Protein AF-0000000075846190 (afdb_homodimer)

Foldseek 3Di:
DEEQEDQDLQSLLLQLLLQQVAHEYEYEYPPQVRQVVSQPDPHHGHYHYAPAPLRSLVVQPQEYEYEYAYAALVVVLVNCPPPPNLVSQANYEYEYAYAAALVSQVVVVVSNVVRNVRHNFYKYKHWAWGSVCQNQQAIEIQIEGQDPVSCVVCVVSVSSRHHYDYDYDRRPRNVVSLVVLLVLLVVLVVLLLCVVVCVVVPHPSQVVCVCVVVVPDPDSSVVSNVVVVVCVPPVDQVSQQVQRTHFLLVSLCNLVRCVVVCVVVVHDNVSSVVSNVLSDVLCDPVSVRRNTHPSSSSVVSPVPPD/DEEQEDQDLQSLLLQLLLQQVAHEYEYEYPPQVRQVVSQPDPHHGHYHYAPAPLRSLVVCPLPAEYEYEYAALVVVLVNCPPPPNLVSQANHEYEYAYAAALVSQVVVVVSNVVRNVRHNFYKYWHWAWGSVCQNQQAIEIQIEGQDPVSCVVCVVSVSSRHHYDYDYDRRPRNVVSLVVLLVLLVVLVVLLLCVVVCVVVPHPSQVVCVCVVVVPDPDSSVVSNVLVVVCVPPVDLVSQQVQRTHFLLVSLCNLVRCVVVCVVVVHDNVSSVVSNVLSDVLCDPVSVRRNTHPSSSSVVSCVPPD

Organism: Prymnesium parvum (NCBI:txid97485)

Radius of gyration: 28.39 Å; Cα contacts (8 Å, |Δi|>4): 1200; chains: 2; bounding box: 53×89×58 Å

Solvent-accessible surface area (backbone atoms only — not comparable to full-atom values): 30210 Å² total; per-residue (Å²): 86,35,31,35,39,27,57,48,70,50,28,43,19,45,52,53,27,41,12,62,72,65,35,42,35,29,28,25,34,96,56,56,66,53,21,49,51,60,38,67,46,93,52,68,56,47,51,41,51,28,96,37,72,64,52,24,42,62,71,59,57,70,84,23,42,34,36,35,32,51,91,34,58,70,57,49,52,53,57,60,62,37,90,66,34,40,73,60,39,47,50,20,32,39,34,40,39,34,59,61,38,33,64,50,42,42,51,53,51,49,52,44,58,74,62,24,84,55,45,53,36,59,36,30,26,26,66,47,67,26,38,71,33,22,39,70,31,62,16,36,33,25,31,9,19,84,50,71,76,59,46,60,89,44,43,69,67,57,42,53,34,14,52,74,44,80,33,66,34,65,20,16,11,28,38,50,46,49,44,51,51,47,43,50,47,43,49,46,50,40,52,46,46,36,43,61,54,22,52,74,37,64,33,70,74,51,40,62,58,50,29,63,68,33,59,9,43,43,58,66,44,45,51,51,37,51,51,47,57,48,41,77,43,82,76,38,79,66,60,32,58,64,33,77,68,36,24,29,42,55,55,34,47,57,45,60,67,34,45,64,60,32,56,74,66,41,37,50,54,64,65,54,52,48,52,38,52,54,38,46,62,41,17,36,95,82,47,80,34,24,68,24,15,52,74,49,43,35,64,59,24,40,50,62,80,121,82,35,33,37,38,28,58,49,70,50,28,43,20,45,52,53,28,40,12,61,73,64,36,44,35,28,27,24,35,94,55,57,67,53,22,47,50,60,36,67,44,93,52,67,56,47,50,41,52,27,92,38,70,63,52,24,42,59,69,46,54,80,51,41,40,35,37,36,33,50,90,34,57,70,58,50,53,52,55,60,63,37,89,66,36,39,74,61,40,48,52,25,26,40,33,38,39,33,60,60,38,33,65,50,44,41,51,53,50,52,51,43,57,75,61,24,83,54,45,51,36,59,34,30,25,26,65,47,67,26,38,73,33,24,39,71,30,62,15,36,32,24,30,9,16,85,50,73,76,59,45,61,89,43,42,69,68,57,42,54,35,11,52,72,43,79,35,66,34,66,21,17,10,26,38,50,46,48,45,53,51,47,42,50,47,44,50,46,50,41,50,45,47,37,42,62,55,23,53,74,37,63,33,72,72,51,38,62,56,50,27,62,70,32,61,12,39,44,54,66,44,46,51,51,36,50,49,48,57,49,41,76,40,81,76,38,78,67,60,30,59,64,34,77,71,34,23,29,43,55,55,35,47,58,43,60,66,33,45,64,60,32,57,75,67,41,37,50,54,65,65,53,50,49,51,39,51,54,37,46,63,42,17,37,96,82,47,79,33,26,68,25,15,52,73,50,42,37,65,59,23,40,49,62,80,122

Structure (mmCIF, N/CA/C/O backbone):
data_AF-0000000075846190-model_v1
#
loop_
_entity.id
_entity.type
_entity.pdbx_description
1 polymer '6-phosphogluconate dehydrogenase NADP-binding domain-containing protein'
#
loop_
_atom_site.group_PDB
_atom_site.id
_atom_site.type_symbol
_atom_site.label_atom_id
_atom_site.label_alt_id
_atom_site.label_comp_id
_atom_site.label_asym_id
_atom_site.label_entity_id
_atom_site.label_seq_id
_atom_site.pdbx_PDB_ins_code
_atom_site.Cartn_x
_atom_site.Cartn_y
_atom_site.Cartn_z
_atom_site.occupancy
_atom_site.B_iso_or_equiv
_atom_site.auth_seq_id
_atom_site.auth_comp_id
_atom_site.auth_asym_id
_atom_site.auth_atom_id
_atom_site.pdbx_PDB_model_num
ATOM 1 N N . MET A 1 1 ? -0.896 25.938 28.844 1 84.19 1 MET A N 1
ATOM 2 C CA . MET A 1 1 ? -2.002 26.547 28.125 1 84.19 1 MET A CA 1
ATOM 3 C C . MET A 1 1 ? -1.709 26.609 26.625 1 84.19 1 MET A C 1
ATOM 5 O O . MET A 1 1 ? -0.548 26.672 26.219 1 84.19 1 MET A O 1
ATOM 9 N N . ALA A 1 2 ? -2.787 26.438 25.891 1 89.5 2 ALA A N 1
ATOM 10 C CA . ALA A 1 2 ? -2.619 26.469 24.453 1 89.5 2 ALA A CA 1
ATOM 11 C C . ALA A 1 2 ? -3.594 27.453 23.812 1 89.5 2 ALA A C 1
ATOM 13 O O . ALA A 1 2 ? -4.75 27.547 24.219 1 89.5 2 ALA A O 1
ATOM 14 N N . VAL A 1 3 ? -3.01 28.188 22.891 1 86.81 3 VAL A N 1
ATOM 15 C CA . VAL A 1 3 ? -3.842 28.969 22 1 86.81 3 VAL A CA 1
ATOM 16 C C . VAL A 1 3 ? -4.086 28.203 20.703 1 86.81 3 VAL A C 1
ATOM 18 O O . VAL A 1 3 ? -3.146 27.688 20.094 1 86.81 3 VAL A O 1
ATOM 21 N N . CYS A 1 4 ? -5.328 28.141 20.312 1 90.25 4 CYS A N 1
ATOM 22 C CA . CYS A 1 4 ? -5.668 27.422 19.094 1 90.25 4 CYS A CA 1
ATOM 23 C C . CYS A 1 4 ? -6.289 28.344 18.062 1 90.25 4 CYS A C 1
ATOM 25 O O . CYS A 1 4 ? -7.371 28.891 18.297 1 90.25 4 CYS A O 1
ATOM 27 N N . PHE A 1 5 ? -5.543 28.531 16.984 1 90.56 5 PHE A N 1
ATOM 28 C CA . PHE A 1 5 ? -6.066 29.281 15.852 1 90.56 5 PHE A CA 1
ATOM 29 C C . PHE A 1 5 ? -6.648 28.328 14.805 1 90.56 5 PHE A C 1
ATOM 31 O O . PHE A 1 5 ? -5.926 27.516 14.227 1 90.56 5 PHE A O 1
ATOM 38 N N . GLY A 1 6 ? -7.91 28.5 14.555 1 92.38 6 GLY A N 1
ATOM 39 C CA . GLY A 1 6 ? -8.602 27.641 13.609 1 92.38 6 GLY A CA 1
ATOM 40 C C . GLY A 1 6 ? -9.484 26.609 14.273 1 92.38 6 GLY A C 1
ATOM 41 O O . GLY A 1 6 ? -8.992 25.734 15.008 1 92.38 6 GLY A O 1
ATOM 42 N N . LEU A 1 7 ? -10.766 26.734 13.922 1 91.31 7 LEU A N 1
ATOM 43 C CA . LEU A 1 7 ? -11.727 25.828 14.531 1 91.31 7 LEU A CA 1
ATOM 44 C C . LEU A 1 7 ? -12.586 25.141 13.469 1 91.31 7 LEU A C 1
ATOM 46 O O . LEU A 1 7 ? -13.812 25.125 13.57 1 91.31 7 LEU A O 1
ATOM 50 N N . GLY A 1 8 ? -11.828 24.734 12.453 1 88.31 8 GLY A N 1
ATOM 51 C CA . GLY A 1 8 ? -12.461 23.734 11.602 1 88.31 8 GLY A CA 1
ATOM 52 C C . GLY A 1 8 ? -12.664 22.406 12.289 1 88.31 8 GLY A C 1
ATOM 53 O O . GLY A 1 8 ? -12.586 22.312 13.516 1 88.31 8 GLY A O 1
ATOM 54 N N . SER A 1 9 ? -12.938 21.422 11.531 1 85.94 9 SER A N 1
ATOM 55 C CA . SER A 1 9 ? -13.172 20.109 12.117 1 85.94 9 SER A CA 1
ATOM 56 C C . SER A 1 9 ? -11.984 19.656 12.953 1 85.94 9 SER A C 1
ATOM 58 O O . SER A 1 9 ? -12.156 19.188 14.078 1 85.94 9 SER A O 1
ATOM 60 N N . MET A 1 10 ? -10.844 19.859 12.391 1 89.19 10 MET A N 1
ATOM 61 C CA . MET A 1 10 ? -9.633 19.438 13.086 1 89.19 10 MET A CA 1
ATOM 62 C C . MET A 1 10 ? -9.352 20.328 14.297 1 89.19 10 MET A C 1
ATOM 64 O O . MET A 1 10 ? -9.07 19.812 15.383 1 89.19 10 MET A O 1
ATOM 68 N N . GLY A 1 11 ? -9.422 21.656 14.117 1 92.56 11 GLY A N 1
ATOM 69 C CA . GLY A 1 11 ? -9.203 22.562 15.219 1 92.56 11 GLY A CA 1
ATOM 70 C C . GLY A 1 11 ? -10.148 22.344 16.391 1 92.56 11 GLY A C 1
ATOM 71 O O . GLY A 1 11 ? -9.742 22.406 17.547 1 92.56 11 GLY A O 1
ATOM 72 N N . MET A 1 12 ? -11.375 22.016 16.062 1 90.88 12 MET A N 1
ATOM 73 C CA . MET A 1 12 ? -12.367 21.719 17.094 1 90.88 12 MET A CA 1
ATOM 74 C C . MET A 1 12 ? -11.984 20.438 17.844 1 90.88 12 MET A C 1
ATOM 76 O O . MET A 1 12 ? -12.055 20.406 19.078 1 90.88 12 MET A O 1
ATOM 80 N N . ALA A 1 13 ? -11.602 19.469 17.109 1 90.69 13 ALA A N 1
ATOM 81 C CA . ALA A 1 13 ? -11.203 18.203 17.719 1 90.69 13 ALA A CA 1
ATOM 82 C C . ALA A 1 13 ? -10 18.375 18.641 1 90.69 13 ALA A C 1
ATOM 84 O O . ALA A 1 13 ? -10 17.875 19.766 1 90.69 13 ALA A O 1
ATOM 85 N N . ILE A 1 14 ? -9.07 19.125 18.203 1 93.5 14 ILE A N 1
ATOM 86 C CA . ILE A 1 14 ? -7.852 19.375 18.969 1 93.5 14 ILE A CA 1
ATOM 87 C C . ILE A 1 14 ? -8.188 20.125 20.25 1 93.5 14 ILE A C 1
ATOM 89 O O . ILE A 1 14 ? -7.77 19.734 21.344 1 93.5 14 ILE A O 1
ATOM 93 N N . SER A 1 15 ? -8.938 21.156 20.109 1 92.81 15 SER A N 1
ATOM 94 C CA . SER A 1 15 ? -9.289 21.984 21.25 1 92.81 15 SER A CA 1
ATOM 95 C C . SER A 1 15 ? -10.062 21.188 22.297 1 92.81 15 SER A C 1
ATOM 97 O O . SER A 1 15 ? -9.766 21.281 23.5 1 92.81 15 SER A O 1
ATOM 99 N N . ARG A 1 16 ? -10.977 20.422 21.891 1 92.31 16 ARG A N 1
ATOM 100 C CA . ARG A 1 16 ? -11.773 19.609 22.797 1 92.31 16 ARG A CA 1
ATOM 101 C C . ARG A 1 16 ? -10.906 18.578 23.516 1 92.31 16 ARG A C 1
ATOM 103 O O . ARG A 1 16 ? -11.062 18.344 24.719 1 92.31 16 ARG A O 1
ATOM 110 N N . ARG A 1 17 ? -10.031 17.984 22.734 1 93.38 17 ARG A N 1
ATOM 111 C CA . ARG A 1 17 ? -9.148 16.984 23.312 1 93.38 17 ARG A CA 1
ATOM 112 C C . ARG A 1 17 ? -8.242 17.594 24.375 1 93.38 17 ARG A C 1
ATOM 114 O O . ARG A 1 17 ? -8.07 17.016 25.453 1 93.38 17 ARG A O 1
ATOM 121 N N . LEU A 1 18 ? -7.699 18.703 24.094 1 92.81 18 LEU A N 1
ATOM 122 C CA . LEU A 1 18 ? -6.812 19.375 25.047 1 92.81 18 LEU A CA 1
ATOM 123 C C . LEU A 1 18 ? -7.559 19.75 26.312 1 92.81 18 LEU A C 1
ATOM 125 O O . LEU A 1 18 ? -7.059 19.516 27.422 1 92.81 18 LEU A O 1
ATOM 129 N N . ARG A 1 19 ? -8.719 20.203 26.141 1 90.88 19 ARG A N 1
ATOM 130 C CA . ARG A 1 19 ? -9.555 20.547 27.281 1 90.88 19 ARG A CA 1
ATOM 131 C C . ARG A 1 19 ? -9.844 19.328 28.141 1 90.88 19 ARG A C 1
ATOM 133 O O . ARG A 1 19 ? -9.742 19.375 29.375 1 90.88 19 ARG A O 1
ATOM 140 N N . GLU A 1 20 ? -10.164 18.359 27.516 1 91.81 20 GLU A N 1
ATOM 141 C CA . GLU A 1 20 ? -10.492 17.109 28.203 1 91.81 20 GLU A CA 1
ATOM 142 C C . GLU A 1 20 ? -9.297 16.578 28.984 1 91.81 20 GLU A C 1
ATOM 144 O O . GLU A 1 20 ? -9.461 15.953 30.031 1 91.81 20 GLU A O 1
ATOM 149 N N . CYS A 1 21 ? -8.164 16.781 28.5 1 93.31 21 CYS A N 1
ATOM 150 C CA . CYS A 1 21 ? -6.945 16.312 29.125 1 93.31 21 CYS A CA 1
ATOM 151 C C . CYS A 1 21 ? -6.484 17.266 30.219 1 93.31 21 CYS A C 1
ATOM 153 O O . CYS A 1 21 ? -5.41 17.094 30.797 1 93.31 21 CYS A O 1
ATOM 155 N N . GLY A 1 22 ? -7.254 18.328 30.422 1 90.5 22 GLY A N 1
ATOM 156 C CA . GLY A 1 22 ? -6.984 19.203 31.547 1 90.5 22 GLY A CA 1
ATOM 157 C C . GLY A 1 22 ? -6.18 20.422 31.172 1 90.5 22 GLY A C 1
ATOM 158 O O . GLY A 1 22 ? -5.77 21.188 32.062 1 90.5 22 GLY A O 1
ATOM 159 N N . HIS A 1 23 ? -5.953 20.656 29.922 1 91.06 23 HIS A N 1
ATOM 160 C CA . HIS A 1 23 ? -5.234 21.844 29.5 1 91.06 23 HIS A CA 1
ATOM 161 C C . HIS A 1 23 ? -6.18 23.031 29.328 1 91.06 23 HIS A C 1
ATOM 163 O O . HIS A 1 23 ? -7.332 22.859 28.922 1 91.06 23 HIS A O 1
ATOM 169 N N . ARG A 1 24 ? -5.688 24.203 29.594 1 90.06 24 ARG A N 1
ATOM 170 C CA . ARG A 1 24 ? -6.441 25.406 29.297 1 90.06 24 ARG A CA 1
ATOM 171 C C . ARG A 1 24 ? -6.273 25.812 27.844 1 90.06 24 ARG A C 1
ATOM 173 O O . ARG A 1 24 ? -5.156 25.859 27.328 1 90.06 24 ARG A O 1
ATOM 180 N N . VAL A 1 25 ? -7.438 26.109 27.203 1 92.25 25 VAL A N 1
ATOM 181 C CA . VAL A 1 25 ? -7.402 26.422 25.766 1 92.25 25 VAL A CA 1
ATOM 182 C C . VAL A 1 25 ? -8.023 27.797 25.547 1 92.25 25 VAL A C 1
ATOM 184 O O . VAL A 1 25 ? -9.055 28.141 26.125 1 92.25 25 VAL A O 1
ATOM 187 N N . VAL A 1 26 ? -7.324 28.625 24.812 1 92.25 26 VAL A N 1
ATOM 188 C CA . VAL A 1 26 ? -7.898 29.844 24.25 1 92.25 26 VAL A CA 1
ATOM 189 C C . VAL A 1 26 ? -8.055 29.672 22.734 1 92.25 26 VAL A C 1
ATOM 191 O O . VAL A 1 26 ? -7.07 29.469 22.016 1 92.25 26 VAL A O 1
ATOM 194 N N . ALA A 1 27 ? -9.297 29.766 22.312 1 92.56 27 ALA A N 1
ATOM 195 C CA . ALA A 1 27 ? -9.555 29.422 20.922 1 92.56 27 ALA A CA 1
ATOM 196 C C . ALA A 1 27 ? -10.062 30.641 20.141 1 92.56 27 ALA A C 1
ATOM 198 O O . ALA A 1 27 ? -10.836 31.438 20.672 1 92.56 27 ALA A O 1
ATOM 199 N N . TRP A 1 28 ? -9.602 30.734 18.906 1 91.31 28 TRP A N 1
ATOM 200 C CA . TRP A 1 28 ? -10.086 31.75 18 1 91.31 28 TRP A CA 1
ATOM 201 C C . TRP A 1 28 ? -10.328 31.172 16.609 1 91.31 28 TRP A C 1
ATOM 203 O O . TRP A 1 28 ? -9.555 30.344 16.141 1 91.31 28 TRP A O 1
ATOM 213 N N . ASN A 1 29 ? -11.383 31.672 15.977 1 90.62 29 ASN A N 1
ATOM 214 C CA . ASN A 1 29 ? -11.703 31.422 14.578 1 90.62 29 ASN A CA 1
ATOM 215 C C . ASN A 1 29 ? -12.273 32.656 13.891 1 90.62 29 ASN A C 1
ATOM 217 O O . ASN A 1 29 ? -12.867 33.531 14.547 1 90.62 29 ASN A O 1
ATOM 221 N N . ARG A 1 30 ? -12.047 32.719 12.625 1 85.38 30 ARG A N 1
ATOM 222 C CA . ARG A 1 30 ? -12.578 33.844 11.875 1 85.38 30 ARG A CA 1
ATOM 223 C C . ARG A 1 30 ? -14.078 34 12.086 1 85.38 30 ARG A C 1
ATOM 225 O O . ARG A 1 30 ? -14.578 35.094 12.258 1 85.38 30 ARG A O 1
ATOM 232 N N . SER A 1 31 ? -14.695 32.781 12.047 1 86.06 31 SER A N 1
ATOM 233 C CA . SER A 1 31 ? -16.109 32.781 12.414 1 86.06 31 SER A CA 1
ATOM 234 C C . SER A 1 31 ? -16.297 32.75 13.93 1 86.06 31 SER A C 1
ATOM 236 O O . SER A 1 31 ? -16.141 31.672 14.539 1 86.06 31 SER A O 1
ATOM 238 N N . GLU A 1 32 ? -16.812 33.75 14.523 1 85.5 32 GLU A N 1
ATOM 239 C CA . GLU A 1 32 ? -16.922 33.875 15.969 1 85.5 32 GLU A CA 1
ATOM 240 C C . GLU A 1 32 ? -17.875 32.844 16.547 1 85.5 32 GLU A C 1
ATOM 242 O O . GLU A 1 32 ? -17.703 32.406 17.688 1 85.5 32 GLU A O 1
ATOM 247 N N . ALA A 1 33 ? -18.734 32.469 15.727 1 85.69 33 ALA A N 1
ATOM 248 C CA . ALA A 1 33 ? -19.734 31.516 16.188 1 85.69 33 ALA A CA 1
ATOM 249 C C . ALA A 1 33 ? -19.094 30.188 16.578 1 85.69 33 ALA A C 1
ATOM 251 O O . ALA A 1 33 ? -19.531 29.547 17.531 1 85.69 33 ALA A O 1
ATOM 252 N N . LYS A 1 34 ? -18.078 29.859 15.93 1 86.31 34 LYS A N 1
ATOM 253 C CA . LYS A 1 34 ? -17.406 28.594 16.203 1 86.31 34 LYS A CA 1
ATOM 254 C C . LYS A 1 34 ? -16.688 28.625 17.547 1 86.31 34 LYS A C 1
ATOM 256 O O . LYS A 1 34 ? -16.781 27.688 18.344 1 86.31 34 LYS A O 1
ATOM 261 N N . SER A 1 35 ? -16.016 29.719 17.797 1 86.69 35 SER A N 1
ATOM 262 C CA . SER A 1 35 ? -15.289 29.859 19.062 1 86.69 35 SER A CA 1
ATOM 263 C C . SER A 1 35 ? -16.25 29.938 20.234 1 86.69 35 SER A C 1
ATOM 265 O O . SER A 1 35 ? -16.016 29.344 21.281 1 86.69 35 SER A O 1
ATOM 267 N N . ALA A 1 36 ? -17.266 30.625 20.016 1 86.06 36 ALA A N 1
ATOM 268 C CA . ALA A 1 36 ? -18.281 30.766 21.062 1 86.06 36 ALA A CA 1
ATOM 269 C C . ALA A 1 36 ? -18.922 29.422 21.391 1 86.06 36 ALA A C 1
ATOM 271 O O . ALA A 1 36 ? -19.141 29.109 22.562 1 86.06 36 ALA A O 1
ATOM 272 N N . ALA A 1 37 ? -19.188 28.703 20.406 1 85.06 37 ALA A N 1
ATOM 273 C CA . ALA A 1 37 ? -19.797 27.391 20.578 1 85.06 37 ALA A CA 1
ATOM 274 C C . ALA A 1 37 ? -18.875 26.453 21.359 1 85.06 37 ALA A C 1
ATOM 276 O O . ALA A 1 37 ? -19.328 25.734 22.25 1 85.06 37 ALA A O 1
ATOM 277 N N . LEU A 1 38 ? -17.688 26.5 21.047 1 87.06 38 LEU A N 1
ATOM 278 C CA . LEU A 1 38 ? -16.703 25.656 21.734 1 87.06 38 LEU A CA 1
ATOM 279 C C . LEU A 1 38 ? -16.609 26.031 23.203 1 87.06 38 LEU A C 1
ATOM 281 O O . LEU A 1 38 ? -16.578 25.156 24.078 1 87.06 38 LEU A O 1
ATOM 285 N N . ALA A 1 39 ? -16.594 27.297 23.516 1 86.25 39 ALA A N 1
ATOM 286 C CA . ALA A 1 39 ? -16.453 27.781 24.875 1 86.25 39 ALA A CA 1
ATOM 287 C C . ALA A 1 39 ? -17.688 27.453 25.703 1 86.25 39 ALA A C 1
ATOM 289 O O . ALA A 1 39 ? -17.594 27.25 26.922 1 86.25 39 ALA A O 1
ATOM 290 N N . ALA A 1 40 ? -18.766 27.359 25.047 1 84.69 40 ALA A N 1
ATOM 291 C CA . ALA A 1 40 ? -20.047 27.172 25.75 1 84.69 40 ALA A CA 1
ATOM 292 C C . ALA A 1 40 ? -20.328 25.688 25.969 1 84.69 40 ALA A C 1
ATOM 294 O O . ALA A 1 40 ? -21.25 25.328 26.719 1 84.69 40 ALA A O 1
ATOM 295 N N . GLU A 1 41 ? -19.531 24.953 25.281 1 85.19 41 GLU A N 1
ATOM 296 C CA . GLU A 1 41 ? -19.75 23.516 25.438 1 85.19 41 GLU A CA 1
ATOM 297 C C . GLU A 1 41 ? -19.547 23.094 26.891 1 85.19 41 GLU A C 1
ATOM 299 O O . GLU A 1 41 ? -18.641 23.578 27.562 1 85.19 41 GLU A O 1
ATOM 304 N N . ASP A 1 42 ? -20.453 22.312 27.312 1 77.12 42 ASP A N 1
ATOM 305 C CA . ASP A 1 42 ? -20.297 21.719 28.625 1 77.12 42 ASP A CA 1
ATOM 306 C C . ASP A 1 42 ? -19.312 20.562 28.609 1 77.12 42 ASP A C 1
ATOM 308 O O . ASP A 1 42 ? -19.703 19.406 28.469 1 77.12 42 ASP A O 1
ATOM 312 N N . PHE A 1 43 ? -18.203 20.891 28.594 1 71.31 43 PHE A N 1
ATOM 313 C CA . PHE A 1 43 ? -17.125 19.906 28.484 1 71.31 43 PHE A CA 1
ATOM 314 C C . PHE A 1 43 ? -16.062 20.156 29.547 1 71.31 43 PHE A C 1
ATOM 316 O O . PHE A 1 43 ? -15.82 21.312 29.938 1 71.31 43 PHE A O 1
ATOM 323 N N . PRO A 1 44 ? -15.586 19.109 30.172 1 74.94 44 PRO A N 1
ATOM 324 C CA . PRO A 1 44 ? -14.555 19.312 31.188 1 74.94 44 PRO A CA 1
ATOM 325 C C . PRO A 1 44 ? -13.391 20.172 30.688 1 74.94 44 PRO A C 1
ATOM 327 O O . PRO A 1 44 ? -13.078 20.141 29.484 1 74.94 44 PRO A O 1
ATOM 330 N N . GLY A 1 45 ? -12.922 20.953 31.547 1 75.44 45 GLY A N 1
ATOM 331 C CA . GLY A 1 45 ? -11.789 21.797 31.219 1 75.44 45 GLY A CA 1
ATOM 332 C C . GLY A 1 45 ? -12.188 23.234 30.922 1 75.44 45 GLY A C 1
ATOM 333 O O . GLY A 1 45 ? -13.367 23.578 30.984 1 75.44 45 GLY A O 1
ATOM 334 N N . SER A 1 46 ? -11.188 24.062 30.703 1 80.5 46 SER A N 1
ATOM 335 C CA . SER A 1 46 ? -11.445 25.484 30.484 1 80.5 46 SER A CA 1
ATOM 336 C C . SER A 1 46 ? -11.141 25.891 29.047 1 80.5 46 SER A C 1
ATOM 338 O O . SER A 1 46 ? -10.125 25.469 28.484 1 80.5 46 SER A O 1
ATOM 340 N N . CYS A 1 47 ? -12.133 26.484 28.406 1 84.62 47 CYS A N 1
ATOM 341 C CA . CYS A 1 47 ? -11.938 27.047 27.078 1 84.62 47 CYS A CA 1
ATOM 342 C C . CYS A 1 47 ? -12.469 28.484 27 1 84.62 47 CYS A C 1
ATOM 344 O O . CYS A 1 47 ? -13.586 28.75 27.438 1 84.62 47 CYS A O 1
ATOM 346 N N . LEU A 1 48 ? -11.602 29.297 26.531 1 85.12 48 LEU A N 1
ATOM 347 C CA . LEU A 1 48 ? -12 30.688 26.312 1 85.12 48 LEU A CA 1
ATOM 348 C C . LEU A 1 48 ? -12.086 30.984 24.812 1 85.12 48 LEU A C 1
ATOM 350 O O . LEU A 1 48 ? -11.219 30.594 24.047 1 85.12 48 LEU A O 1
ATOM 354 N N . ALA A 1 49 ? -13.188 31.531 24.469 1 89.19 49 ALA A N 1
ATOM 355 C CA . ALA A 1 49 ? -13.32 32.031 23.109 1 89.19 49 ALA A CA 1
ATOM 356 C C . ALA A 1 49 ? -12.766 33.469 23 1 89.19 49 ALA A C 1
ATOM 358 O O . ALA A 1 49 ? -13.211 34.375 23.719 1 89.19 49 ALA A O 1
ATOM 359 N N . ALA A 1 50 ? -11.82 33.625 22.125 1 91.12 50 ALA A N 1
ATOM 360 C CA . ALA A 1 50 ? -11.25 34.938 21.938 1 91.12 50 ALA A CA 1
ATOM 361 C C . ALA A 1 50 ? -11.914 35.656 20.766 1 91.12 50 ALA A C 1
ATOM 363 O O . ALA A 1 50 ? -12.203 35.062 19.734 1 91.12 50 ALA A O 1
ATOM 364 N N . PRO A 1 51 ? -12.172 36.938 20.891 1 89.88 51 PRO A N 1
ATOM 365 C CA . PRO A 1 51 ? -12.836 37.688 19.828 1 89.88 51 PRO A CA 1
ATOM 366 C C . PRO A 1 51 ? -11.898 38.031 18.672 1 89.88 51 PRO A C 1
ATOM 368 O O . PRO A 1 51 ? -12.352 38.469 17.609 1 89.88 51 PRO A O 1
ATOM 371 N N . SER A 1 52 ? -10.633 37.969 18.906 1 91.5 52 SER A N 1
ATOM 372 C CA . SER A 1 52 ? -9.617 38.219 17.891 1 91.5 52 SER A CA 1
ATOM 373 C C . SER A 1 52 ? -8.359 37.406 18.172 1 91.5 52 SER A C 1
ATOM 375 O O . SER A 1 52 ? -8.156 36.906 19.281 1 91.5 52 SER A O 1
ATOM 377 N N . PRO A 1 53 ? -7.523 37.281 17.094 1 91.94 53 PRO A N 1
ATOM 378 C CA . PRO A 1 53 ? -6.262 36.562 17.328 1 91.94 53 PRO A CA 1
ATOM 379 C C . PRO A 1 53 ? -5.398 37.219 18.391 1 91.94 53 PRO A C 1
ATOM 381 O O . PRO A 1 53 ? -4.809 36.562 19.234 1 91.94 53 PRO A O 1
ATOM 384 N N . ILE A 1 54 ? -5.348 38.531 18.391 1 92 54 ILE A N 1
ATOM 385 C CA . ILE A 1 54 ? -4.535 39.281 19.344 1 92 54 ILE A CA 1
ATOM 386 C C . ILE A 1 54 ? -5.082 39.094 20.766 1 92 54 ILE A C 1
ATOM 388 O O . ILE A 1 54 ? -4.316 38.875 21.703 1 92 54 ILE A O 1
ATOM 392 N N . ALA A 1 55 ? -6.344 39.094 20.844 1 90.25 55 ALA A N 1
ATOM 393 C CA . ALA A 1 55 ? -6.977 38.875 22.141 1 90.25 55 ALA A CA 1
ATOM 394 C C . ALA A 1 55 ? -6.656 37.469 22.656 1 90.25 55 ALA A C 1
ATOM 396 O O . ALA A 1 55 ? -6.504 37.281 23.875 1 90.25 55 ALA A O 1
ATOM 397 N N . ALA A 1 56 ? -6.688 36.531 21.75 1 90.25 56 ALA A N 1
ATOM 398 C CA . ALA A 1 56 ? -6.352 35.156 22.141 1 90.25 56 ALA A CA 1
ATOM 399 C C . ALA A 1 56 ? -4.938 35.062 22.703 1 90.25 56 ALA A C 1
ATOM 401 O O . ALA A 1 56 ? -4.711 34.438 23.75 1 90.25 56 ALA A O 1
ATOM 402 N N . LEU A 1 57 ? -4.012 35.75 22.094 1 91.5 57 LEU A N 1
ATOM 403 C CA . LEU A 1 57 ? -2.615 35.719 22.516 1 91.5 57 LEU A CA 1
ATOM 404 C C . LEU A 1 57 ? -2.449 36.469 23.844 1 91.5 57 LEU A C 1
ATOM 406 O O . LEU A 1 57 ? -1.661 36.062 24.703 1 91.5 57 LEU A O 1
ATOM 410 N N . ASP A 1 58 ? -3.184 37.5 24.016 1 89.19 58 ASP A N 1
ATOM 411 C CA . ASP A 1 58 ? -3.15 38.25 25.266 1 89.19 58 ASP A CA 1
ATOM 412 C C . ASP A 1 58 ? -3.658 37.406 26.438 1 89.19 58 ASP A C 1
ATOM 414 O O . ASP A 1 58 ? -3.107 37.438 27.531 1 89.19 58 ASP A O 1
ATOM 418 N N . ALA A 1 59 ? -4.648 36.688 26.125 1 85.44 59 ALA A N 1
ATOM 419 C CA . ALA A 1 59 ? -5.273 35.875 27.172 1 85.44 59 ALA A CA 1
ATOM 420 C C . ALA A 1 59 ? -4.344 34.75 27.609 1 85.44 59 ALA A C 1
ATOM 422 O O . ALA A 1 59 ? -4.391 34.312 28.766 1 85.44 59 ALA A O 1
ATOM 423 N N . ALA A 1 60 ? -3.547 34.156 26.719 1 80.56 60 ALA A N 1
ATOM 424 C CA . ALA A 1 60 ? -2.658 33.031 27 1 80.56 60 ALA A CA 1
ATOM 425 C C . ALA A 1 60 ? -1.466 33.469 27.844 1 80.56 60 ALA A C 1
ATOM 427 O O . ALA A 1 60 ? -0.904 32.688 28.609 1 80.56 60 ALA A O 1
ATOM 428 N N . GLY A 1 61 ? -1.114 34.688 28.047 1 69.31 61 GLY A N 1
ATOM 429 C CA . GLY A 1 61 ? 0.062 35.156 28.75 1 69.31 61 GLY A CA 1
ATOM 430 C C . GLY A 1 61 ? 1.363 34.656 28.156 1 69.31 61 GLY A C 1
ATOM 431 O O . GLY A 1 61 ? 1.502 34.594 26.938 1 69.31 61 GLY A O 1
ATOM 432 N N . SER A 1 62 ? 2.629 34.406 28.969 1 55.44 62 SER A N 1
ATOM 433 C CA . SER A 1 62 ? 3.99 34.156 28.516 1 55.44 62 SER A CA 1
ATOM 434 C C . SER A 1 62 ? 4.141 32.719 28 1 55.44 62 SER A C 1
ATOM 436 O O . SER A 1 62 ? 4.984 32.469 27.141 1 55.44 62 SER A O 1
ATOM 438 N N . THR A 1 63 ? 3.812 31.609 28.688 1 55.53 63 THR A N 1
ATOM 439 C CA . THR A 1 63 ? 4.352 30.266 28.531 1 55.53 63 THR A CA 1
ATOM 440 C C . THR A 1 63 ? 3.523 29.453 27.531 1 55.53 63 THR A C 1
ATOM 442 O O . THR A 1 63 ? 3.467 28.234 27.625 1 55.53 63 THR A O 1
ATOM 445 N N . ASP A 1 64 ? 3.195 30.203 26.219 1 81.75 64 ASP A N 1
ATOM 446 C CA . ASP A 1 64 ? 2.07 29.422 25.719 1 81.75 64 ASP A CA 1
ATOM 447 C C . ASP A 1 64 ? 2.316 28.969 24.281 1 81.75 64 ASP A C 1
ATOM 449 O O . ASP A 1 64 ? 3.098 29.578 23.547 1 81.75 64 ASP A O 1
ATOM 453 N N . LEU A 1 65 ? 2.08 27.703 24.125 1 94.56 65 LEU A N 1
ATOM 454 C CA . LEU A 1 65 ? 2.02 27.062 22.812 1 94.56 65 LEU A CA 1
ATOM 455 C C . LEU A 1 65 ? 0.866 27.625 21.984 1 94.56 65 LEU A C 1
ATOM 457 O O . LEU A 1 65 ? -0.271 27.688 22.453 1 94.56 65 LEU A O 1
ATOM 461 N N . VAL A 1 66 ? 1.239 28.234 20.828 1 96.12 66 VAL A N 1
ATOM 462 C CA . VAL A 1 66 ? 0.245 28.672 19.859 1 96.12 66 VAL A CA 1
ATOM 463 C C . VAL A 1 66 ? 0.109 27.625 18.75 1 96.12 66 VAL A C 1
ATOM 465 O O . VAL A 1 66 ? 1.027 27.438 17.953 1 96.12 66 VAL A O 1
ATOM 468 N N . ILE A 1 67 ? -1.045 26.984 18.688 1 96.5 67 ILE A N 1
ATOM 469 C CA . ILE A 1 67 ? -1.312 25.984 17.656 1 96.5 67 ILE A CA 1
ATOM 470 C C . ILE A 1 67 ? -2.092 26.625 16.516 1 96.5 67 ILE A C 1
ATOM 472 O O . ILE A 1 67 ? -3.156 27.203 16.719 1 96.5 67 ILE A O 1
ATOM 476 N N . VAL A 1 68 ? -1.523 26.516 15.375 1 96.25 68 VAL A N 1
ATOM 477 C CA . VAL A 1 68 ? -2.164 27.016 14.164 1 96.25 68 VAL A CA 1
ATOM 478 C C . VAL A 1 68 ? -2.613 25.844 13.289 1 96.25 68 VAL A C 1
ATOM 480 O O . VAL A 1 68 ? -1.8 25.016 12.891 1 96.25 68 VAL A O 1
ATOM 483 N N . CYS A 1 69 ? -3.805 25.688 13.016 1 94.81 69 CYS A N 1
ATOM 484 C CA . CYS A 1 69 ? -4.418 24.656 12.188 1 94.81 69 CYS A CA 1
ATOM 485 C C . CYS A 1 69 ? -5.504 25.25 11.297 1 94.81 69 CYS A C 1
ATOM 487 O O . CYS A 1 69 ? -6.684 25.25 11.656 1 94.81 69 CYS A O 1
ATOM 489 N N . LEU A 1 70 ? -5.09 25.734 10.164 1 93.88 70 LEU A N 1
ATOM 490 C CA . LEU A 1 70 ? -5.965 26.484 9.273 1 93.88 70 LEU A CA 1
ATOM 491 C C . LEU A 1 70 ? -6.121 25.781 7.934 1 93.88 70 LEU A C 1
ATOM 493 O O . LEU A 1 70 ? -5.793 24.594 7.812 1 93.88 70 LEU A O 1
ATOM 497 N N . SER A 1 71 ? -6.766 26.406 6.977 1 89.25 71 SER A N 1
ATOM 498 C CA . SER A 1 71 ? -7.141 25.75 5.727 1 89.25 71 SER A CA 1
ATOM 499 C C . SER A 1 71 ? -5.922 25.516 4.836 1 89.25 71 SER A C 1
ATOM 501 O O . SER A 1 71 ? -5.812 24.484 4.176 1 89.25 71 SER A O 1
ATOM 503 N N . ASP A 1 72 ? -5.086 26.5 4.758 1 92.19 72 ASP A N 1
ATOM 504 C CA . ASP A 1 72 ? -3.865 26.359 3.969 1 92.19 72 ASP A CA 1
ATOM 505 C C . ASP A 1 72 ? -2.799 27.359 4.434 1 92.19 72 ASP A C 1
ATOM 507 O O . ASP A 1 72 ? -3.049 28.172 5.32 1 92.19 72 ASP A O 1
ATOM 511 N N . THR A 1 73 ? -1.681 27.281 3.844 1 95.75 73 THR A N 1
ATOM 512 C CA . THR A 1 73 ? -0.516 28.047 4.277 1 95.75 73 THR A CA 1
ATOM 513 C C . THR A 1 73 ? -0.721 29.531 4.023 1 95.75 73 THR A C 1
ATOM 515 O O . THR A 1 73 ? -0.256 30.375 4.797 1 95.75 73 THR A O 1
ATOM 518 N N . SER A 1 74 ? -1.422 29.891 2.943 1 96 74 SER A N 1
ATOM 519 C CA . SER A 1 74 ? -1.664 31.297 2.66 1 96 74 SER A CA 1
ATOM 520 C C . SER A 1 74 ? -2.475 31.953 3.771 1 96 74 SER A C 1
ATOM 522 O O . SER A 1 74 ? -2.234 33.125 4.125 1 96 74 SER A O 1
ATOM 524 N N . VAL A 1 75 ? -3.385 31.234 4.316 1 95.31 75 VAL A N 1
ATOM 525 C CA . VAL A 1 75 ? -4.211 31.734 5.41 1 95.31 75 VAL A CA 1
ATOM 526 C C . VAL A 1 75 ? -3.363 31.875 6.672 1 95.31 75 VAL A C 1
ATOM 528 O O . VAL A 1 75 ? -3.518 32.844 7.422 1 95.31 75 VAL A O 1
ATOM 531 N N . VAL A 1 76 ? -2.455 30.984 6.906 1 97.19 76 VAL A N 1
ATOM 532 C CA . VAL A 1 76 ? -1.539 31.062 8.039 1 97.19 76 VAL A CA 1
ATOM 533 C C . VAL A 1 76 ? -0.688 32.312 7.938 1 97.19 76 VAL A C 1
ATOM 535 O O . VAL A 1 76 ? -0.582 33.094 8.898 1 97.19 76 VAL A O 1
ATOM 538 N N . GLU A 1 77 ? -0.145 32.5 6.777 1 97.56 77 GLU A N 1
ATOM 539 C CA . GLU A 1 77 ? 0.74 33.656 6.57 1 97.56 77 GLU A CA 1
ATOM 540 C C . GLU A 1 77 ? -0.014 34.969 6.727 1 97.56 77 GLU A C 1
ATOM 542 O O . GLU A 1 77 ? 0.497 35.906 7.328 1 97.56 77 GLU A O 1
ATOM 547 N N . ARG A 1 78 ? -1.197 34.969 6.203 1 96.5 78 ARG A N 1
ATOM 548 C CA . ARG A 1 78 ? -2.014 36.188 6.355 1 96.5 78 ARG A CA 1
ATOM 549 C C . ARG A 1 78 ? -2.301 36.469 7.824 1 96.5 78 ARG A C 1
ATOM 551 O O . ARG A 1 78 ? -2.225 37.625 8.266 1 96.5 78 ARG A O 1
ATOM 558 N N . LEU A 1 79 ? -2.631 35.438 8.539 1 96.06 79 LEU A N 1
ATOM 559 C CA . LEU A 1 79 ? -2.885 35.594 9.969 1 96.06 79 LEU A CA 1
ATOM 560 C C . LEU A 1 79 ? -1.653 36.125 10.688 1 96.06 79 LEU A C 1
ATOM 562 O O . LEU A 1 79 ? -1.756 37.062 11.492 1 96.06 79 LEU A O 1
ATOM 566 N N . LEU A 1 80 ? -0.496 35.594 10.398 1 96.38 80 LEU A N 1
ATOM 567 C CA . LEU A 1 80 ? 0.745 35.969 11.078 1 96.38 80 LEU A CA 1
ATOM 568 C C . LEU A 1 80 ? 1.173 37.375 10.719 1 96.38 80 LEU A C 1
ATOM 570 O O . LEU A 1 80 ? 1.983 38 11.422 1 96.38 80 LEU A O 1
ATOM 574 N N . MET A 1 81 ? 0.577 37.875 9.648 1 95.75 81 MET A N 1
ATOM 575 C CA . MET A 1 81 ? 0.964 39.219 9.195 1 95.75 81 MET A CA 1
ATOM 576 C C . MET A 1 81 ? -0.029 40.25 9.68 1 95.75 81 MET A C 1
ATOM 578 O O . MET A 1 81 ? 0.123 41.438 9.391 1 95.75 81 MET A O 1
ATOM 582 N N . GLU A 1 82 ? -1.001 39.844 10.352 1 94.62 82 GLU A N 1
ATOM 583 C CA . GLU A 1 82 ? -1.947 40.812 10.906 1 94.62 82 GLU A CA 1
ATOM 584 C C . GLU A 1 82 ? -1.246 41.812 11.82 1 94.62 82 GLU A C 1
ATOM 586 O O . GLU A 1 82 ? -0.312 41.469 12.539 1 94.62 82 GLU A O 1
ATOM 591 N N . PRO A 1 83 ? -1.801 43.031 11.852 1 94.44 83 PRO A N 1
ATOM 592 C CA . PRO A 1 83 ? -1.184 44.062 12.695 1 94.44 83 PRO A CA 1
ATOM 593 C C . PRO A 1 83 ? -1.145 43.656 14.172 1 94.44 83 PRO A C 1
ATOM 595 O O . PRO A 1 83 ? -2.15 43.219 14.719 1 94.44 83 PRO A O 1
ATOM 598 N N . GLY A 1 84 ? 0.047 43.75 14.734 1 94.56 84 GLY A N 1
ATOM 599 C CA . GLY A 1 84 ? 0.21 43.5 16.156 1 94.56 84 GLY A CA 1
ATOM 600 C C . GLY A 1 84 ? 0.571 42.062 16.453 1 94.56 84 GLY A C 1
ATOM 601 O O . GLY A 1 84 ? 1.024 41.75 17.562 1 94.56 84 GLY A O 1
ATOM 602 N N . MET A 1 85 ? 0.404 41.219 15.555 1 95.06 85 MET A N 1
ATOM 603 C CA . MET A 1 85 ? 0.605 39.781 15.758 1 95.06 85 MET A CA 1
ATOM 604 C C . MET A 1 85 ? 2.035 39.5 16.203 1 95.06 85 MET A C 1
ATOM 606 O O . MET A 1 85 ? 2.254 38.781 17.188 1 95.06 85 MET A O 1
ATOM 610 N N . HIS A 1 86 ? 2.975 40.094 15.547 1 95.94 86 HIS A N 1
ATOM 611 C CA . HIS A 1 86 ? 4.383 39.812 15.789 1 95.94 86 HIS A CA 1
ATOM 612 C C . HIS A 1 86 ? 4.777 40.125 17.219 1 95.94 86 HIS A C 1
ATOM 614 O O . HIS A 1 86 ? 5.43 39.344 17.891 1 95.94 86 HIS A O 1
ATOM 620 N N . ALA A 1 87 ? 4.344 41.219 17.688 1 93.75 87 ALA A N 1
ATOM 621 C CA . ALA A 1 87 ? 4.664 41.656 19.047 1 93.75 87 ALA A CA 1
ATOM 622 C C . ALA A 1 87 ? 4.059 40.688 20.062 1 93.75 87 ALA A C 1
ATOM 624 O O . ALA A 1 87 ? 4.645 40.438 21.125 1 93.75 87 ALA A O 1
ATOM 625 N N . HIS A 1 88 ? 2.947 40.156 19.75 1 93.69 88 HIS A N 1
ATOM 626 C CA . HIS A 1 88 ? 2.234 39.312 20.703 1 93.69 88 HIS A CA 1
ATOM 627 C C . HIS A 1 88 ? 2.736 37.875 20.641 1 93.69 88 HIS A C 1
ATOM 629 O O . HIS A 1 88 ? 2.438 37.062 21.516 1 93.69 88 HIS A O 1
ATOM 635 N N . LEU A 1 89 ? 3.49 37.562 19.656 1 95 89 LEU A N 1
ATOM 636 C CA . LEU A 1 89 ? 4.043 36.219 19.516 1 95 89 LEU A CA 1
ATOM 637 C C . LEU A 1 89 ? 5.387 36.094 20.219 1 95 89 LEU A C 1
ATOM 639 O O . LEU A 1 89 ? 5.906 35 20.422 1 95 89 LEU A O 1
ATOM 643 N N . GLU A 1 90 ? 5.973 37.281 20.609 1 93.31 90 GLU A N 1
ATOM 644 C CA . GLU A 1 90 ? 7.27 37.25 21.281 1 93.31 90 GLU A CA 1
ATOM 645 C C . GLU A 1 90 ? 7.246 36.312 22.5 1 93.31 90 GLU A C 1
ATOM 647 O O . GLU A 1 90 ? 6.305 36.375 23.297 1 93.31 90 GLU A O 1
ATOM 652 N N . GLY A 1 91 ? 8.266 35.469 22.5 1 91.94 91 GLY A N 1
ATOM 653 C CA . GLY A 1 91 ? 8.422 34.562 23.625 1 91.94 91 GLY A CA 1
ATOM 654 C C . GLY A 1 91 ? 7.59 33.312 23.5 1 91.94 91 GLY A C 1
ATOM 655 O O . GLY A 1 91 ? 7.785 32.344 24.266 1 91.94 91 GLY A O 1
ATOM 656 N N . LYS A 1 92 ? 6.68 33.25 22.594 1 94.12 92 LYS A N 1
ATOM 657 C CA . LYS A 1 92 ? 5.781 32.094 22.453 1 94.12 92 LYS A CA 1
ATOM 658 C C . LYS A 1 92 ? 6.332 31.094 21.453 1 94.12 92 LYS A C 1
ATOM 660 O O . LYS A 1 92 ? 7.188 31.422 20.625 1 94.12 92 LYS A O 1
ATOM 665 N N . VAL A 1 93 ? 5.91 29.859 21.641 1 95.56 93 VAL A N 1
ATOM 666 C CA . VAL A 1 93 ? 6.219 28.812 20.672 1 95.56 93 VAL A CA 1
ATOM 667 C C . VAL A 1 93 ? 5.035 28.625 19.719 1 95.56 93 VAL A C 1
ATOM 669 O O . VAL A 1 93 ? 3.891 28.5 20.156 1 95.56 93 VAL A O 1
ATOM 672 N N . VAL A 1 94 ? 5.293 28.688 18.438 1 96.81 94 VAL A N 1
ATOM 673 C CA . VAL A 1 94 ? 4.258 28.484 17.422 1 96.81 94 VAL A CA 1
ATOM 674 C C . VAL A 1 94 ? 4.375 27.078 16.844 1 96.81 94 VAL A C 1
ATOM 676 O O . VAL A 1 94 ? 5.434 26.688 16.344 1 96.81 94 VAL A O 1
ATOM 679 N N . ALA A 1 95 ? 3.338 26.297 16.984 1 97.44 95 ALA A N 1
ATOM 680 C CA . ALA A 1 95 ? 3.217 25 16.328 1 97.44 95 ALA A CA 1
ATOM 681 C C . ALA A 1 95 ? 2.264 25.078 15.133 1 97.44 95 ALA A C 1
ATOM 683 O O . ALA A 1 95 ? 1.048 25.188 15.305 1 97.44 95 ALA A O 1
ATOM 684 N N . ASN A 1 96 ? 2.791 25 13.969 1 98.06 96 ASN A N 1
ATOM 685 C CA . ASN A 1 96 ? 2.002 25.031 12.742 1 98.06 96 ASN A CA 1
ATOM 686 C C . ASN A 1 96 ? 1.604 23.625 12.305 1 98.06 96 ASN A C 1
ATOM 688 O O . ASN A 1 96 ? 2.424 22.891 11.758 1 98.06 96 ASN A O 1
ATOM 692 N N . LEU A 1 97 ? 0.359 23.281 12.469 1 96.38 97 LEU A N 1
ATOM 693 C CA . LEU A 1 97 ? -0.147 21.953 12.133 1 96.38 97 LEU A CA 1
ATOM 694 C C . LEU A 1 97 ? -1.035 22.016 10.891 1 96.38 97 LEU A C 1
ATOM 696 O O . LEU A 1 97 ? -1.785 21.078 10.617 1 96.38 97 LEU A O 1
ATOM 700 N N . THR A 1 98 ? -0.991 23.156 10.219 1 95 98 THR A N 1
ATOM 701 C CA . THR A 1 98 ? -1.697 23.297 8.953 1 95 98 THR A CA 1
ATOM 702 C C . THR A 1 98 ? -1.069 22.406 7.879 1 95 98 THR A C 1
ATOM 704 O O . THR A 1 98 ? 0.154 22.375 7.738 1 95 98 THR A O 1
ATOM 707 N N . SER A 1 99 ? -1.943 21.719 7.18 1 90.5 99 SER A N 1
ATOM 708 C CA . SER A 1 99 ? -1.474 20.828 6.129 1 90.5 99 SER A CA 1
ATOM 709 C C . SER A 1 99 ? -0.714 21.578 5.047 1 90.5 99 SER A C 1
ATOM 711 O O . SER A 1 99 ? -1.061 22.719 4.723 1 90.5 99 SER A O 1
ATOM 713 N N . GLY A 1 100 ? 0.296 20.891 4.539 1 95.25 100 GLY A N 1
ATOM 714 C CA . GLY A 1 100 ? 1.075 21.5 3.467 1 95.25 100 GLY A CA 1
ATOM 715 C C . GLY A 1 100 ? 2.367 20.75 3.182 1 95.25 100 GLY A C 1
ATOM 716 O O . GLY A 1 100 ? 2.662 19.734 3.822 1 95.25 100 GLY A O 1
ATOM 717 N N . SER A 1 101 ? 3.127 21.297 2.232 1 97.44 101 SER A N 1
ATOM 718 C CA . SER A 1 101 ? 4.406 20.734 1.823 1 97.44 101 SER A CA 1
ATOM 719 C C . SER A 1 101 ? 5.539 21.203 2.73 1 97.44 101 SER A C 1
ATOM 721 O O . SER A 1 101 ? 5.359 22.125 3.527 1 97.44 101 SER A O 1
ATOM 723 N N . PRO A 1 102 ? 6.684 20.562 2.627 1 97.5 102 PRO A N 1
ATOM 724 C CA . PRO A 1 102 ? 7.859 21.031 3.355 1 97.5 102 PRO A CA 1
ATOM 725 C C . PRO A 1 102 ? 8.164 22.5 3.084 1 97.5 102 PRO A C 1
ATOM 727 O O . PRO A 1 102 ? 8.508 23.25 4.004 1 97.5 102 PRO A O 1
ATOM 730 N N . ASP A 1 103 ? 7.945 22.922 1.876 1 97.69 103 ASP A N 1
ATOM 731 C CA . ASP A 1 103 ? 8.188 24.328 1.531 1 97.69 103 ASP A CA 1
ATOM 732 C C . ASP A 1 103 ? 7.211 25.25 2.252 1 97.69 103 ASP A C 1
ATOM 734 O O . ASP A 1 103 ? 7.562 26.375 2.615 1 97.69 103 ASP A O 1
ATOM 738 N N . ASP A 1 104 ? 6.035 24.797 2.391 1 97.56 104 ASP A N 1
ATOM 739 C CA . ASP A 1 104 ? 5.051 25.562 3.139 1 97.56 104 ASP A CA 1
ATOM 740 C C . ASP A 1 104 ? 5.504 25.781 4.578 1 97.56 104 ASP A C 1
ATOM 742 O O . ASP A 1 104 ? 5.398 26.891 5.105 1 97.56 104 ASP A O 1
ATOM 746 N N . GLY A 1 105 ? 5.953 24.719 5.18 1 97.75 105 GLY A N 1
ATOM 747 C CA . GLY A 1 105 ? 6.484 24.828 6.527 1 97.75 105 GLY A CA 1
ATOM 748 C C . GLY A 1 105 ? 7.652 25.797 6.629 1 97.75 105 GLY A C 1
ATOM 749 O O . GLY A 1 105 ? 7.707 26.625 7.547 1 97.75 105 GLY A O 1
ATOM 750 N N . ARG A 1 106 ? 8.531 25.719 5.715 1 98 106 ARG A N 1
ATOM 751 C CA . ARG A 1 106 ? 9.711 26.578 5.699 1 98 106 ARG A CA 1
ATOM 752 C C . ARG A 1 106 ? 9.32 28.047 5.492 1 98 106 ARG A C 1
ATOM 754 O O . ARG A 1 106 ? 9.93 28.938 6.078 1 98 106 ARG A O 1
ATOM 761 N N . SER A 1 107 ? 8.352 28.234 4.621 1 97.88 107 SER A N 1
ATOM 762 C CA . SER A 1 107 ? 7.898 29.594 4.371 1 97.88 107 SER A CA 1
ATOM 763 C C . SER A 1 107 ? 7.398 30.25 5.652 1 97.88 107 SER A C 1
ATOM 765 O O . SER A 1 107 ? 7.758 31.391 5.953 1 97.88 107 SER A O 1
ATOM 767 N N . VAL A 1 108 ? 6.641 29.531 6.387 1 98.31 108 VAL A N 1
ATOM 768 C CA . VAL A 1 108 ? 6.117 30.047 7.645 1 98.31 108 VAL A CA 1
ATOM 769 C C . VAL A 1 108 ? 7.262 30.266 8.633 1 98.31 108 VAL A C 1
ATOM 771 O O . VAL A 1 108 ? 7.312 31.297 9.312 1 98.31 108 VAL A O 1
ATOM 774 N N . GLY A 1 109 ? 8.156 29.312 8.703 1 97.81 109 GLY A N 1
ATOM 775 C CA . GLY A 1 109 ? 9.32 29.453 9.555 1 97.81 109 GLY A CA 1
ATOM 776 C C . GLY A 1 109 ? 10.141 30.703 9.234 1 97.81 109 GLY A C 1
ATOM 777 O O . GLY A 1 109 ? 10.547 31.422 10.141 1 97.81 109 GLY A O 1
ATOM 778 N N . ARG A 1 110 ? 10.359 30.953 8.008 1 97.62 110 ARG A N 1
ATOM 779 C CA . ARG A 1 110 ? 11.109 32.125 7.57 1 97.62 110 ARG A CA 1
ATOM 780 C C . ARG A 1 110 ? 10.383 33.406 7.957 1 97.62 110 ARG A C 1
ATOM 782 O O . ARG A 1 110 ? 11.016 34.375 8.406 1 97.62 110 ARG A O 1
ATOM 789 N N . LEU A 1 111 ? 9.102 33.375 7.719 1 98.12 111 LEU A N 1
ATOM 790 C CA . LEU A 1 111 ? 8.289 34.531 8.062 1 98.12 111 LEU A CA 1
ATOM 791 C C . LEU A 1 111 ? 8.414 34.875 9.555 1 98.12 111 LEU A C 1
ATOM 793 O O . LEU A 1 111 ? 8.633 36.031 9.922 1 98.12 111 LEU A O 1
ATOM 797 N N . LEU A 1 112 ? 8.328 33.875 10.375 1 97.94 112 LEU A N 1
ATOM 798 C CA . LEU A 1 112 ? 8.406 34.062 11.82 1 97.94 112 LEU A CA 1
ATOM 799 C C . LEU A 1 112 ? 9.805 34.531 12.234 1 97.94 112 LEU A C 1
ATOM 801 O O . LEU A 1 112 ? 9.938 35.438 13.047 1 97.94 112 LEU A O 1
ATOM 805 N N . LYS A 1 113 ? 10.797 33.938 11.672 1 96.69 113 LYS A N 1
ATOM 806 C CA . LYS A 1 113 ? 12.172 34.281 11.977 1 96.69 113 LYS A CA 1
ATOM 807 C C . LYS A 1 113 ? 12.469 35.719 11.617 1 96.69 113 LYS A C 1
ATOM 809 O O . LYS A 1 113 ? 13.156 36.438 12.359 1 96.69 113 LYS A O 1
ATOM 814 N N . ALA A 1 114 ? 11.938 36.188 10.547 1 97.5 114 ALA A N 1
ATOM 815 C CA . ALA A 1 114 ? 12.203 37.5 10.031 1 97.5 114 ALA A CA 1
ATOM 816 C C . ALA A 1 114 ? 11.477 38.562 10.859 1 97.5 114 ALA A C 1
ATOM 818 O O . ALA A 1 114 ? 11.945 39.719 10.977 1 97.5 114 ALA A O 1
ATOM 819 N N . ASN A 1 115 ? 10.344 38.188 11.469 1 97.75 115 ASN A N 1
ATOM 820 C CA . ASN A 1 115 ? 9.461 39.25 11.969 1 97.75 115 ASN A CA 1
ATOM 821 C C . ASN A 1 115 ? 9.297 39.156 13.484 1 97.75 115 ASN A C 1
ATOM 823 O O . ASN A 1 115 ? 8.805 40.094 14.109 1 97.75 115 ASN A O 1
ATOM 827 N N . VAL A 1 116 ? 9.641 38 14.031 1 96.81 116 VAL A N 1
ATOM 828 C CA . VAL A 1 116 ? 9.516 37.812 15.469 1 96.81 116 VAL A CA 1
ATOM 829 C C . VAL A 1 116 ? 10.867 37.469 16.062 1 96.81 116 VAL A C 1
ATOM 831 O O . VAL A 1 116 ? 11.117 36.312 16.406 1 96.81 116 VAL A O 1
ATOM 834 N N . PRO A 1 117 ? 11.711 38.375 16.312 1 94.62 117 PRO A N 1
ATOM 835 C CA . PRO A 1 117 ? 13.102 38.125 16.703 1 94.62 117 PRO A CA 1
ATOM 836 C C . PRO A 1 117 ? 13.219 37.344 18 1 94.62 117 PRO A C 1
ATOM 838 O O . PRO A 1 117 ? 14.156 36.562 18.188 1 94.62 117 PRO A O 1
ATOM 841 N N . SER A 1 118 ? 12.312 37.5 18.922 1 94.12 118 SER A N 1
ATOM 842 C CA . SER A 1 118 ? 12.383 36.812 20.203 1 94.12 118 SER A CA 1
ATOM 843 C C . SER A 1 118 ? 11.328 35.719 20.297 1 94.12 118 SER A C 1
ATOM 845 O O . SER A 1 118 ? 10.742 35.5 21.359 1 94.12 118 SER A O 1
ATOM 847 N N . LEU A 1 119 ? 11.047 35.156 19.188 1 94.62 119 LEU A N 1
ATOM 848 C CA . LEU A 1 119 ? 10.156 34 19.203 1 94.62 119 LEU A CA 1
ATOM 849 C C . LEU A 1 119 ? 10.711 32.906 20.094 1 94.62 119 LEU A C 1
ATOM 851 O O . LEU A 1 119 ? 11.914 32.625 20.078 1 94.62 119 LEU A O 1
ATOM 855 N N . GLY A 1 120 ? 9.844 32.25 20.844 1 93 120 GLY A N 1
ATOM 856 C CA . GLY A 1 120 ? 10.273 31.172 21.703 1 93 120 GLY A CA 1
ATOM 857 C C . GLY A 1 120 ? 10.672 29.922 20.938 1 93 120 GLY A C 1
ATOM 858 O O . GLY A 1 120 ? 11.469 29.109 21.422 1 93 120 GLY A O 1
ATOM 859 N N . GLY A 1 121 ? 10.031 29.766 19.812 1 95.31 121 GLY A N 1
ATOM 860 C CA . GLY A 1 121 ? 10.344 28.625 18.953 1 95.31 121 GLY A CA 1
ATOM 861 C C . GLY A 1 121 ? 9.289 28.375 17.891 1 95.31 121 GLY A C 1
ATOM 862 O O . GLY A 1 121 ? 8.18 28.906 17.969 1 95.31 121 GLY A O 1
ATOM 863 N N . TYR A 1 122 ? 9.68 27.609 16.922 1 97.12 122 TYR A N 1
ATOM 864 C CA . TYR A 1 122 ? 8.789 27.203 15.836 1 97.12 122 TYR A CA 1
ATOM 865 C C . TYR A 1 122 ? 8.789 25.688 15.672 1 97.12 122 TYR A C 1
ATOM 867 O O . TYR A 1 122 ? 9.844 25.078 15.5 1 97.12 122 TYR A O 1
ATOM 875 N N . ILE A 1 123 ? 7.594 25.141 15.797 1 97.44 123 ILE A N 1
ATOM 876 C CA . ILE A 1 123 ? 7.371 23.719 15.523 1 97.44 123 ILE A CA 1
ATOM 877 C C . ILE A 1 123 ? 6.586 23.562 14.219 1 97.44 123 ILE A C 1
ATOM 879 O O . ILE A 1 123 ? 5.449 24.031 14.117 1 97.44 123 ILE A O 1
ATOM 883 N N . ASP A 1 124 ? 7.27 22.969 13.227 1 97.94 124 ASP A N 1
ATOM 884 C CA . ASP A 1 124 ? 6.617 22.578 11.984 1 97.94 124 ASP A CA 1
ATOM 885 C C . ASP A 1 124 ? 6.004 21.188 12.102 1 97.94 124 ASP A C 1
ATOM 887 O O . ASP A 1 124 ? 6.672 20.234 12.531 1 97.94 124 ASP A O 1
ATOM 891 N N . GLY A 1 125 ? 4.719 21.109 11.719 1 96.12 125 GLY A N 1
ATOM 892 C CA . GLY A 1 125 ? 4.137 19.797 11.961 1 96.12 125 GLY A CA 1
ATOM 893 C C . GLY A 1 125 ? 2.947 19.484 11.062 1 96.12 125 GLY A C 1
ATOM 894 O O . GLY A 1 125 ? 2.58 20.312 10.219 1 96.12 125 GLY A O 1
ATOM 895 N N . ALA A 1 126 ? 2.504 18.281 11.219 1 92.38 126 ALA A N 1
ATOM 896 C CA . ALA A 1 126 ? 1.312 17.75 10.562 1 92.38 126 ALA A CA 1
ATOM 897 C C . ALA A 1 126 ? 0.565 16.781 11.469 1 92.38 126 ALA A C 1
ATOM 899 O O . ALA A 1 126 ? 1.185 16.016 12.219 1 92.38 126 ALA A O 1
ATOM 900 N N . ILE A 1 127 ? -0.708 16.938 11.453 1 88.62 127 ILE A N 1
ATOM 901 C CA . ILE A 1 127 ? -1.56 15.961 12.117 1 88.62 127 ILE A CA 1
ATOM 902 C C . ILE A 1 127 ? -2.102 14.969 11.094 1 88.62 127 ILE A C 1
ATOM 904 O O . ILE A 1 127 ? -2.836 15.352 10.172 1 88.62 127 ILE A O 1
ATOM 908 N N . CYS A 1 128 ? -1.685 13.773 11.258 1 83.19 128 CYS A N 1
ATOM 909 C CA . CYS A 1 128 ? -2.088 12.695 10.359 1 83.19 128 CYS A CA 1
ATOM 910 C C . CYS A 1 128 ? -3.232 11.883 10.953 1 83.19 128 CYS A C 1
ATOM 912 O O . CYS A 1 128 ? -3.064 11.234 11.992 1 83.19 128 CYS A O 1
ATOM 914 N N . GLY A 1 129 ? -4.328 11.945 10.266 1 75.25 129 GLY A N 1
ATOM 915 C CA . GLY A 1 129 ? -5.527 11.281 10.742 1 75.25 129 GLY A CA 1
ATOM 916 C C . GLY A 1 129 ? -6.77 12.148 10.656 1 75.25 129 GLY A C 1
ATOM 917 O O . GLY A 1 129 ? -6.668 13.375 10.57 1 75.25 129 GLY A O 1
ATOM 918 N N . ALA A 1 130 ? -7.914 11.516 10.797 1 74.06 130 ALA A N 1
ATOM 919 C CA . ALA A 1 130 ? -9.188 12.242 10.789 1 74.06 130 ALA A CA 1
ATOM 920 C C . ALA A 1 130 ? -9.406 12.969 12.117 1 74.06 130 ALA A C 1
ATOM 922 O O . ALA A 1 130 ? -8.844 12.586 13.141 1 74.06 130 ALA A O 1
ATOM 923 N N . PRO A 1 131 ? -10.211 14.016 12.102 1 84.56 131 PRO A N 1
ATOM 924 C CA . PRO A 1 131 ? -10.516 14.75 13.328 1 84.56 131 PRO A CA 1
ATOM 925 C C . PRO A 1 131 ? -11.031 13.844 14.453 1 84.56 131 PRO A C 1
ATOM 927 O O . PRO A 1 131 ? -10.703 14.055 15.617 1 84.56 131 PRO A O 1
ATOM 930 N N . ALA A 1 132 ? -11.695 12.812 14.094 1 79.62 132 ALA A N 1
ATOM 931 C CA . ALA A 1 132 ? -12.227 11.891 15.094 1 79.62 132 ALA A CA 1
ATOM 932 C C . ALA A 1 132 ? -11.102 11.203 15.867 1 79.62 132 ALA A C 1
ATOM 934 O O . ALA A 1 132 ? -11.234 10.938 17.062 1 79.62 132 ALA A O 1
ATOM 935 N N . LYS A 1 133 ? -10.047 10.93 15.211 1 81.12 133 LYS A N 1
ATOM 936 C CA . LYS A 1 133 ? -8.898 10.305 15.867 1 81.12 133 LYS A CA 1
ATOM 937 C C . LYS A 1 133 ? -8.188 11.297 16.781 1 81.12 133 LYS A C 1
ATOM 939 O O . LYS A 1 133 ? -7.75 10.93 17.875 1 81.12 133 LYS A O 1
ATOM 944 N N . ALA A 1 134 ? -8.07 12.516 16.344 1 85.81 134 ALA A N 1
ATOM 945 C CA . ALA A 1 134 ? -7.461 13.555 17.188 1 85.81 134 ALA A CA 1
ATOM 946 C C . ALA A 1 134 ? -8.297 13.812 18.438 1 85.81 134 ALA A C 1
ATOM 948 O O . ALA A 1 134 ? -7.746 14.023 19.516 1 85.81 134 ALA A O 1
ATOM 949 N N . ARG A 1 135 ? -9.57 13.656 18.281 1 90.25 135 ARG A N 1
ATOM 950 C CA . ARG A 1 135 ? -10.508 13.93 19.359 1 90.25 135 ARG A CA 1
ATOM 951 C C . ARG A 1 135 ? -10.312 12.953 20.516 1 90.25 135 ARG A C 1
ATOM 953 O O . ARG A 1 135 ? -10.508 13.312 21.688 1 90.25 135 ARG A O 1
ATOM 960 N N . VAL A 1 136 ? -9.852 11.812 20.141 1 88.69 136 VAL A N 1
ATOM 961 C CA . VAL A 1 136 ? -9.727 10.805 21.188 1 88.69 136 VAL A CA 1
ATOM 962 C C . VAL A 1 136 ? -8.258 10.523 21.469 1 88.69 136 VAL A C 1
ATOM 964 O O . VAL A 1 136 ? -7.914 9.508 22.078 1 88.69 136 VAL A O 1
ATOM 967 N N . GLY A 1 137 ? -7.445 11.312 20.938 1 89.88 137 GLY A N 1
ATOM 968 C CA . GLY A 1 137 ? -6.023 11.211 21.234 1 89.88 137 GLY A CA 1
ATOM 969 C C . GLY A 1 137 ? -5.344 10.07 20.5 1 89.88 137 GLY A C 1
ATOM 970 O O . GLY A 1 137 ? -4.418 9.453 21.031 1 89.88 137 GLY A O 1
ATOM 971 N N . GLN A 1 138 ? -5.766 9.781 19.281 1 82.19 138 GLN A N 1
ATOM 972 C CA . GLN A 1 138 ? -5.223 8.648 18.547 1 82.19 138 GLN A CA 1
ATOM 973 C C . GLN A 1 138 ? -4.676 9.094 17.188 1 82.19 138 GLN A C 1
ATOM 975 O O . GLN A 1 138 ? -4.469 8.266 16.297 1 82.19 138 GLN A O 1
ATOM 980 N N . ALA A 1 139 ? -4.48 10.344 17.062 1 83.44 139 ALA A N 1
ATOM 981 C CA . ALA A 1 139 ? -3.877 10.828 15.82 1 83.44 139 ALA A CA 1
ATOM 982 C C . ALA A 1 139 ? -2.371 10.578 15.812 1 83.44 139 ALA A C 1
ATOM 984 O O . ALA A 1 139 ? -1.811 10.078 16.797 1 83.44 139 ALA A O 1
ATOM 985 N N . GLN A 1 140 ? -1.815 10.727 14.688 1 84.38 140 GLN A N 1
ATOM 986 C CA . GLN A 1 140 ? -0.363 10.797 14.57 1 84.38 140 GLN A CA 1
ATOM 987 C C . GLN A 1 140 ? 0.105 12.234 14.344 1 84.38 140 GLN A C 1
ATOM 989 O O . GLN A 1 140 ? -0.385 12.914 13.445 1 84.38 140 GLN A O 1
ATOM 994 N N . LEU A 1 141 ? 0.979 12.648 15.203 1 90.38 141 LEU A N 1
ATOM 995 C CA . LEU A 1 141 ? 1.562 13.977 15.055 1 90.38 141 LEU A CA 1
ATOM 996 C C . LEU A 1 141 ? 3.012 13.891 14.594 1 90.38 141 LEU A C 1
ATOM 998 O O . LEU A 1 141 ? 3.855 13.32 15.289 1 90.38 141 LEU A O 1
ATOM 1002 N N . PHE A 1 142 ? 3.26 14.398 13.422 1 90.81 142 PHE A N 1
ATOM 1003 C CA . PHE A 1 142 ? 4.629 14.562 12.945 1 90.81 142 PHE A CA 1
ATOM 1004 C C . PHE A 1 142 ? 5.121 15.984 13.195 1 90.81 142 PHE A C 1
ATOM 1006 O O . PHE A 1 142 ? 4.52 16.938 12.711 1 90.81 142 PHE A O 1
ATOM 1013 N N . LEU A 1 143 ? 6.188 16.047 13.977 1 94.38 143 LEU A N 1
ATOM 1014 C CA . LEU A 1 143 ? 6.676 17.375 14.359 1 94.38 143 LEU A CA 1
ATOM 1015 C C . LEU A 1 143 ? 8.156 17.516 14.031 1 94.38 143 LEU A C 1
ATOM 1017 O O . LEU A 1 143 ? 8.914 16.547 14.102 1 94.38 143 LEU A O 1
ATOM 1021 N N . SER A 1 144 ? 8.516 18.719 13.617 1 95.5 144 SER A N 1
ATOM 1022 C CA . SER A 1 144 ? 9.906 19.062 13.359 1 95.5 144 SER A CA 1
ATOM 1023 C C . SER A 1 144 ? 10.219 20.484 13.836 1 95.5 144 SER A C 1
ATOM 1025 O O . SER A 1 144 ? 9.32 21.312 13.961 1 95.5 144 SER A O 1
ATOM 1027 N N . SER A 1 145 ? 11.414 20.703 14.188 1 96.12 145 SER A N 1
ATOM 1028 C CA . SER A 1 145 ? 11.938 22.016 14.594 1 96.12 145 SER A CA 1
ATOM 1029 C C . SER A 1 145 ? 13.438 22.109 14.336 1 96.12 145 SER A C 1
ATOM 1031 O O . SER A 1 145 ? 14.094 21.094 14.086 1 96.12 145 SER A O 1
ATOM 1033 N N . GLU A 1 146 ? 13.891 23.297 14.281 1 91.88 146 GLU A N 1
ATOM 1034 C CA . GLU A 1 146 ? 15.336 23.484 14.211 1 91.88 146 GLU A CA 1
ATOM 1035 C C . GLU A 1 146 ? 16.016 23.016 15.484 1 91.88 146 GLU A C 1
ATOM 1037 O O . GLU A 1 146 ? 17.109 22.453 15.438 1 91.88 146 GLU A O 1
ATOM 1042 N N . ASP A 1 147 ? 15.398 23.234 16.625 1 90.56 147 ASP A N 1
ATOM 1043 C CA . ASP A 1 147 ? 15.891 22.828 17.938 1 90.56 147 ASP A CA 1
ATOM 1044 C C . ASP A 1 147 ? 14.891 21.906 18.641 1 90.56 147 ASP A C 1
ATOM 1046 O O . ASP A 1 147 ? 13.789 22.344 19 1 90.56 147 ASP A O 1
ATOM 1050 N N . GLU A 1 148 ? 15.32 20.672 18.844 1 86.94 148 GLU A N 1
ATOM 1051 C CA . GLU A 1 148 ? 14.438 19.703 19.469 1 86.94 148 GLU A CA 1
ATOM 1052 C C . GLU A 1 148 ? 13.984 20.188 20.844 1 86.94 148 GLU A C 1
ATOM 1054 O O . GLU A 1 148 ? 12.898 19.828 21.312 1 86.94 148 GLU A O 1
ATOM 1059 N N . ARG A 1 149 ? 14.812 20.969 21.531 1 90.81 149 ARG A N 1
ATOM 1060 C CA . ARG A 1 149 ? 14.508 21.453 22.875 1 90.81 149 ARG A CA 1
ATOM 1061 C C . ARG A 1 149 ? 13.242 22.312 22.875 1 90.81 149 ARG A C 1
ATOM 1063 O O . ARG A 1 149 ? 12.633 22.516 23.938 1 90.81 149 ARG A O 1
ATOM 1070 N N . THR A 1 150 ? 12.797 22.766 21.656 1 91.75 150 THR A N 1
ATOM 1071 C CA . THR A 1 150 ? 11.594 23.578 21.5 1 91.75 150 THR A CA 1
ATOM 1072 C C . THR A 1 150 ? 10.352 22.781 21.875 1 91.75 150 THR A C 1
ATOM 1074 O O . THR A 1 150 ? 9.367 23.328 22.375 1 91.75 150 THR A O 1
ATOM 1077 N N . LEU A 1 151 ? 10.406 21.516 21.656 1 92.31 151 LEU A N 1
ATOM 1078 C CA . LEU A 1 151 ? 9.242 20.656 21.828 1 92.31 151 LEU A CA 1
ATOM 1079 C C . LEU A 1 151 ? 9.086 20.25 23.297 1 92.31 151 LEU A C 1
ATOM 1081 O O . LEU A 1 151 ? 7.988 19.891 23.734 1 92.31 151 LEU A O 1
ATOM 1085 N N . GLU A 1 152 ? 10.102 20.234 24.062 1 91.75 152 GLU A N 1
ATOM 1086 C CA . GLU A 1 152 ? 10.18 19.578 25.375 1 91.75 152 GLU A CA 1
ATOM 1087 C C . GLU A 1 152 ? 9.109 20.125 26.328 1 91.75 152 GLU A C 1
ATOM 1089 O O . GLU A 1 152 ? 8.359 19.359 26.938 1 91.75 152 GLU A O 1
ATOM 1094 N N . PRO A 1 153 ? 8.992 21.438 26.406 1 91.81 153 PRO A N 1
ATOM 1095 C CA . PRO A 1 153 ? 7.996 21.969 27.344 1 91.81 153 PRO A CA 1
ATOM 1096 C C . PRO A 1 153 ? 6.562 21.641 26.938 1 91.81 153 PRO A C 1
ATOM 1098 O O . PRO A 1 153 ? 5.641 21.766 27.75 1 91.81 153 PRO A O 1
ATOM 1101 N N . HIS A 1 154 ? 6.387 21.234 25.719 1 93.5 154 HIS A N 1
ATOM 1102 C CA . HIS A 1 154 ? 5.039 21.078 25.188 1 93.5 154 HIS A CA 1
ATOM 1103 C C . HIS A 1 154 ? 4.746 19.625 24.844 1 93.5 154 HIS A C 1
ATOM 1105 O O . HIS A 1 154 ? 3.697 19.328 24.266 1 93.5 154 HIS A O 1
ATOM 1111 N N . ARG A 1 155 ? 5.629 18.797 25.125 1 92.12 155 ARG A N 1
ATOM 1112 C CA . ARG A 1 155 ? 5.523 17.391 24.734 1 92.12 155 ARG A CA 1
ATOM 1113 C C . ARG A 1 155 ? 4.273 16.75 25.328 1 92.12 155 ARG A C 1
ATOM 1115 O O . ARG A 1 155 ? 3.578 15.992 24.656 1 92.12 155 ARG A O 1
ATOM 1122 N N . GLU A 1 156 ? 4.043 17 26.578 1 92.62 156 GLU A N 1
ATOM 1123 C CA . GLU A 1 156 ? 2.877 16.406 27.25 1 92.62 156 GLU A CA 1
ATOM 1124 C C . GLU A 1 156 ? 1.582 16.859 26.578 1 9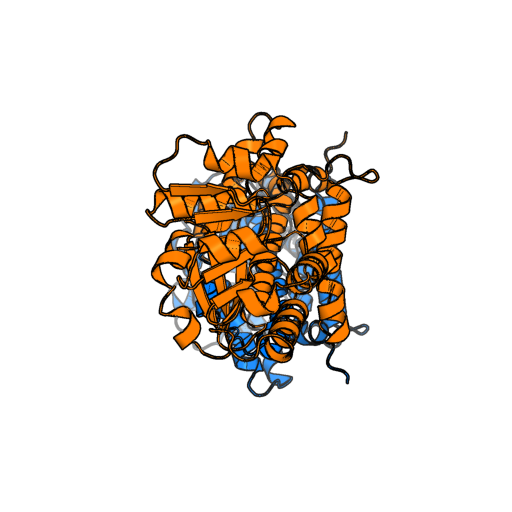2.62 156 GLU A C 1
ATOM 1126 O O . GLU A 1 156 ? 0.705 16.047 26.297 1 92.62 156 GLU A O 1
ATOM 1131 N N . LEU A 1 157 ? 1.461 18.172 26.359 1 94.06 157 LEU A N 1
ATOM 1132 C CA . LEU A 1 157 ? 0.276 18.734 25.703 1 94.06 157 LEU A CA 1
ATOM 1133 C C . LEU A 1 157 ? 0.094 18.141 24.312 1 94.06 157 LEU A C 1
ATOM 1135 O O . LEU A 1 157 ? -0.994 17.672 23.969 1 94.06 157 LEU A O 1
ATOM 1139 N N . LEU A 1 158 ? 1.092 18.078 23.547 1 95.06 158 LEU A N 1
ATOM 1140 C CA . LEU A 1 158 ? 1.009 17.609 22.172 1 95.06 158 LEU A CA 1
ATOM 1141 C C . LEU A 1 158 ? 0.752 16.109 22.125 1 95.06 158 LEU A C 1
ATOM 1143 O O . LEU A 1 158 ? 0.046 15.617 21.234 1 95.06 158 LEU A O 1
ATOM 1147 N N . SER A 1 159 ? 1.257 15.375 23.094 1 93.81 159 SER A N 1
ATOM 1148 C CA . SER A 1 159 ? 1.062 13.938 23.156 1 93.81 159 SER A CA 1
ATOM 1149 C C . SER A 1 159 ? -0.376 13.586 23.531 1 93.81 159 SER A C 1
ATOM 1151 O O . SER A 1 159 ? -0.801 12.438 23.375 1 93.81 159 SER A O 1
ATOM 1153 N N . SER A 1 160 ? -1.076 14.562 24.062 1 94.12 160 SER A N 1
ATOM 1154 C CA . SER A 1 160 ? -2.49 14.344 24.359 1 94.12 160 SER A CA 1
ATOM 1155 C C . SER A 1 160 ? -3.285 14.125 23.078 1 94.12 160 SER A C 1
ATOM 1157 O O . SER A 1 160 ? -4.375 13.547 23.094 1 94.12 160 SER A O 1
ATOM 1159 N N . LEU A 1 161 ? -2.752 14.562 21.969 1 92.31 161 LEU A N 1
ATOM 1160 C CA . LEU A 1 161 ? -3.455 14.5 20.688 1 92.31 161 LEU A CA 1
ATOM 1161 C C . LEU A 1 161 ? -3.184 13.172 19.984 1 92.31 161 LEU A C 1
ATOM 1163 O O . LEU A 1 161 ? -3.898 12.805 19.047 1 92.31 161 LEU A O 1
ATOM 1167 N N . GLY A 1 162 ? -2.131 12.57 20.375 1 89.06 162 GLY A N 1
ATOM 1168 C CA . GLY A 1 162 ? -1.757 11.312 19.75 1 89.06 162 GLY A CA 1
ATOM 1169 C C . GLY A 1 162 ? -0.274 11.008 19.844 1 89.06 162 GLY A C 1
ATOM 1170 O O . GLY A 1 162 ? 0.416 11.555 20.719 1 89.06 162 GLY A O 1
ATOM 1171 N N . ARG A 1 163 ? 0.13 10.086 19.016 1 85.44 163 ARG A N 1
ATOM 1172 C CA . ARG A 1 163 ? 1.535 9.695 19 1 85.44 163 ARG A CA 1
ATOM 1173 C C . ARG A 1 163 ? 2.395 10.742 18.297 1 85.44 163 ARG A C 1
ATOM 1175 O O . ARG A 1 163 ? 2.154 11.07 17.141 1 85.44 163 ARG A O 1
ATOM 1182 N N . VAL A 1 164 ? 3.387 11.211 19.016 1 88.5 164 VAL A N 1
ATOM 1183 C CA . VAL A 1 164 ? 4.25 12.258 18.484 1 88.5 164 VAL A CA 1
ATOM 1184 C C . VAL A 1 164 ? 5.523 11.641 17.922 1 88.5 164 VAL A C 1
ATOM 1186 O O . VAL A 1 164 ? 6.184 10.836 18.578 1 88.5 164 VAL A O 1
ATOM 1189 N N . THR A 1 165 ? 5.812 11.906 16.688 1 84.81 165 THR A N 1
ATOM 1190 C CA . THR A 1 165 ? 7.078 11.586 16.047 1 84.81 165 THR A CA 1
ATOM 1191 C C . THR A 1 165 ? 7.848 12.859 15.695 1 84.81 165 THR A C 1
ATOM 1193 O O . THR A 1 165 ? 7.332 13.734 14.992 1 84.81 165 THR A O 1
ATOM 1196 N N . PHE A 1 166 ? 9.055 12.93 16.234 1 89.81 166 PHE A N 1
ATOM 1197 C CA . PHE A 1 166 ? 9.859 14.117 15.984 1 89.81 166 PHE A CA 1
ATOM 1198 C C . PHE A 1 166 ? 10.953 13.828 14.961 1 89.81 166 PHE A C 1
ATOM 1200 O O . PHE A 1 166 ? 11.578 12.766 15 1 89.81 166 PHE A O 1
ATOM 1207 N N . SER A 1 167 ? 11.125 14.711 14.047 1 86.62 167 SER A N 1
ATOM 1208 C CA . SER A 1 167 ? 12.234 14.703 13.094 1 86.62 167 SER A CA 1
ATOM 1209 C C . SER A 1 167 ? 12.938 16.062 13.055 1 86.62 167 SER A C 1
ATOM 1211 O O . SER A 1 167 ? 12.289 17.094 12.977 1 86.62 167 SER A O 1
ATOM 1213 N N . PRO A 1 168 ? 14.203 15.977 13.078 1 90.19 168 PRO A N 1
ATOM 1214 C CA . PRO A 1 168 ? 14.922 17.25 13.016 1 90.19 168 PRO A CA 1
ATOM 1215 C C . PRO A 1 168 ? 14.828 17.922 11.648 1 90.19 168 PRO A C 1
ATOM 1217 O O . PRO A 1 168 ? 14.82 17.234 10.625 1 90.19 168 PRO A O 1
ATOM 1220 N N . GLY A 1 169 ? 14.742 19.297 11.695 1 93.31 169 GLY A N 1
ATOM 1221 C CA . GLY A 1 169 ? 14.75 20.078 10.461 1 93.31 169 GLY A CA 1
ATOM 1222 C C . GLY A 1 169 ? 13.359 20.422 9.969 1 93.31 169 GLY A C 1
ATOM 1223 O O . GLY A 1 169 ? 12.516 19.547 9.82 1 93.31 169 GLY A O 1
ATOM 1224 N N . ILE A 1 170 ? 13.172 21.672 9.672 1 96.56 170 ILE A N 1
ATOM 1225 C CA . ILE A 1 170 ? 11.883 22.125 9.172 1 96.56 170 ILE A CA 1
ATOM 1226 C C . ILE A 1 170 ? 11.602 21.484 7.816 1 96.56 170 ILE A C 1
ATOM 1228 O O . ILE A 1 170 ? 12.469 21.438 6.945 1 96.56 170 ILE A O 1
ATOM 1232 N N . GLY A 1 171 ? 10.406 20.938 7.691 1 96.25 171 GLY A N 1
ATOM 1233 C CA . GLY A 1 171 ? 10.016 20.25 6.469 1 96.25 171 GLY A CA 1
ATOM 1234 C C . GLY A 1 171 ? 9.992 18.734 6.617 1 96.25 171 GLY A C 1
ATOM 1235 O O . GLY A 1 171 ? 9.234 18.047 5.922 1 96.25 171 GLY A O 1
ATOM 1236 N N . ALA A 1 172 ? 10.75 18.172 7.523 1 93.56 172 ALA A N 1
ATOM 1237 C CA . ALA A 1 172 ? 10.852 16.734 7.723 1 93.56 172 ALA A CA 1
ATOM 1238 C C . ALA A 1 172 ? 9.508 16.141 8.141 1 93.56 172 ALA A C 1
ATOM 1240 O O . ALA A 1 172 ? 9.109 15.086 7.652 1 93.56 172 ALA A O 1
ATOM 1241 N N . SER A 1 173 ? 8.828 16.797 9.023 1 92.38 173 SER A N 1
ATOM 1242 C CA . SER A 1 173 ? 7.527 16.328 9.508 1 92.38 173 SER A CA 1
ATOM 1243 C C . SER A 1 173 ? 6.516 16.25 8.375 1 92.38 173 SER A C 1
ATOM 1245 O O . SER A 1 173 ? 5.746 15.281 8.289 1 92.38 173 SER A O 1
ATOM 1247 N N . ARG A 1 174 ? 6.578 17.172 7.516 1 95.12 174 ARG A N 1
ATOM 1248 C CA . ARG A 1 174 ? 5.633 17.219 6.406 1 95.12 174 ARG A CA 1
ATOM 1249 C C . ARG A 1 174 ? 5.961 16.156 5.359 1 95.12 174 ARG A C 1
ATOM 1251 O O . ARG A 1 174 ? 5.059 15.586 4.746 1 95.12 174 ARG A O 1
ATOM 1258 N N . ALA A 1 175 ? 7.223 15.938 5.176 1 92.06 175 ALA A N 1
ATOM 1259 C CA . ALA A 1 175 ? 7.625 14.852 4.281 1 92.06 175 ALA A CA 1
ATOM 1260 C C . ALA A 1 175 ? 7.145 13.5 4.805 1 92.06 175 ALA A C 1
ATOM 1262 O O . ALA A 1 175 ? 6.637 12.68 4.039 1 92.06 175 ALA A O 1
ATOM 1263 N N . LEU A 1 176 ? 7.301 13.359 6.07 1 86.31 176 LEU A N 1
ATOM 1264 C CA . LEU A 1 176 ? 6.855 12.117 6.688 1 86.31 176 LEU A CA 1
ATOM 1265 C C . LEU A 1 176 ? 5.34 11.977 6.598 1 86.31 176 LEU A C 1
ATOM 1267 O O . LEU A 1 176 ? 4.832 10.891 6.297 1 86.31 176 LEU A O 1
ATOM 1271 N N . ASP A 1 177 ? 4.664 13 6.848 1 86.69 177 ASP A N 1
ATOM 1272 C CA . ASP A 1 177 ? 3.211 12.992 6.719 1 86.69 177 ASP A CA 1
ATOM 1273 C C . ASP A 1 177 ? 2.787 12.594 5.309 1 86.69 177 ASP A C 1
ATOM 1275 O O . ASP A 1 177 ? 1.889 11.766 5.133 1 86.69 177 ASP A O 1
ATOM 1279 N N . TYR A 1 178 ? 3.432 13.164 4.363 1 91.12 178 TYR A N 1
ATOM 1280 C CA . TYR A 1 178 ? 3.121 12.859 2.971 1 91.12 178 TYR A CA 1
ATOM 1281 C C . TYR A 1 178 ? 3.316 11.375 2.676 1 91.12 178 TYR A C 1
ATOM 1283 O O . TYR A 1 178 ? 2.449 10.734 2.076 1 91.12 178 TYR A O 1
ATOM 1291 N N . ALA A 1 179 ? 4.434 10.875 3.094 1 85.5 179 ALA A N 1
ATOM 1292 C CA . ALA A 1 179 ? 4.762 9.477 2.822 1 85.5 179 ALA A CA 1
ATOM 1293 C C . ALA A 1 179 ? 3.758 8.539 3.479 1 85.5 179 ALA A C 1
ATOM 1295 O O . ALA A 1 179 ? 3.348 7.539 2.879 1 85.5 179 ALA A O 1
ATOM 1296 N N . VAL A 1 180 ? 3.383 8.891 4.652 1 82.75 180 VAL A N 1
ATOM 1297 C CA . VAL A 1 180 ? 2.465 8.031 5.395 1 82.75 180 VAL A CA 1
ATOM 1298 C C . VAL A 1 180 ? 1.08 8.078 4.758 1 82.75 180 VAL A C 1
ATOM 1300 O O . VAL A 1 180 ? 0.431 7.043 4.59 1 82.75 180 VAL A O 1
ATOM 1303 N N . VAL A 1 181 ? 0.652 9.219 4.41 1 84.56 181 VAL A N 1
ATOM 1304 C CA . VAL A 1 181 ? -0.656 9.359 3.779 1 84.56 181 VAL A CA 1
ATOM 1305 C C . VAL A 1 181 ? -0.65 8.68 2.412 1 84.56 181 VAL A C 1
ATOM 1307 O O . VAL A 1 181 ? -1.634 8.047 2.025 1 84.56 181 VAL A O 1
ATOM 1310 N N . ASP A 1 182 ? 0.405 8.828 1.722 1 87.12 182 ASP A N 1
ATOM 1311 C CA . ASP A 1 182 ? 0.561 8.156 0.436 1 87.12 182 ASP A CA 1
ATOM 1312 C C . ASP A 1 182 ? 0.427 6.641 0.589 1 87.12 182 ASP A C 1
ATOM 1314 O O . ASP A 1 182 ? -0.327 6 -0.146 1 87.12 182 ASP A O 1
ATOM 1318 N N . LEU A 1 183 ? 1.113 6.195 1.504 1 82.88 183 LEU A N 1
ATOM 1319 C CA . LEU A 1 183 ? 1.076 4.758 1.769 1 82.88 183 LEU A CA 1
ATOM 1320 C C . LEU A 1 183 ? -0.329 4.316 2.162 1 82.88 183 LEU A C 1
ATOM 1322 O O . LEU A 1 183 ? -0.809 3.277 1.698 1 82.88 183 LEU A O 1
ATOM 1326 N N . ALA A 1 184 ? -0.956 5.066 2.961 1 77.94 184 ALA A N 1
ATOM 1327 C CA . ALA A 1 184 ? -2.318 4.742 3.379 1 77.94 184 ALA A CA 1
ATOM 1328 C C . ALA A 1 184 ? -3.268 4.715 2.186 1 77.94 184 ALA A C 1
ATOM 1330 O O . ALA A 1 184 ? -4.094 3.809 2.064 1 77.94 184 ALA A O 1
ATOM 1331 N N . PHE A 1 185 ? -3.113 5.605 1.404 1 84.44 185 PHE A N 1
ATOM 1332 C CA . PHE A 1 185 ? -4.035 5.727 0.28 1 84.44 185 PHE A CA 1
ATOM 1333 C C . PHE A 1 185 ? -3.865 4.562 -0.688 1 84.44 185 PHE A C 1
ATOM 1335 O O . PHE A 1 185 ? -4.852 3.971 -1.134 1 84.44 185 PHE A O 1
ATOM 1342 N N . VAL A 1 186 ? -2.648 4.293 -1.028 1 86.25 186 VAL A N 1
ATOM 1343 C CA . VAL A 1 186 ? -2.436 3.246 -2.023 1 86.25 186 VAL A CA 1
ATOM 1344 C C . VAL A 1 186 ? -2.889 1.899 -1.462 1 86.25 186 VAL A C 1
ATOM 1346 O O . VAL A 1 186 ? -3.377 1.044 -2.203 1 86.25 186 VAL A O 1
ATOM 1349 N N . ASN A 1 187 ? -2.719 1.737 -0.264 1 79.69 187 ASN A N 1
ATOM 1350 C CA . ASN A 1 187 ? -3.24 0.52 0.349 1 79.69 187 ASN A CA 1
ATOM 1351 C C . ASN A 1 187 ? -4.762 0.463 0.277 1 79.69 187 ASN A C 1
ATOM 1353 O O . ASN A 1 187 ? -5.336 -0.58 -0.044 1 79.69 187 ASN A O 1
ATOM 1357 N N . ALA A 1 188 ? -5.367 1.547 0.603 1 77.31 188 ALA A N 1
ATOM 1358 C CA . ALA A 1 188 ? -6.82 1.609 0.495 1 77.31 188 ALA A CA 1
ATOM 1359 C C . ALA A 1 188 ? -7.277 1.339 -0.935 1 77.31 188 ALA A C 1
ATOM 1361 O O . ALA A 1 188 ? -8.234 0.596 -1.157 1 77.31 188 ALA A O 1
ATOM 1362 N N . LEU A 1 189 ? -6.562 1.959 -1.768 1 84.81 189 LEU A N 1
ATOM 1363 C CA . LEU A 1 189 ? -6.898 1.792 -3.178 1 84.81 189 LEU A CA 1
ATOM 1364 C C . LEU A 1 189 ? -6.785 0.329 -3.594 1 84.81 189 LEU A C 1
ATOM 1366 O O . LEU A 1 189 ? -7.668 -0.195 -4.277 1 84.81 189 LEU A O 1
ATOM 1370 N N . SER A 1 190 ? -5.699 -0.271 -3.219 1 84.75 190 SER A N 1
ATOM 1371 C CA . SER A 1 190 ? -5.5 -1.684 -3.525 1 84.75 190 SER A CA 1
ATOM 1372 C C . SER A 1 190 ? -6.613 -2.539 -2.936 1 84.75 190 SER A C 1
ATOM 1374 O O . SER A 1 190 ? -7.215 -3.357 -3.637 1 84.75 190 SER A O 1
ATOM 1376 N N . PHE A 1 191 ? -6.938 -2.34 -1.786 1 76.62 191 PHE A N 1
ATOM 1377 C CA . PHE A 1 191 ? -7.953 -3.123 -1.096 1 76.62 191 PHE A CA 1
ATOM 1378 C C . PHE A 1 191 ? -9.312 -2.971 -1.774 1 76.62 191 PHE A C 1
ATOM 1380 O O . PHE A 1 191 ? -9.984 -3.965 -2.055 1 76.62 191 PHE A O 1
ATOM 1387 N N . LEU A 1 192 ? -9.633 -1.751 -1.973 1 76.94 192 LEU A N 1
ATOM 1388 C CA . LEU A 1 192 ? -10.93 -1.479 -2.574 1 76.94 192 LEU A CA 1
ATOM 1389 C C . LEU A 1 192 ? -11.008 -2.049 -3.986 1 76.94 192 LEU A C 1
ATOM 1391 O O . LEU A 1 192 ? -12.062 -2.521 -4.414 1 76.94 192 LEU A O 1
ATOM 1395 N N . SER A 1 193 ? -9.898 -1.961 -4.672 1 84.81 193 SER A N 1
ATOM 1396 C CA . SER A 1 193 ? -9.859 -2.445 -6.051 1 84.81 193 SER A CA 1
ATOM 1397 C C . SER A 1 193 ? -9.992 -3.963 -6.105 1 84.81 193 SER A C 1
ATOM 1399 O O . SER A 1 193 ? -10.547 -4.512 -7.062 1 84.81 193 SER A O 1
ATOM 1401 N N . ASN A 1 194 ? -9.508 -4.633 -5.082 1 86.25 194 ASN A N 1
ATOM 1402 C CA . ASN A 1 194 ? -9.453 -6.09 -5.105 1 86.25 194 ASN A CA 1
ATOM 1403 C C . ASN A 1 194 ? -10.711 -6.711 -4.512 1 86.25 194 ASN A C 1
ATOM 1405 O O . ASN A 1 194 ? -10.992 -7.887 -4.734 1 86.25 194 ASN A O 1
ATOM 1409 N N . ALA A 1 195 ? -11.492 -5.93 -3.828 1 78.94 195 ALA A N 1
ATOM 1410 C CA . ALA A 1 195 ? -12.641 -6.445 -3.094 1 78.94 195 ALA A CA 1
ATOM 1411 C C . ALA A 1 195 ? -13.617 -7.145 -4.031 1 78.94 195 ALA A C 1
ATOM 1413 O O . ALA A 1 195 ? -14.047 -8.266 -3.764 1 78.94 195 ALA A O 1
ATOM 1414 N N . PRO A 1 196 ? -13.945 -6.551 -5.18 1 83.44 196 PRO A N 1
ATOM 1415 C CA . PRO A 1 196 ? -14.891 -7.238 -6.07 1 83.44 196 PRO A CA 1
ATOM 1416 C C . PRO A 1 196 ? -14.359 -8.578 -6.566 1 83.44 196 PRO A C 1
ATOM 1418 O O . PRO A 1 196 ? -15.117 -9.539 -6.684 1 83.44 196 PRO A O 1
ATOM 1421 N N . LEU A 1 197 ? -13.141 -8.648 -6.867 1 88.88 197 LEU A N 1
ATOM 1422 C CA . LEU A 1 197 ? -12.523 -9.883 -7.328 1 88.88 197 LEU A CA 1
ATOM 1423 C C . LEU A 1 197 ? -12.57 -10.953 -6.242 1 88.88 197 LEU A C 1
ATOM 1425 O O . LEU A 1 197 ? -12.898 -12.109 -6.516 1 88.88 197 LEU A O 1
ATOM 1429 N N . LEU A 1 198 ? -12.195 -10.578 -5.055 1 85.94 198 LEU A N 1
ATOM 1430 C CA . LEU A 1 198 ? -12.203 -11.516 -3.938 1 85.94 198 LEU A CA 1
ATOM 1431 C C . LEU A 1 198 ? -13.617 -12 -3.641 1 85.94 198 LEU A C 1
ATOM 1433 O O . LEU A 1 198 ? -13.836 -13.195 -3.426 1 85.94 198 LEU A O 1
ATOM 1437 N N . GLU A 1 199 ? -14.523 -11.078 -3.674 1 81.81 199 GLU A N 1
ATOM 1438 C CA . GLU A 1 199 ? -15.922 -11.438 -3.457 1 81.81 199 GLU A CA 1
ATOM 1439 C C . GLU A 1 199 ? -16.406 -12.406 -4.527 1 81.81 199 GLU A C 1
ATOM 1441 O O . GLU A 1 199 ? -17.062 -13.414 -4.215 1 81.81 199 GLU A O 1
ATOM 1446 N N . ARG A 1 200 ? -16.125 -12.125 -5.715 1 88 200 ARG A N 1
ATOM 1447 C CA . ARG A 1 200 ? -16.547 -12.969 -6.832 1 88 200 ARG A CA 1
ATOM 1448 C C . ARG A 1 200 ? -16.031 -14.391 -6.672 1 88 200 ARG A C 1
ATOM 1450 O O . ARG A 1 200 ? -16.734 -15.352 -6.988 1 88 200 ARG A O 1
ATOM 1457 N N . GLU A 1 201 ? -14.844 -14.508 -6.145 1 92.19 201 GLU A N 1
ATOM 1458 C CA . GLU A 1 201 ? -14.203 -15.82 -6.055 1 92.19 201 GLU A CA 1
ATOM 1459 C C . GLU A 1 201 ? -14.445 -16.453 -4.688 1 92.19 201 GLU A C 1
ATOM 1461 O O . GLU A 1 201 ? -13.828 -17.469 -4.359 1 92.19 201 GLU A O 1
ATOM 1466 N N . GLY A 1 202 ? -15.242 -15.812 -3.875 1 85.06 202 GLY A N 1
ATOM 1467 C CA . GLY A 1 202 ? -15.664 -16.391 -2.605 1 85.06 202 GLY A CA 1
ATOM 1468 C C . GLY A 1 202 ? -14.609 -16.266 -1.521 1 85.06 202 GLY A C 1
ATOM 1469 O O . GLY A 1 202 ? -14.57 -17.078 -0.596 1 85.06 202 GLY A O 1
ATOM 1470 N N . VAL A 1 203 ? -13.766 -15.438 -1.755 1 81.94 203 VAL A N 1
ATOM 1471 C CA . VAL A 1 203 ? -12.727 -15.219 -0.756 1 81.94 203 VAL A CA 1
ATOM 1472 C C . VAL A 1 203 ? -13.125 -14.07 0.163 1 81.94 203 VAL A C 1
ATOM 1474 O O . VAL A 1 203 ? -13.469 -12.977 -0.306 1 81.94 203 VAL A O 1
ATOM 1477 N N . ASP A 1 204 ? -13.414 -14.461 1.418 1 65.44 204 ASP A N 1
ATOM 1478 C CA . ASP A 1 204 ? -13.719 -13.375 2.352 1 65.44 204 ASP A CA 1
ATOM 1479 C C . ASP A 1 204 ? -12.562 -12.383 2.428 1 65.44 204 ASP A C 1
ATOM 1481 O O . ASP A 1 204 ? -11.422 -12.766 2.674 1 65.44 204 ASP A O 1
ATOM 1485 N N . PRO A 1 205 ? -12.906 -11.438 1.78 1 53.25 205 PRO A N 1
ATOM 1486 C CA . PRO A 1 205 ? -11.836 -10.438 1.839 1 53.25 205 PRO A CA 1
ATOM 1487 C C . PRO A 1 205 ? -11.344 -10.18 3.262 1 53.25 205 PRO A C 1
ATOM 1489 O O . PRO A 1 205 ? -10.633 -9.203 3.506 1 53.25 205 PRO A O 1
ATOM 1492 N N . VAL A 1 206 ? -11.773 -11.258 4.188 1 44.78 206 VAL A N 1
ATOM 1493 C CA . VAL A 1 206 ? -11.508 -10.953 5.59 1 44.78 206 VAL A CA 1
ATOM 1494 C C . VAL A 1 206 ? -10.039 -10.578 5.77 1 44.78 206 VAL A C 1
ATOM 1496 O O . VAL A 1 206 ? -9.148 -11.328 5.379 1 44.78 206 VAL A O 1
ATOM 1499 N N . LEU A 1 207 ? -9.82 -9.312 6.031 1 47.16 207 LEU A N 1
ATOM 1500 C CA . LEU A 1 207 ? -8.617 -8.57 6.383 1 47.16 207 LEU A CA 1
ATOM 1501 C C . LEU A 1 207 ? -7.684 -9.414 7.242 1 47.16 207 LEU A C 1
ATOM 1503 O O . LEU A 1 207 ? -6.461 -9.367 7.082 1 47.16 207 LEU A O 1
ATOM 1507 N N . GLU A 1 208 ? -8.375 -10.195 8.039 1 45.47 208 GLU A N 1
ATOM 1508 C CA . GLU A 1 208 ? -7.48 -10.898 8.953 1 45.47 208 GLU A CA 1
ATOM 1509 C C . GLU A 1 208 ? -6.48 -11.766 8.195 1 45.47 208 GLU A C 1
ATOM 1511 O O . GLU A 1 208 ? -5.305 -11.836 8.555 1 45.47 208 GLU A O 1
ATOM 1516 N N . GLN A 1 209 ? -7.062 -12.359 7.207 1 46.09 209 GLN A N 1
ATOM 1517 C CA . GLN A 1 209 ? -6.152 -13.203 6.438 1 46.09 209 GLN A CA 1
ATOM 1518 C C . GLN A 1 209 ? -5.168 -12.359 5.633 1 46.09 209 GLN A C 1
ATOM 1520 O O . GLN A 1 209 ? -3.99 -12.711 5.523 1 46.09 209 GLN A O 1
ATOM 1525 N N . MET A 1 210 ? -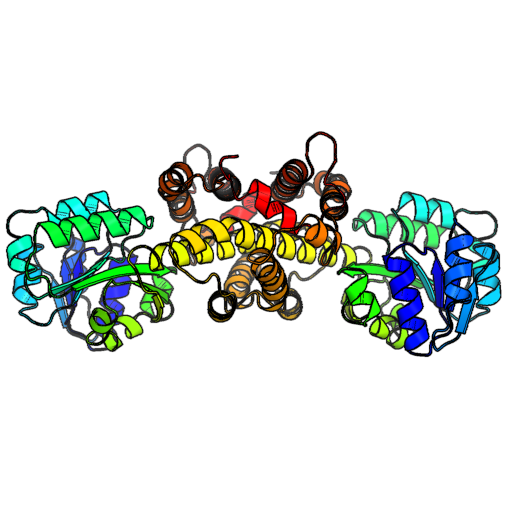5.789 -11.297 5.109 1 47.78 210 MET A N 1
ATOM 1526 C CA . MET A 1 210 ? -4.902 -10.398 4.375 1 47.78 210 MET A CA 1
ATOM 1527 C C . MET A 1 210 ? -3.895 -9.75 5.316 1 47.78 210 MET A C 1
ATOM 1529 O O . MET A 1 210 ? -2.729 -9.57 4.957 1 47.78 210 MET A O 1
ATOM 1533 N N . LYS A 1 211 ? -4.5 -9.516 6.566 1 46.28 211 LYS A N 1
ATOM 1534 C CA . LYS A 1 211 ? -3.656 -8.93 7.602 1 46.28 211 LYS A CA 1
ATOM 1535 C C . LYS A 1 211 ? -2.49 -9.852 7.949 1 46.28 211 LYS A C 1
ATOM 1537 O O . LYS A 1 211 ? -1.359 -9.391 8.125 1 46.28 211 LYS A O 1
ATOM 1542 N N . GLN A 1 212 ? -2.986 -11.031 8.359 1 42.12 212 GLN A N 1
ATOM 1543 C CA . GLN A 1 212 ? -1.97 -12 8.758 1 42.12 212 GLN A CA 1
ATOM 1544 C C . GLN A 1 212 ? -0.964 -12.234 7.637 1 42.12 212 GLN A C 1
ATOM 1546 O O . GLN A 1 212 ? 0.202 -12.539 7.895 1 42.12 212 GLN A O 1
ATOM 1551 N N . ARG A 1 213 ? -1.645 -12.297 6.621 1 38.84 213 ARG A N 1
ATOM 1552 C CA . ARG A 1 213 ? -0.804 -12.68 5.492 1 38.84 213 ARG A CA 1
ATOM 1553 C C . ARG A 1 213 ? 0.02 -11.5 4.996 1 38.84 213 ARG A C 1
ATOM 1555 O O . ARG A 1 213 ? 1.1 -11.68 4.43 1 38.84 213 ARG A O 1
ATOM 1562 N N . LEU A 1 214 ? -0.891 -10.398 5.117 1 40.19 214 LEU A N 1
ATOM 1563 C CA . LEU A 1 214 ? -0.104 -9.188 4.898 1 40.19 214 LEU A CA 1
ATOM 1564 C C . LEU A 1 214 ? 0.758 -8.875 6.117 1 40.19 214 LEU A C 1
ATOM 1566 O O . LEU A 1 214 ? 0.252 -8.391 7.133 1 40.19 214 LEU A O 1
ATOM 1570 N N . GLU A 1 215 ? 1.302 -9.812 6.625 1 34.16 215 GLU A N 1
ATOM 1571 C CA . GLU A 1 215 ? 2.139 -9.453 7.766 1 34.16 215 GLU A CA 1
ATOM 1572 C C . GLU A 1 215 ? 2.199 -7.938 7.953 1 34.16 215 GLU A C 1
ATOM 1574 O O . GLU A 1 215 ? 2.693 -7.453 8.977 1 34.16 215 GLU A O 1
ATOM 1579 N N . THR A 1 216 ? 2.16 -7.199 7.023 1 32.03 216 THR A N 1
ATOM 1580 C CA . THR A 1 216 ? 2.611 -5.816 7.125 1 32.03 216 THR A CA 1
ATOM 1581 C C . THR A 1 216 ? 1.457 -4.898 7.516 1 32.03 216 THR A C 1
ATOM 1583 O O . THR A 1 216 ? 1.63 -3.984 8.328 1 32.03 216 THR A O 1
ATOM 1586 N N . VAL A 1 217 ? 0.272 -4.617 6.805 1 32.41 217 VAL A N 1
ATOM 1587 C CA . VAL A 1 217 ? -0.442 -3.346 6.859 1 32.41 217 VAL A CA 1
ATOM 1588 C C . VAL A 1 217 ? -1.526 -3.404 7.934 1 32.41 217 VAL A C 1
ATOM 1590 O O . VAL A 1 217 ? -2.625 -3.91 7.688 1 32.41 217 VAL A O 1
ATOM 1593 N N . PRO A 1 218 ? -1.331 -3.625 9.164 1 30.86 218 PRO A N 1
ATOM 1594 C CA . PRO A 1 218 ? -2.467 -3.92 10.039 1 30.86 218 PRO A CA 1
ATOM 1595 C C . PRO A 1 218 ? -3.516 -2.811 10.039 1 30.86 218 PRO A C 1
ATOM 1597 O O . PRO A 1 218 ? -4.707 -3.082 9.859 1 30.86 218 PRO A O 1
ATOM 1600 N N . GLY A 1 219 ? -3.133 -1.528 10.555 1 33.97 219 GLY A N 1
ATOM 1601 C CA . GLY A 1 219 ? -4.168 -0.642 11.062 1 33.97 219 GLY A CA 1
ATOM 1602 C C . GLY A 1 219 ? -5.105 -0.139 9.977 1 33.97 219 GLY A C 1
ATOM 1603 O O . GLY A 1 219 ? -6.324 -0.126 10.156 1 33.97 219 GLY A O 1
ATOM 1604 N N . PHE A 1 220 ? -4.605 0.584 9 1 34.84 220 PHE A N 1
ATOM 1605 C CA . PHE A 1 220 ? -5.465 1.14 7.965 1 34.84 220 PHE A CA 1
ATOM 1606 C C . PHE A 1 220 ? -6.324 0.052 7.332 1 34.84 220 PHE A C 1
ATOM 1608 O O . PHE A 1 220 ? -7.496 0.279 7.023 1 34.84 220 PHE A O 1
ATOM 1615 N N . LEU A 1 221 ? -5.672 -1.112 7.246 1 39.38 221 LEU A N 1
ATOM 1616 C CA . LEU A 1 221 ? -6.426 -2.225 6.676 1 39.38 221 LEU A CA 1
ATOM 1617 C C . LEU A 1 221 ? -7.633 -2.562 7.543 1 39.38 221 LEU A C 1
ATOM 1619 O O . LEU A 1 221 ? -8.664 -3.016 7.031 1 39.38 221 LEU A O 1
ATOM 1623 N N . GLU A 1 222 ? -7.355 -2.275 8.766 1 39.97 222 GLU A N 1
ATOM 1624 C CA . GLU A 1 222 ? -8.523 -2.498 9.609 1 39.97 222 GLU A CA 1
ATOM 1625 C C . GLU A 1 222 ? -9.672 -1.569 9.219 1 39.97 222 GLU A C 1
ATOM 1627 O O . GLU A 1 222 ? -10.828 -1.987 9.18 1 39.97 222 GLU A O 1
ATOM 1632 N N . HIS A 1 223 ? -9.273 -0.323 9 1 37.84 223 HIS A N 1
ATOM 1633 C CA . HIS A 1 223 ? -10.328 0.614 8.633 1 37.84 223 HIS A CA 1
ATOM 1634 C C . HIS A 1 223 ? -10.922 0.269 7.273 1 37.84 223 HIS A C 1
ATOM 1636 O O . HIS A 1 223 ? -12.141 0.307 7.098 1 37.84 223 HIS A O 1
ATOM 1642 N N . CYS A 1 224 ? -10.086 0.047 6.328 1 38.03 224 CYS A N 1
ATOM 1643 C CA . CYS A 1 224 ? -10.625 -0.383 5.043 1 38.03 224 CYS A CA 1
ATOM 1644 C C . CYS A 1 224 ? -11.539 -1.593 5.215 1 38.03 224 CYS A C 1
ATOM 1646 O O . CYS A 1 224 ? -12.602 -1.665 4.598 1 38.03 224 CYS A O 1
ATOM 1648 N N . GLN A 1 225 ? -11.094 -2.445 6.07 1 40.03 225 GLN A N 1
ATOM 1649 C CA . GLN A 1 225 ? -11.906 -3.619 6.371 1 40.03 225 GLN A CA 1
ATOM 1650 C C . GLN A 1 225 ? -13.273 -3.215 6.926 1 40.03 225 GLN A C 1
ATOM 1652 O O . GLN A 1 225 ? -14.305 -3.754 6.512 1 40.03 225 GLN A O 1
ATOM 1657 N N . ALA A 1 226 ? -13.117 -2.406 7.938 1 40.22 226 ALA A N 1
ATOM 1658 C CA . ALA A 1 226 ? -14.375 -1.981 8.539 1 40.22 226 ALA A CA 1
ATOM 1659 C C . ALA A 1 226 ? -15.297 -1.347 7.504 1 40.22 226 ALA A C 1
ATOM 1661 O O . ALA A 1 226 ? -16.516 -1.561 7.527 1 40.22 226 ALA A O 1
ATOM 1662 N N . SER A 1 227 ? -14.727 -0.594 6.688 1 37.28 227 SER A N 1
ATOM 1663 C CA . SER A 1 227 ? -15.555 0.082 5.691 1 37.28 227 SER A CA 1
ATOM 1664 C C . SER A 1 227 ? -16.156 -0.911 4.699 1 37.28 227 SER A C 1
ATOM 1666 O O . SER A 1 227 ? -17.312 -0.781 4.301 1 37.28 227 SER A O 1
ATOM 1668 N N . ILE A 1 228 ? -15.312 -1.833 4.289 1 38.66 228 ILE A N 1
ATOM 1669 C CA . ILE A 1 228 ? -15.812 -2.854 3.375 1 38.66 228 ILE A CA 1
ATOM 1670 C C . ILE A 1 228 ? -16.891 -3.68 4.07 1 38.66 228 ILE A C 1
ATOM 1672 O O . ILE A 1 228 ? -17.922 -3.99 3.471 1 38.66 228 ILE A O 1
ATOM 1676 N N . GLU A 1 229 ? -16.547 -4.113 5.207 1 40.78 229 GLU A N 1
ATOM 1677 C CA . GLU A 1 229 ? -17.547 -4.855 5.965 1 40.78 229 GLU A CA 1
ATOM 1678 C C . GLU A 1 229 ? -18.828 -4.039 6.121 1 40.78 229 GLU A C 1
ATOM 1680 O O . GLU A 1 229 ? -19.938 -4.59 6.055 1 40.78 229 GLU A O 1
ATOM 1685 N N . ALA A 1 230 ? -18.594 -2.84 6.434 1 37.44 230 ALA A N 1
ATOM 1686 C CA . ALA A 1 230 ? -19.781 -1.984 6.551 1 37.44 230 ALA A CA 1
ATOM 1687 C C . ALA A 1 230 ? -20.5 -1.863 5.211 1 37.44 230 ALA A C 1
ATOM 1689 O O . ALA A 1 230 ? -21.719 -1.714 5.172 1 37.44 230 ALA A O 1
ATOM 1690 N N . GLN A 1 231 ? -19.75 -1.859 4.223 1 36.56 231 GLN A N 1
ATOM 1691 C CA . GLN A 1 231 ? -20.375 -1.76 2.91 1 36.56 231 GLN A CA 1
ATOM 1692 C C . GLN A 1 231 ? -21.141 -3.033 2.566 1 36.56 231 GLN A C 1
ATOM 1694 O O . GLN A 1 231 ? -22.094 -3 1.777 1 36.56 231 GLN A O 1
ATOM 1699 N N . HIS A 1 232 ? -20.5 -4.137 2.783 1 38.88 232 HIS A N 1
ATOM 1700 C CA . HIS A 1 232 ? -21.344 -5.305 2.572 1 38.88 232 HIS A CA 1
ATOM 1701 C C . HIS A 1 232 ? -22.703 -5.145 3.268 1 38.88 232 HIS A C 1
ATOM 1703 O O . HIS A 1 232 ? -23.656 -5.844 2.939 1 38.88 232 HIS A O 1
ATOM 1709 N N . SER A 1 233 ? -22.641 -4.461 4.301 1 38.28 233 SER A N 1
ATOM 1710 C CA . SER A 1 233 ? -24.016 -4.176 4.727 1 38.28 233 SER A CA 1
ATOM 1711 C C . SER A 1 233 ? -24.656 -3.102 3.854 1 38.28 233 SER A C 1
ATOM 1713 O O . SER A 1 233 ? -24.031 -2.615 2.904 1 38.28 233 SER A O 1
ATOM 1715 N N . GLU A 1 234 ? -25.656 -2.09 4.328 1 38.06 234 GLU A N 1
ATOM 1716 C CA . GLU A 1 234 ? -26.484 -1.138 3.596 1 38.06 234 GLU A CA 1
ATOM 1717 C C . GLU A 1 234 ? -25.641 0.009 3.037 1 38.06 234 GLU A C 1
ATOM 1719 O O . GLU A 1 234 ? -25.141 0.844 3.791 1 38.06 234 GLU A O 1
ATOM 1724 N N . ARG A 1 235 ? -24.922 -0.231 1.924 1 46.91 235 ARG A N 1
ATOM 1725 C CA . ARG A 1 235 ? -24.312 0.805 1.098 1 46.91 235 ARG A CA 1
ATOM 1726 C C . ARG A 1 235 ? -25.156 2.07 1.087 1 46.91 235 ARG A C 1
ATOM 1728 O O . ARG A 1 235 ? -26.109 2.186 0.302 1 46.91 235 ARG A O 1
ATOM 1735 N N . SER A 1 236 ? -25.359 2.688 2.189 1 48.75 236 SER A N 1
ATOM 1736 C CA . SER A 1 236 ? -26.234 3.855 2.15 1 48.75 236 SER A CA 1
ATOM 1737 C C . SER A 1 236 ? -25.422 5.148 2.074 1 48.75 236 SER A C 1
ATOM 1739 O O . SER A 1 236 ? -24.281 5.195 2.523 1 48.75 236 SER A O 1
ATOM 1741 N N . GLU A 1 237 ? -25.719 6.055 1.117 1 54.28 237 GLU A N 1
ATOM 1742 C CA . GLU A 1 237 ? -25.234 7.426 1.048 1 54.28 237 GLU A CA 1
ATOM 1743 C C . GLU A 1 237 ? -24.922 7.973 2.438 1 54.28 237 GLU A C 1
ATOM 1745 O O . GLU A 1 237 ? -23.984 8.758 2.605 1 54.28 237 GLU A O 1
ATOM 1750 N N . ASP A 1 238 ? -25.594 7.379 3.359 1 56 238 ASP A N 1
ATOM 1751 C CA . ASP A 1 238 ? -25.422 7.844 4.734 1 56 238 ASP A CA 1
ATOM 1752 C C . ASP A 1 238 ? -24.094 7.367 5.312 1 56 238 ASP A C 1
ATOM 1754 O O . ASP A 1 238 ? -23.469 8.07 6.113 1 56 238 ASP A O 1
ATOM 1758 N N . GLN A 1 239 ? -23.672 6.312 4.742 1 55.19 239 GLN A N 1
ATOM 1759 C CA . GLN A 1 239 ? -22.406 5.785 5.25 1 55.19 239 GLN A CA 1
ATOM 1760 C C . GLN A 1 239 ? -21.219 6.617 4.762 1 55.19 239 GLN A C 1
ATOM 1762 O O . GLN A 1 239 ? -20.266 6.82 5.5 1 55.19 239 GLN A O 1
ATOM 1767 N N . TYR A 1 240 ? -21.406 7.152 3.607 1 51.16 240 TYR A N 1
ATOM 1768 C CA . TYR A 1 240 ? -20.328 7.949 3.041 1 51.16 240 TYR A CA 1
ATOM 1769 C C . TYR A 1 240 ? -20.234 9.312 3.719 1 51.16 240 TYR A C 1
ATOM 1771 O O . TYR A 1 240 ? -19.219 9.984 3.641 1 51.16 240 TYR A O 1
ATOM 1779 N N . ARG A 1 241 ? -21.188 9.602 4.477 1 50.34 241 ARG A N 1
ATOM 1780 C CA . ARG A 1 241 ? -21.203 10.922 5.102 1 50.34 241 ARG A CA 1
ATOM 1781 C C . ARG A 1 241 ? -20.453 10.914 6.426 1 50.34 241 ARG A C 1
ATOM 1783 O O . ARG A 1 241 ? -20.062 11.961 6.934 1 50.34 241 ARG A O 1
ATOM 1790 N N . LYS A 1 242 ? -20.266 9.648 6.91 1 52.59 242 LYS A N 1
ATOM 1791 C CA . LYS A 1 242 ? -19.641 9.57 8.227 1 52.59 242 LYS A CA 1
ATOM 1792 C C . LYS A 1 242 ? -18.156 9.945 8.156 1 52.59 242 LYS A C 1
ATOM 1794 O O . LYS A 1 242 ? -17.547 10.266 9.172 1 52.59 242 LYS A O 1
ATOM 1799 N N . ASN A 1 243 ? -17.672 10.148 7.012 1 46.03 243 ASN A N 1
ATOM 1800 C CA . ASN A 1 243 ? -16.328 10.625 6.73 1 46.03 243 ASN A CA 1
ATOM 1801 C C . ASN A 1 243 ? -15.32 10.117 7.766 1 46.03 243 ASN A C 1
ATOM 1803 O O . ASN A 1 243 ? -14.594 10.914 8.367 1 46.03 243 ASN A O 1
ATOM 1807 N N . VAL A 1 244 ? -15.156 8.906 7.926 1 51.56 244 VAL A N 1
ATOM 1808 C CA . VAL A 1 244 ? -14.344 8.266 8.961 1 51.56 244 VAL A CA 1
ATOM 1809 C C . VAL A 1 244 ? -12.859 8.523 8.68 1 51.56 244 VAL A C 1
ATOM 1811 O O . VAL A 1 244 ? -12.078 8.734 9.609 1 51.56 244 VAL A O 1
ATOM 1814 N N . THR A 1 245 ? -12.438 8.672 7.555 1 57.72 245 THR A N 1
ATOM 1815 C CA . THR A 1 245 ? -11.023 8.812 7.23 1 57.72 245 THR A CA 1
ATOM 1816 C C . THR A 1 245 ? -10.742 10.195 6.648 1 57.72 245 THR A C 1
ATOM 1818 O O . THR A 1 245 ? -9.664 10.75 6.852 1 57.72 245 THR A O 1
ATOM 1821 N N . ALA A 1 246 ? -11.672 10.828 6.051 1 74 246 ALA A N 1
ATOM 1822 C CA . ALA A 1 246 ? -11.648 12.117 5.375 1 74 246 ALA A CA 1
ATOM 1823 C C . ALA A 1 246 ? -12.406 12.062 4.051 1 74 246 ALA A C 1
ATOM 1825 O O . ALA A 1 246 ? -12.602 10.984 3.49 1 74 246 ALA A O 1
ATOM 1826 N N . SER A 1 247 ? -12.812 13.164 3.674 1 83.5 247 SER A N 1
ATOM 1827 C CA . SER A 1 247 ? -13.617 13.219 2.459 1 83.5 247 SER A CA 1
ATOM 1828 C C . SER A 1 247 ? -12.758 13.039 1.214 1 83.5 247 SER A C 1
ATOM 1830 O O . SER A 1 247 ? -11.539 13.242 1.257 1 83.5 247 SER A O 1
ATOM 1832 N N . LEU A 1 248 ? -13.445 12.695 0.124 1 89.31 248 LEU A N 1
ATOM 1833 C CA . LEU A 1 248 ? -12.781 12.602 -1.171 1 89.31 248 LEU A CA 1
ATOM 1834 C C . LEU A 1 248 ? -12.094 13.922 -1.524 1 89.31 248 LEU A C 1
ATOM 1836 O O . LEU A 1 248 ? -10.961 13.922 -2.01 1 89.31 248 LEU A O 1
ATOM 1840 N N . GLY A 1 249 ? -12.812 14.953 -1.204 1 90.19 249 GLY A N 1
ATOM 1841 C CA . GLY A 1 249 ? -12.242 16.266 -1.475 1 90.19 249 GLY A CA 1
ATOM 1842 C C . GLY A 1 249 ? -10.984 16.547 -0.68 1 90.19 249 GLY A C 1
ATOM 1843 O O . GLY A 1 249 ? -10.016 17.094 -1.211 1 90.19 249 GLY A O 1
ATOM 1844 N N . THR A 1 250 ? -10.984 16.141 0.55 1 86.12 250 THR A N 1
ATOM 1845 C CA . THR A 1 250 ? -9.828 16.344 1.417 1 86.12 250 THR A CA 1
ATOM 1846 C C . THR A 1 250 ? -8.625 15.547 0.91 1 86.12 250 THR A C 1
ATOM 1848 O O . THR A 1 250 ? -7.512 16.062 0.847 1 86.12 250 THR A O 1
ATOM 1851 N N . TRP A 1 251 ? -8.867 14.352 0.496 1 89.5 251 TRP A N 1
ATOM 1852 C CA . TRP A 1 251 ? -7.801 13.523 -0.054 1 89.5 251 TRP A CA 1
ATOM 1853 C C . TRP A 1 251 ? -7.254 14.117 -1.347 1 89.5 251 TRP A C 1
ATOM 1855 O O . TRP A 1 251 ? -6.039 14.188 -1.54 1 89.5 251 TRP A O 1
ATOM 1865 N N . ARG A 1 252 ? -8.156 14.508 -2.152 1 94.44 252 ARG A N 1
ATOM 1866 C CA . ARG A 1 252 ? -7.754 15.086 -3.432 1 94.44 252 ARG A CA 1
ATOM 1867 C C . ARG A 1 252 ? -6.891 16.328 -3.229 1 94.44 252 ARG A C 1
ATOM 1869 O O . ARG A 1 252 ? -5.863 16.484 -3.889 1 94.44 252 ARG A O 1
ATOM 1876 N N . ASN A 1 253 ? -7.34 17.141 -2.307 1 92.19 253 ASN A N 1
ATOM 1877 C CA . ASN A 1 253 ? -6.602 18.375 -2.018 1 92.19 253 ASN A CA 1
ATOM 1878 C C . ASN A 1 253 ? -5.223 18.062 -1.438 1 92.19 253 ASN A C 1
ATOM 1880 O O . ASN A 1 253 ? -4.262 18.797 -1.701 1 92.19 253 ASN A O 1
ATOM 1884 N N . PHE A 1 254 ? -5.145 17.062 -0.676 1 91.94 254 PHE A N 1
ATOM 1885 C CA . PHE A 1 254 ? -3.871 16.641 -0.102 1 91.94 254 PHE A CA 1
ATOM 1886 C C . PHE A 1 254 ? -2.832 16.422 -1.194 1 91.94 254 PHE A C 1
ATOM 1888 O O . PHE A 1 254 ? -1.73 16.969 -1.13 1 91.94 254 PHE A O 1
ATOM 1895 N N . TRP A 1 255 ? -3.168 15.75 -2.188 1 95.69 255 TRP A N 1
ATOM 1896 C CA . TRP A 1 255 ? -2.232 15.453 -3.266 1 95.69 255 TRP A CA 1
ATOM 1897 C C . TRP A 1 255 ? -1.991 16.672 -4.137 1 95.69 255 TRP A C 1
ATOM 1899 O O . TRP A 1 255 ? -0.844 17.016 -4.438 1 95.69 255 TRP A O 1
ATOM 1909 N N . ALA A 1 256 ? -3.076 17.328 -4.48 1 96.12 256 ALA A N 1
ATOM 1910 C CA . ALA A 1 256 ? -2.979 18.453 -5.398 1 96.12 256 ALA A CA 1
ATOM 1911 C C . ALA A 1 256 ? -2.098 19.547 -4.824 1 96.12 256 ALA A C 1
ATOM 1913 O O . ALA A 1 256 ? -1.296 20.156 -5.543 1 96.12 256 ALA A O 1
ATOM 1914 N N . SER A 1 257 ? -2.207 19.75 -3.582 1 95 257 SER A N 1
ATOM 1915 C CA . SER A 1 257 ? -1.495 20.844 -2.936 1 95 257 SER A CA 1
ATOM 1916 C C . SER A 1 257 ? -0.003 20.547 -2.824 1 95 257 SER A C 1
ATOM 1918 O O . SER A 1 257 ? 0.796 21.453 -2.551 1 95 257 SER A O 1
ATOM 1920 N N . ARG A 1 258 ? 0.424 19.344 -3.061 1 96.38 258 ARG A N 1
ATOM 1921 C CA . ARG A 1 258 ? 1.827 18.969 -2.908 1 96.38 258 ARG A CA 1
ATOM 1922 C C . ARG A 1 258 ? 2.512 18.844 -4.266 1 96.38 258 ARG A C 1
ATOM 1924 O O . ARG A 1 258 ? 3.736 18.75 -4.344 1 96.38 258 ARG A O 1
ATOM 1931 N N . LEU A 1 259 ? 1.738 18.922 -5.344 1 96.69 259 LEU A N 1
ATOM 1932 C CA . LEU A 1 259 ? 2.293 18.75 -6.684 1 96.69 259 LEU A CA 1
ATOM 1933 C C . LEU A 1 259 ? 3.342 19.812 -6.977 1 96.69 259 LEU A C 1
ATOM 1935 O O . LEU A 1 259 ? 4.418 19.5 -7.496 1 96.69 259 LEU A O 1
ATOM 1939 N N . PRO A 1 260 ? 3.084 21.062 -6.621 1 96.19 260 PRO A N 1
ATOM 1940 C CA . PRO A 1 260 ? 4.102 22.078 -6.91 1 96.19 260 PRO A CA 1
ATOM 1941 C C . PRO A 1 260 ? 5.438 21.781 -6.238 1 96.19 260 PRO A C 1
ATOM 1943 O O . PRO A 1 260 ? 6.496 21.969 -6.848 1 96.19 260 PRO A O 1
ATOM 1946 N N . TYR A 1 261 ? 5.379 21.328 -5.023 1 96.62 261 TYR A N 1
ATOM 1947 C CA . TYR A 1 261 ? 6.602 20.969 -4.316 1 96.62 261 TYR A CA 1
ATOM 1948 C C . TYR A 1 261 ? 7.32 19.828 -5.016 1 96.62 261 TYR A C 1
ATOM 1950 O O . TYR A 1 261 ? 8.539 19.859 -5.188 1 96.62 261 TYR A O 1
ATOM 1958 N N . LEU A 1 262 ? 6.582 18.812 -5.383 1 95 262 LEU A N 1
ATOM 1959 C CA . LEU A 1 262 ? 7.18 17.672 -6.07 1 95 262 LEU A CA 1
ATOM 1960 C C . LEU A 1 262 ? 7.812 18.094 -7.391 1 95 262 LEU A C 1
ATOM 1962 O O . LEU A 1 262 ? 8.945 17.719 -7.691 1 95 262 LEU A O 1
ATOM 1966 N N . GLU A 1 263 ? 7.133 18.922 -8.102 1 93.56 263 GLU A N 1
ATOM 1967 C CA . GLU A 1 263 ? 7.609 19.391 -9.398 1 93.56 263 GLU A CA 1
ATOM 1968 C C . GLU A 1 263 ? 8.859 20.25 -9.242 1 93.56 263 GLU A C 1
ATOM 1970 O O . GLU A 1 263 ? 9.844 20.078 -9.969 1 93.56 263 GLU A O 1
ATOM 1975 N N . GLN A 1 264 ? 8.836 21.109 -8.297 1 94.19 264 GLN A N 1
ATOM 1976 C CA . GLN A 1 264 ? 9.953 22.016 -8.062 1 94.19 264 GLN A CA 1
ATOM 1977 C C . GLN A 1 264 ? 11.219 21.234 -7.699 1 94.19 264 GLN A C 1
ATOM 1979 O O . GLN A 1 264 ? 12.328 21.641 -8.039 1 94.19 264 GLN A O 1
ATOM 1984 N N . ASN A 1 265 ? 11.047 20.156 -7.113 1 92.38 265 ASN A N 1
ATOM 1985 C CA . ASN A 1 265 ? 12.195 19.391 -6.641 1 92.38 265 ASN A CA 1
ATOM 1986 C C . ASN A 1 265 ? 12.453 18.156 -7.508 1 92.38 265 ASN A C 1
ATOM 1988 O O . ASN A 1 265 ? 13.195 17.266 -7.113 1 92.38 265 ASN A O 1
ATOM 1992 N N . LYS A 1 266 ? 11.734 18.078 -8.633 1 90.44 266 LYS A N 1
ATOM 1993 C CA . LYS A 1 266 ? 11.922 17.047 -9.648 1 90.44 266 LYS A CA 1
ATOM 1994 C C . LYS A 1 266 ? 11.68 15.648 -9.062 1 90.44 266 LYS A C 1
ATOM 1996 O O . LYS A 1 266 ? 12.438 14.719 -9.336 1 90.44 266 LYS A O 1
ATOM 2001 N N . ILE A 1 267 ? 10.773 15.625 -8.211 1 89.62 267 ILE A N 1
ATOM 2002 C CA . ILE A 1 267 ? 10.305 14.359 -7.664 1 89.62 267 ILE A CA 1
ATOM 2003 C C . ILE A 1 267 ? 9.133 13.844 -8.492 1 89.62 267 ILE A C 1
ATOM 2005 O O . ILE A 1 267 ? 8.234 14.609 -8.852 1 89.62 267 ILE A O 1
ATOM 2009 N N . ASN A 1 268 ? 9.156 12.594 -8.797 1 90.5 268 ASN A N 1
ATOM 2010 C CA . ASN A 1 268 ? 8.133 11.992 -9.641 1 90.5 268 ASN A CA 1
ATOM 2011 C C . ASN A 1 268 ? 6.734 12.188 -9.062 1 90.5 268 ASN A C 1
ATOM 2013 O O . ASN A 1 268 ? 6.52 11.969 -7.867 1 90.5 268 ASN A O 1
ATOM 2017 N N . SER A 1 269 ? 5.816 12.57 -9.945 1 94.06 269 SER A N 1
ATOM 2018 C CA . SER A 1 269 ? 4.465 12.852 -9.477 1 94.06 269 SER A CA 1
ATOM 2019 C C . SER A 1 269 ? 3.441 11.938 -10.133 1 94.06 269 SER A C 1
ATOM 2021 O O . SER A 1 269 ? 2.244 12.234 -10.133 1 94.06 269 SER A O 1
ATOM 2023 N N . ASP A 1 270 ? 3.885 10.805 -10.727 1 94.69 270 ASP A N 1
ATOM 2024 C CA . ASP A 1 270 ? 2.965 9.898 -11.398 1 94.69 270 ASP A CA 1
ATOM 2025 C C . ASP A 1 270 ? 1.931 9.336 -10.422 1 94.69 270 ASP A C 1
ATOM 2027 O O . ASP A 1 270 ? 0.731 9.344 -10.711 1 94.69 270 ASP A O 1
ATOM 2031 N N . LEU A 1 271 ? 2.436 8.898 -9.289 1 94.25 271 LEU A N 1
ATOM 2032 C CA . LEU A 1 271 ? 1.539 8.273 -8.328 1 94.25 271 LEU A CA 1
ATOM 2033 C C . LEU A 1 271 ? 0.548 9.289 -7.77 1 94.25 271 LEU A C 1
ATOM 2035 O O . LEU A 1 271 ? -0.662 9.055 -7.777 1 94.25 271 LEU A O 1
ATOM 2039 N N . PRO A 1 272 ? 0.994 10.484 -7.336 1 96.25 272 PRO A N 1
ATOM 2040 C CA . PRO A 1 272 ? 0.018 11.469 -6.867 1 96.25 272 PRO A CA 1
ATOM 2041 C C . PRO A 1 272 ? -0.961 11.898 -7.957 1 96.25 272 PRO A C 1
ATOM 2043 O O . PRO A 1 272 ? -2.135 12.148 -7.672 1 96.25 272 PRO A O 1
ATOM 2046 N N . ARG A 1 273 ? -0.543 11.984 -9.172 1 96.94 273 ARG A N 1
ATOM 2047 C CA . ARG A 1 273 ? -1.449 12.336 -10.258 1 96.94 273 ARG A CA 1
ATOM 2048 C C . ARG A 1 273 ? -2.463 11.227 -10.516 1 96.94 273 ARG A C 1
ATOM 2050 O O . ARG A 1 273 ? -3.629 11.5 -10.812 1 96.94 273 ARG A O 1
ATOM 2057 N N . PHE A 1 274 ? -2.012 10.023 -10.406 1 96.62 274 PHE A N 1
ATOM 2058 C CA . PHE A 1 274 ? -2.934 8.898 -10.5 1 96.62 274 PHE A CA 1
ATOM 2059 C C . PHE A 1 274 ? -3.953 8.93 -9.367 1 96.62 274 PHE A C 1
ATOM 2061 O O . PHE A 1 274 ? -5.148 8.727 -9.594 1 96.62 274 PHE A O 1
ATOM 2068 N N . ALA A 1 275 ? -3.484 9.18 -8.18 1 95.56 275 ALA A N 1
ATOM 2069 C CA . ALA A 1 275 ? -4.379 9.289 -7.027 1 95.56 275 ALA A CA 1
ATOM 2070 C C . ALA A 1 275 ? -5.441 10.359 -7.258 1 95.56 275 ALA A C 1
ATOM 2072 O O . ALA A 1 275 ? -6.633 10.117 -7.039 1 95.56 275 ALA A O 1
ATOM 2073 N N . ILE A 1 276 ? -5 11.484 -7.758 1 97 276 ILE A N 1
ATOM 2074 C CA . ILE A 1 276 ? -5.914 12.594 -8.031 1 97 276 ILE A CA 1
ATOM 2075 C C . ILE A 1 276 ? -6.941 12.156 -9.07 1 97 276 ILE A C 1
ATOM 2077 O O . ILE A 1 276 ? -8.141 12.422 -8.922 1 97 276 ILE A O 1
ATOM 2081 N N . ALA A 1 277 ? -6.504 11.445 -10.078 1 96.31 277 ALA A N 1
ATOM 2082 C CA . ALA A 1 277 ? -7.41 11 -11.125 1 96.31 277 ALA A CA 1
ATOM 2083 C C . ALA A 1 277 ? -8.469 10.055 -10.57 1 96.31 277 ALA A C 1
ATOM 2085 O O . ALA A 1 277 ? -9.648 10.148 -10.93 1 96.31 277 ALA A O 1
ATOM 2086 N N . MET A 1 278 ? -8.047 9.117 -9.734 1 94.75 278 MET A N 1
ATOM 2087 C CA . MET A 1 278 ? -8.984 8.18 -9.125 1 94.75 278 MET A CA 1
ATOM 2088 C C . MET A 1 278 ? -9.984 8.906 -8.234 1 94.75 278 MET A C 1
ATOM 2090 O O . MET A 1 278 ? -11.172 8.602 -8.25 1 94.75 278 MET A O 1
ATOM 2094 N N . LEU A 1 279 ? -9.523 9.844 -7.5 1 94.69 279 LEU A N 1
ATOM 2095 C CA . LEU A 1 279 ? -10.383 10.617 -6.605 1 94.69 279 LEU A CA 1
ATOM 2096 C C . LEU A 1 279 ? -11.359 11.477 -7.398 1 94.69 279 LEU A C 1
ATOM 2098 O O . LEU A 1 279 ? -12.531 11.586 -7.035 1 94.69 279 LEU A O 1
ATOM 2102 N N . ASP A 1 280 ? -10.852 12.031 -8.492 1 96.5 280 ASP A N 1
ATOM 2103 C CA . ASP A 1 280 ? -11.727 12.82 -9.359 1 96.5 280 ASP A CA 1
ATOM 2104 C C . ASP A 1 280 ? -12.859 11.969 -9.922 1 96.5 280 ASP A C 1
ATOM 2106 O O . ASP A 1 280 ? -14.008 12.414 -9.977 1 96.5 280 ASP A O 1
ATOM 2110 N N . LYS A 1 281 ? -12.531 10.789 -10.273 1 93.94 281 LYS A N 1
ATOM 2111 C CA . LYS A 1 281 ? -13.555 9.875 -10.766 1 93.94 281 LYS A CA 1
ATOM 2112 C C . LYS A 1 281 ? -14.617 9.617 -9.703 1 93.94 281 LYS A C 1
ATOM 2114 O O . LYS A 1 281 ? -15.812 9.594 -10 1 93.94 281 LYS A O 1
ATOM 2119 N N . ALA A 1 282 ? -14.203 9.422 -8.5 1 89.94 282 ALA A N 1
ATOM 2120 C CA . ALA A 1 282 ? -15.133 9.109 -7.41 1 89.94 282 ALA A CA 1
ATOM 2121 C C . ALA A 1 282 ? -15.938 10.344 -7.012 1 89.94 282 ALA A C 1
ATOM 2123 O O . ALA A 1 282 ? -17.094 10.227 -6.605 1 89.94 282 ALA A O 1
ATOM 2124 N N . ILE A 1 283 ? -15.312 11.492 -7.102 1 93.5 283 ILE A N 1
ATOM 2125 C CA . ILE A 1 283 ? -15.961 12.75 -6.746 1 93.5 283 ILE A CA 1
ATOM 2126 C C . ILE A 1 283 ? -17.047 13.078 -7.766 1 93.5 283 ILE A C 1
ATOM 2128 O O . ILE A 1 283 ? -18.109 13.594 -7.41 1 93.5 283 ILE A O 1
ATOM 2132 N N . GLY A 1 284 ? -16.812 12.812 -8.984 1 92.62 284 GLY A N 1
ATOM 2133 C CA . GLY A 1 284 ? -17.75 13.109 -10.055 1 92.62 284 GLY A CA 1
ATOM 2134 C C . GLY A 1 284 ? -17.453 14.414 -10.766 1 92.62 284 GLY A C 1
ATOM 2135 O O . GLY A 1 284 ? -16.812 15.305 -10.195 1 92.62 284 GLY A O 1
ATOM 2136 N N . ASP A 1 285 ? -17.938 14.594 -11.875 1 90.94 285 ASP A N 1
ATOM 2137 C CA . ASP A 1 285 ? -17.625 15.703 -12.773 1 90.94 285 ASP A CA 1
ATOM 2138 C C . ASP A 1 285 ? -18.094 17.031 -12.18 1 90.94 285 ASP A C 1
ATOM 2140 O O . ASP A 1 285 ? -17.469 18.078 -12.406 1 90.94 285 ASP A O 1
ATOM 2144 N N . GLN A 1 286 ? -19.125 16.938 -11.391 1 92.19 286 GLN A N 1
ATOM 2145 C CA . GLN A 1 286 ? -19.656 18.188 -10.836 1 92.19 286 GLN A CA 1
ATOM 2146 C C . GLN A 1 286 ? -19.25 18.344 -9.375 1 92.19 286 GLN A C 1
ATOM 2148 O O . GLN A 1 286 ? -19.766 19.234 -8.68 1 92.19 286 GLN A O 1
ATOM 2153 N N . GLY A 1 287 ? -18.484 17.469 -8.93 1 90.62 287 GLY A N 1
ATOM 2154 C CA . GLY A 1 287 ? -18.016 17.562 -7.551 1 90.62 287 GLY A CA 1
ATOM 2155 C C . GLY A 1 287 ? -19.062 17.109 -6.543 1 90.62 287 GLY A C 1
ATOM 2156 O O . GLY A 1 287 ? -18.953 17.406 -5.352 1 90.62 287 GLY A O 1
ATOM 2157 N N . GLN A 1 288 ? -19.984 16.359 -6.949 1 89.31 288 GLN A N 1
ATOM 2158 C CA . GLN A 1 288 ? -21.172 16.094 -6.152 1 89.31 288 GLN A CA 1
ATOM 2159 C C . GLN A 1 288 ? -20.859 15.156 -4.988 1 89.31 288 GLN A C 1
ATOM 2161 O O . GLN A 1 288 ? -21.578 15.125 -3.992 1 89.31 288 GLN A O 1
ATOM 2166 N N . HIS A 1 289 ? -19.781 14.477 -5.137 1 89.25 289 HIS A N 1
ATOM 2167 C CA . HIS A 1 289 ? -19.5 13.523 -4.074 1 89.25 289 HIS A CA 1
ATOM 2168 C C . HIS A 1 289 ? -18.25 13.93 -3.299 1 89.25 289 HIS A C 1
ATOM 2170 O O . HIS A 1 289 ? -17.672 13.125 -2.566 1 89.25 289 HIS A O 1
ATOM 2176 N N . ALA A 1 290 ? -17.828 15.094 -3.416 1 89.94 290 ALA A N 1
ATOM 2177 C CA . ALA A 1 290 ? -16.594 15.57 -2.803 1 89.94 290 ALA A CA 1
ATOM 2178 C C . ALA A 1 290 ? -16.625 15.391 -1.288 1 89.94 290 ALA A C 1
ATOM 2180 O O . ALA A 1 290 ? -15.594 15.148 -0.66 1 89.94 290 ALA A O 1
ATOM 2181 N N . ALA A 1 291 ? -17.797 15.406 -0.705 1 84.69 291 ALA A N 1
ATOM 2182 C CA . ALA A 1 291 ? -17.938 15.367 0.749 1 84.69 291 ALA A CA 1
ATOM 2183 C C . ALA A 1 291 ? -18.016 13.93 1.251 1 84.69 291 ALA A C 1
ATOM 2185 O O . ALA A 1 291 ? -17.984 13.688 2.459 1 84.69 291 ALA A O 1
ATOM 2186 N N . ALA A 1 292 ? -18.016 13.031 0.29 1 81.69 292 ALA A N 1
ATOM 2187 C CA . ALA A 1 292 ? -18.156 11.625 0.667 1 81.69 292 ALA A CA 1
ATOM 2188 C C . ALA A 1 292 ? -16.844 11.07 1.204 1 81.69 292 ALA A C 1
ATOM 2190 O O . ALA A 1 292 ? -15.766 11.562 0.87 1 81.69 292 ALA A O 1
ATOM 2191 N N . ASP A 1 293 ? -17.016 10.023 1.989 1 76.06 293 ASP A N 1
ATOM 2192 C CA . ASP A 1 293 ? -15.852 9.312 2.5 1 76.06 293 ASP A CA 1
ATOM 2193 C C . ASP A 1 293 ? -15.055 8.68 1.362 1 76.06 293 ASP A C 1
ATOM 2195 O O . ASP A 1 293 ? -15.617 8.312 0.33 1 76.06 293 ASP A O 1
ATOM 2199 N N . VAL A 1 294 ? -13.812 8.516 1.589 1 76.5 294 VAL A N 1
ATOM 2200 C CA . VAL A 1 294 ? -12.898 8.008 0.573 1 76.5 294 VAL A CA 1
ATOM 2201 C C . VAL A 1 294 ? -13.32 6.598 0.154 1 76.5 294 VAL A C 1
ATOM 2203 O O . VAL A 1 294 ? -13.023 6.16 -0.961 1 76.5 294 VAL A O 1
ATOM 2206 N N . THR A 1 295 ? -14.062 5.867 0.966 1 71.75 295 THR A N 1
ATOM 2207 C CA . THR A 1 295 ? -14.492 4.508 0.647 1 71.75 295 THR A CA 1
ATOM 2208 C C . THR A 1 295 ? -15.422 4.504 -0.558 1 71.75 295 THR A C 1
ATOM 2210 O O . THR A 1 295 ? -15.656 3.455 -1.167 1 71.75 295 THR A O 1
ATOM 2213 N N . ARG A 1 296 ? -15.93 5.711 -0.914 1 80.25 296 ARG A N 1
ATOM 2214 C CA . ARG A 1 296 ? -16.75 5.812 -2.121 1 80.25 296 ARG A CA 1
ATOM 2215 C C . ARG A 1 296 ? -15.93 5.48 -3.363 1 80.25 296 ARG A C 1
ATOM 2217 O O . ARG A 1 296 ? -16.484 5.219 -4.43 1 80.25 296 ARG A O 1
ATOM 2224 N N . LEU A 1 297 ? -14.672 5.445 -3.225 1 82.25 297 LEU A N 1
ATOM 2225 C CA . LEU A 1 297 ? -13.82 4.984 -4.312 1 82.25 297 LEU A CA 1
ATOM 2226 C C . LEU A 1 297 ? -14.273 3.623 -4.824 1 82.25 297 LEU A C 1
ATOM 2228 O O . LEU A 1 297 ? -14.07 3.295 -5.992 1 82.25 297 LEU A O 1
ATOM 2232 N N . GLN A 1 298 ? -14.867 2.854 -3.994 1 75.81 298 GLN A N 1
ATOM 2233 C CA . GLN A 1 298 ? -15.328 1.521 -4.367 1 75.81 298 GLN A CA 1
ATOM 2234 C C . GLN A 1 298 ? -16.312 1.585 -5.527 1 75.81 298 GLN A C 1
ATOM 2236 O O . GLN A 1 298 ? -16.406 0.653 -6.328 1 75.81 298 GLN A O 1
ATOM 2241 N N . GLU A 1 299 ? -17.062 2.668 -5.578 1 78.38 299 GLU A N 1
ATOM 2242 C CA . GLU A 1 299 ? -18.062 2.811 -6.633 1 78.38 299 GLU A CA 1
ATOM 2243 C C . GLU A 1 299 ? -17.406 2.928 -8 1 78.38 299 GLU A C 1
ATOM 2245 O O . GLU A 1 299 ? -18.016 2.621 -9.023 1 78.38 299 GLU A O 1
ATOM 2250 N N . VAL A 1 300 ? -16.219 3.383 -7.953 1 80.25 300 VAL A N 1
ATOM 2251 C CA . VAL A 1 300 ? -15.508 3.518 -9.219 1 80.25 300 VAL A CA 1
ATOM 2252 C C . VAL A 1 300 ? -14.719 2.244 -9.508 1 80.25 300 VAL A C 1
ATOM 2254 O O . VAL A 1 300 ? -14.352 1.981 -10.656 1 80.25 300 VAL A O 1
ATOM 2257 N N . MET A 1 301 ? -14.516 1.563 -8.445 1 74.75 301 MET A N 1
ATOM 2258 C CA . MET A 1 301 ? -13.719 0.349 -8.594 1 74.75 301 MET A CA 1
ATOM 2259 C C . MET A 1 301 ? -14.586 -0.819 -9.055 1 74.75 301 MET A C 1
ATOM 2261 O O . MET A 1 301 ? -14.078 -1.8 -9.594 1 74.75 301 MET A O 1
ATOM 2265 N N . PHE A 1 302 ? -15.844 -0.739 -8.617 1 65.19 302 PHE A N 1
ATOM 2266 C CA . PHE A 1 302 ? -16.797 -1.761 -9.031 1 65.19 302 PHE A CA 1
ATOM 2267 C C . PHE A 1 302 ? -17.547 -1.32 -10.281 1 65.19 302 PHE A C 1
ATOM 2269 O O . PHE A 1 302 ? -18.078 -0.211 -10.328 1 65.19 302 PHE A O 1
ATOM 2276 N N . ASP A 1 303 ? -17 -1.449 -11.461 1 57.31 303 ASP A N 1
ATOM 2277 C CA . ASP A 1 303 ? -17.844 -1.107 -12.602 1 57.31 303 ASP A CA 1
ATOM 2278 C C . ASP A 1 303 ? -19.219 -1.788 -12.5 1 57.31 303 ASP A C 1
ATOM 2280 O O . ASP A 1 303 ? -19.391 -2.908 -12.984 1 57.31 303 ASP A O 1
ATOM 2284 N N . ARG A 1 304 ? -19.92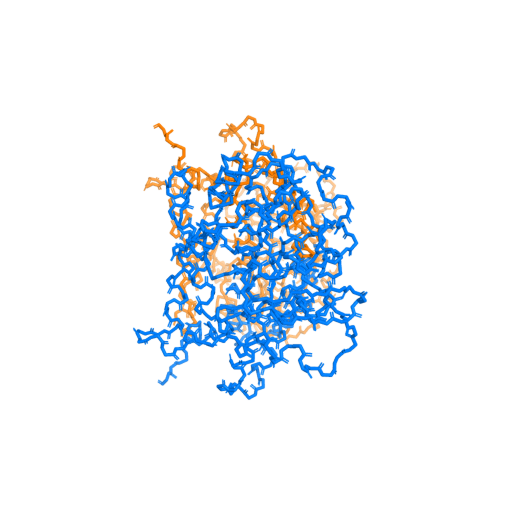2 -1.581 -11.391 1 45.47 304 ARG A N 1
ATOM 2285 C CA . ARG A 1 304 ? -21.219 -2.24 -11.414 1 45.47 304 ARG A CA 1
ATOM 2286 C C . ARG A 1 304 ? -22.062 -1.754 -12.586 1 45.47 304 ARG A C 1
ATOM 2288 O O . ARG A 1 304 ? -22.031 -0.57 -12.93 1 45.47 304 ARG A O 1
ATOM 2295 N N . ALA A 1 305 ? -22.141 -2.473 -13.562 1 35.88 305 ALA A N 1
ATOM 2296 C CA . ALA A 1 305 ? -23.172 -2.199 -14.555 1 35.88 305 ALA A CA 1
ATOM 2297 C C . ALA A 1 305 ? -24.359 -1.485 -13.914 1 35.88 305 ALA A C 1
ATOM 2299 O O . ALA A 1 305 ? -24.938 -1.97 -12.93 1 35.88 305 ALA A O 1
ATOM 2300 N N . GLN A 1 306 ? -24.297 -0.196 -13.695 1 28.95 306 GLN A N 1
ATOM 2301 C CA . GLN A 1 306 ? -25.641 0.387 -13.609 1 28.95 306 GLN A CA 1
ATOM 2302 C C . GLN A 1 306 ? -26.562 -0.208 -14.656 1 28.95 306 GLN A C 1
ATOM 2304 O O . GLN A 1 306 ? -26.156 -0.457 -15.797 1 28.95 306 GLN A O 1
ATOM 2309 N N . MET B 1 1 ? 6.062 -38.594 -2.572 1 83.62 1 MET B N 1
ATOM 2310 C CA . MET B 1 1 ? 6.816 -38.312 -3.791 1 83.62 1 MET B CA 1
ATOM 2311 C C . MET B 1 1 ? 6.094 -37.281 -4.648 1 83.62 1 MET B C 1
ATOM 2313 O O . MET B 1 1 ? 4.867 -37.156 -4.602 1 83.62 1 MET B O 1
ATOM 2317 N N . ALA B 1 2 ? 6.914 -36.469 -5.262 1 89.38 2 ALA B N 1
ATOM 2318 C CA . ALA B 1 2 ? 6.324 -35.406 -6.105 1 89.38 2 ALA B CA 1
ATOM 2319 C C . ALA B 1 2 ? 6.922 -35.438 -7.508 1 89.38 2 ALA B C 1
ATOM 2321 O O . ALA B 1 2 ? 8.125 -35.656 -7.672 1 89.38 2 ALA B O 1
ATOM 2322 N N . VAL B 1 3 ? 5.996 -35.312 -8.422 1 86.5 3 VAL B N 1
ATOM 2323 C CA . VAL B 1 3 ? 6.414 -35.062 -9.797 1 86.5 3 VAL B CA 1
ATOM 2324 C C . VAL B 1 3 ? 6.375 -33.562 -10.062 1 86.5 3 VAL B C 1
ATOM 2326 O O . VAL B 1 3 ? 5.375 -32.906 -9.773 1 86.5 3 VAL B O 1
ATOM 2329 N N . CYS B 1 4 ? 7.438 -33.062 -10.602 1 90 4 CYS B N 1
ATOM 2330 C CA . CYS B 1 4 ? 7.504 -31.641 -10.891 1 90 4 CYS B CA 1
ATOM 2331 C C . CYS B 1 4 ? 7.664 -31.391 -12.391 1 90 4 CYS B C 1
ATOM 2333 O O . CYS B 1 4 ? 8.68 -31.766 -12.977 1 90 4 CYS B O 1
ATOM 2335 N N . PHE B 1 5 ? 6.621 -30.797 -12.938 1 90.62 5 PHE B N 1
ATOM 2336 C CA . PHE B 1 5 ? 6.68 -30.359 -14.328 1 90.62 5 PHE B CA 1
ATOM 2337 C C . PHE B 1 5 ? 7.055 -28.891 -14.422 1 90.62 5 PHE B C 1
ATOM 2339 O O . PHE B 1 5 ? 6.312 -28.031 -13.953 1 90.62 5 PHE B O 1
ATOM 2346 N N . GLY B 1 6 ? 8.148 -28.625 -15.078 1 92.38 6 GLY B N 1
ATOM 2347 C CA . GLY B 1 6 ? 8.641 -27.266 -15.203 1 92.38 6 GLY B CA 1
ATOM 2348 C C . GLY B 1 6 ? 9.812 -26.969 -14.289 1 92.38 6 GLY B C 1
ATOM 2349 O O . GLY B 1 6 ? 9.68 -27.016 -13.062 1 92.38 6 GLY B O 1
ATOM 2350 N N . LEU B 1 7 ? 10.922 -26.625 -14.961 1 91.31 7 LEU B N 1
ATOM 2351 C CA . LEU B 1 7 ? 12.133 -26.359 -14.195 1 91.31 7 LEU B CA 1
ATOM 2352 C C . LEU B 1 7 ? 12.727 -25 -14.57 1 91.31 7 LEU B C 1
ATOM 2354 O O . LEU B 1 7 ? 13.922 -24.906 -14.852 1 91.31 7 LEU B O 1
ATOM 2358 N N . GLY B 1 8 ? 11.766 -24.078 -14.656 1 88.38 8 GLY B N 1
ATOM 2359 C CA . GLY B 1 8 ? 12.25 -22.703 -14.609 1 88.38 8 GLY B CA 1
ATOM 2360 C C . GLY B 1 8 ? 12.82 -22.328 -13.266 1 88.38 8 GLY B C 1
ATOM 2361 O O . GLY B 1 8 ? 13.109 -23.188 -12.43 1 88.38 8 GLY B O 1
ATOM 2362 N N . SER B 1 9 ? 12.992 -21.094 -13.07 1 86.12 9 SER B N 1
ATOM 2363 C CA . SER B 1 9 ? 13.562 -20.625 -11.805 1 86.12 9 SER B CA 1
ATOM 2364 C C . SER B 1 9 ? 12.742 -21.125 -10.617 1 86.12 9 SER B C 1
ATOM 2366 O O . SER B 1 9 ? 13.297 -21.625 -9.641 1 86.12 9 SER B O 1
ATOM 2368 N N . MET B 1 10 ? 11.461 -21 -10.781 1 89.19 10 MET B N 1
ATOM 2369 C CA . MET B 1 10 ? 10.578 -21.406 -9.695 1 89.19 10 MET B CA 1
ATOM 2370 C C . MET B 1 10 ? 10.555 -22.922 -9.547 1 89.19 10 MET B C 1
ATOM 2372 O O . MET B 1 10 ? 10.672 -23.453 -8.438 1 89.19 10 MET B O 1
ATOM 2376 N N . GLY B 1 11 ? 10.383 -23.641 -10.664 1 92.62 11 GLY B N 1
ATOM 2377 C CA . GLY B 1 11 ? 10.375 -25.094 -10.625 1 92.62 11 GLY B CA 1
ATOM 2378 C C . GLY B 1 11 ? 11.641 -25.688 -10.031 1 92.62 11 GLY B C 1
ATOM 2379 O O . GLY B 1 11 ? 11.586 -26.656 -9.273 1 92.62 11 GLY B O 1
ATOM 2380 N N . MET B 1 12 ? 12.758 -25.078 -10.344 1 90.94 12 MET B N 1
ATOM 2381 C CA . MET B 1 12 ? 14.039 -25.5 -9.789 1 90.94 12 MET B CA 1
ATOM 2382 C C . MET B 1 12 ? 14.07 -25.297 -8.273 1 90.94 12 MET B C 1
ATOM 2384 O O . MET B 1 12 ? 14.492 -26.172 -7.531 1 90.94 12 MET B O 1
ATOM 2388 N N . ALA B 1 13 ? 13.617 -24.156 -7.879 1 90.81 13 ALA B N 1
ATOM 2389 C CA . ALA B 1 13 ? 13.586 -23.828 -6.453 1 90.81 13 ALA B CA 1
ATOM 2390 C C . ALA B 1 13 ? 12.695 -24.797 -5.688 1 90.81 13 ALA B C 1
ATOM 2392 O O . ALA B 1 13 ? 13.094 -25.312 -4.641 1 90.81 13 ALA B O 1
ATOM 2393 N N . ILE B 1 14 ? 11.586 -25.094 -6.23 1 93.56 14 ILE B N 1
ATOM 2394 C CA . ILE B 1 14 ? 10.617 -26 -5.613 1 93.56 14 ILE B CA 1
ATOM 2395 C C . ILE B 1 14 ? 11.219 -27.391 -5.504 1 93.56 14 ILE B C 1
ATOM 2397 O O . ILE B 1 14 ? 11.195 -28 -4.43 1 93.56 14 ILE B O 1
ATOM 2401 N N . SER B 1 15 ? 11.742 -27.859 -6.57 1 92.81 15 SER B N 1
ATOM 2402 C CA . SER B 1 15 ? 12.297 -29.203 -6.609 1 92.81 15 SER B CA 1
ATOM 2403 C C . SER B 1 15 ? 13.438 -29.359 -5.617 1 92.81 15 SER B C 1
ATOM 2405 O O . SER B 1 15 ? 13.5 -30.344 -4.879 1 92.81 15 SER B O 1
ATOM 2407 N N . ARG B 1 16 ? 14.289 -28.422 -5.551 1 92.5 16 ARG B N 1
ATOM 2408 C CA . ARG B 1 16 ? 15.422 -28.469 -4.629 1 92.5 16 ARG B CA 1
ATOM 2409 C C . ARG B 1 16 ? 14.945 -28.438 -3.18 1 92.5 16 ARG B C 1
ATOM 2411 O O . ARG B 1 16 ? 15.477 -29.172 -2.336 1 92.5 16 ARG B O 1
ATOM 2418 N N . ARG B 1 17 ? 13.969 -27.609 -2.953 1 93.56 17 ARG B N 1
ATOM 2419 C CA . ARG B 1 17 ? 13.438 -27.5 -1.598 1 93.56 17 ARG B CA 1
ATOM 2420 C C . ARG B 1 17 ? 12.805 -28.812 -1.152 1 93.56 17 ARG B C 1
ATOM 2422 O O . ARG B 1 17 ? 13.039 -29.281 -0.035 1 93.56 17 ARG B O 1
ATOM 2429 N N . LEU B 1 18 ? 12.055 -29.406 -1.994 1 92.88 18 LEU B N 1
ATOM 2430 C CA . LEU B 1 18 ? 11.398 -30.672 -1.666 1 92.88 18 LEU B CA 1
ATOM 2431 C C . LEU B 1 18 ? 12.43 -31.766 -1.396 1 92.88 18 LEU B C 1
ATOM 2433 O O . LEU B 1 18 ? 12.312 -32.5 -0.42 1 92.88 18 LEU B O 1
ATOM 2437 N N . ARG B 1 19 ? 13.422 -31.766 -2.184 1 90.88 19 ARG B N 1
ATOM 2438 C CA . ARG B 1 19 ? 14.5 -32.719 -1.996 1 90.88 19 ARG B CA 1
ATOM 2439 C C . ARG B 1 19 ? 15.188 -32.531 -0.651 1 90.88 19 ARG B C 1
ATOM 2441 O O . ARG B 1 19 ? 15.453 -33.5 0.072 1 90.88 19 ARG B O 1
ATOM 2448 N N . GLU B 1 20 ? 15.445 -31.375 -0.406 1 91.94 20 GLU B N 1
ATOM 2449 C CA . GLU B 1 20 ? 16.125 -31.031 0.839 1 91.94 20 GLU B CA 1
ATOM 2450 C C . GLU B 1 20 ? 15.281 -31.422 2.053 1 91.94 20 GLU B C 1
ATOM 2452 O O . GLU B 1 20 ? 15.828 -31.781 3.1 1 91.94 20 GLU B O 1
ATOM 2457 N N . CYS B 1 21 ? 14.039 -31.359 1.938 1 93.38 21 CYS B N 1
ATOM 2458 C CA . CYS B 1 21 ? 13.125 -31.688 3.031 1 93.38 21 CYS B CA 1
ATOM 2459 C C . CYS B 1 21 ? 12.883 -33.188 3.107 1 93.38 21 CYS B C 1
ATOM 2461 O O . CYS B 1 21 ? 12.055 -33.656 3.896 1 93.38 21 CYS B O 1
ATOM 2463 N N . GLY B 1 22 ? 13.523 -33.938 2.213 1 90.5 22 GLY B N 1
ATOM 2464 C CA . GLY B 1 22 ? 13.484 -35.375 2.318 1 90.5 22 GLY B CA 1
ATOM 2465 C C . GLY B 1 22 ? 12.453 -36.031 1.41 1 90.5 22 GLY B C 1
ATOM 2466 O O . GLY B 1 22 ? 12.211 -37.219 1.484 1 90.5 22 GLY B O 1
ATOM 2467 N N . HIS B 1 23 ? 11.836 -35.281 0.555 1 91 23 HIS B N 1
ATOM 2468 C CA . HIS B 1 23 ? 10.867 -35.812 -0.385 1 91 23 HIS B CA 1
ATOM 2469 C C . HIS B 1 23 ? 11.555 -36.344 -1.646 1 91 23 HIS B C 1
ATOM 2471 O O . HIS B 1 23 ? 12.555 -35.781 -2.088 1 91 23 HIS B O 1
ATOM 2477 N N . ARG B 1 24 ? 11.023 -37.344 -2.213 1 89.88 24 ARG B N 1
ATOM 2478 C CA . ARG B 1 24 ? 11.492 -37.812 -3.514 1 89.88 24 ARG B CA 1
ATOM 2479 C C . ARG B 1 24 ? 10.852 -37.031 -4.645 1 89.88 24 ARG B C 1
ATOM 2481 O O . ARG B 1 24 ? 9.633 -36.812 -4.656 1 89.88 24 ARG B O 1
ATOM 2488 N N . VAL B 1 25 ? 11.719 -36.594 -5.574 1 92.19 25 VAL B N 1
ATOM 2489 C CA . VAL B 1 25 ? 11.234 -35.75 -6.656 1 92.19 25 VAL B CA 1
ATOM 2490 C C . VAL B 1 25 ? 11.562 -36.375 -8.008 1 92.19 25 VAL B C 1
ATOM 2492 O O . VAL B 1 25 ? 12.672 -36.875 -8.195 1 92.19 25 VAL B O 1
ATOM 2495 N N . VAL B 1 26 ? 10.594 -36.469 -8.852 1 92.06 26 VAL B N 1
ATOM 2496 C CA . VAL B 1 26 ? 10.805 -36.75 -10.266 1 92.06 26 VAL B CA 1
ATOM 2497 C C . VAL B 1 26 ? 10.531 -35.5 -11.094 1 92.06 26 VAL B C 1
ATOM 2499 O O . VAL B 1 26 ? 9.422 -34.969 -11.078 1 92.06 26 VAL B O 1
ATOM 2502 N N . ALA B 1 27 ? 11.555 -35.062 -11.773 1 92.5 27 ALA B N 1
ATOM 2503 C CA . ALA B 1 27 ? 11.438 -33.781 -12.438 1 92.5 27 ALA B CA 1
ATOM 2504 C C . ALA B 1 27 ? 11.531 -33.906 -13.953 1 92.5 27 ALA B C 1
ATOM 2506 O O . ALA B 1 27 ? 12.312 -34.719 -14.461 1 92.5 27 ALA B O 1
ATOM 2507 N N . TRP B 1 28 ? 10.727 -33.094 -14.625 1 91.12 28 TRP B N 1
ATOM 2508 C CA . TRP B 1 28 ? 10.781 -33.031 -16.078 1 91.12 28 TRP B CA 1
ATOM 2509 C C . TRP B 1 28 ? 10.672 -31.578 -16.547 1 91.12 28 TRP B C 1
ATOM 2511 O O . TRP B 1 28 ? 9.914 -30.781 -15.984 1 91.12 28 TRP B O 1
ATOM 2521 N N . ASN B 1 29 ? 11.422 -31.297 -17.609 1 90.56 29 ASN B N 1
ATOM 2522 C CA . ASN B 1 29 ? 11.359 -30.031 -18.344 1 90.56 29 ASN B CA 1
ATOM 2523 C C . ASN B 1 29 ? 11.516 -30.25 -19.844 1 90.56 29 ASN B C 1
ATOM 2525 O O . ASN B 1 29 ? 12.148 -31.219 -20.266 1 90.56 29 ASN B O 1
ATOM 2529 N N . ARG B 1 30 ? 10.922 -29.375 -20.578 1 85.38 30 ARG B N 1
ATOM 2530 C CA . ARG B 1 30 ? 11.047 -29.469 -22.016 1 85.38 30 ARG B CA 1
ATOM 2531 C C . ARG B 1 30 ? 12.508 -29.516 -22.453 1 85.38 30 ARG B C 1
ATOM 2533 O O . ARG B 1 30 ? 12.875 -30.297 -23.328 1 85.38 30 ARG B O 1
ATOM 2540 N N . SER B 1 31 ? 13.258 -28.625 -21.75 1 85.94 31 SER B N 1
ATOM 2541 C CA . SER B 1 31 ? 14.695 -28.703 -21.953 1 85.94 31 SER B CA 1
ATOM 2542 C C . SER B 1 31 ? 15.32 -29.781 -21.062 1 85.94 31 SER B C 1
ATOM 2544 O O . SER B 1 31 ? 15.484 -29.562 -19.844 1 85.94 31 SER B O 1
ATOM 2546 N N . GLU B 1 32 ? 15.828 -30.828 -21.609 1 85.56 32 GLU B N 1
ATOM 2547 C CA . GLU B 1 32 ? 16.344 -31.984 -20.875 1 85.56 32 GLU B CA 1
ATOM 2548 C C . GLU B 1 32 ? 17.547 -31.594 -20.031 1 85.56 32 GLU B C 1
ATOM 2550 O O . GLU B 1 32 ? 17.781 -32.188 -18.969 1 85.56 32 GLU B O 1
ATOM 2555 N N . ALA B 1 33 ? 18.188 -30.625 -20.5 1 85.5 33 ALA B N 1
ATOM 2556 C CA . ALA B 1 33 ? 19.406 -30.203 -19.812 1 85.5 33 ALA B CA 1
ATOM 2557 C C . ALA B 1 33 ? 19.094 -29.734 -18.391 1 85.5 33 ALA B C 1
ATOM 2559 O O . ALA B 1 33 ? 19.875 -29.953 -17.469 1 85.5 33 ALA B O 1
ATOM 2560 N N . LYS B 1 34 ? 17.984 -29.156 -18.234 1 86.19 34 LYS B N 1
ATOM 2561 C CA . LYS B 1 34 ? 17.609 -28.625 -16.922 1 86.19 34 LYS B CA 1
ATOM 2562 C C . LYS B 1 34 ? 17.312 -29.75 -15.938 1 86.19 34 LYS B C 1
ATOM 2564 O O . LYS B 1 34 ? 17.75 -29.734 -14.789 1 86.19 34 LYS B O 1
ATOM 2569 N N . SER B 1 35 ? 16.594 -30.75 -16.406 1 86.69 35 SER B N 1
ATOM 2570 C CA . SER B 1 35 ? 16.266 -31.875 -15.539 1 86.69 35 SER B CA 1
ATOM 2571 C C . SER B 1 35 ? 17.516 -32.688 -15.18 1 86.69 35 SER B C 1
ATOM 2573 O O . SER B 1 35 ? 17.672 -33.094 -14.031 1 86.69 35 SER B O 1
ATOM 2575 N N . ALA B 1 36 ? 18.312 -32.844 -16.125 1 86.12 36 ALA B N 1
ATOM 2576 C CA . ALA B 1 36 ? 19.547 -33.562 -15.898 1 86.12 36 ALA B CA 1
ATOM 2577 C C . ALA B 1 36 ? 20.438 -32.844 -14.898 1 86.12 36 ALA B C 1
ATOM 2579 O O . ALA B 1 36 ? 21.031 -33.5 -14.016 1 86.12 36 ALA B O 1
ATOM 2580 N N . ALA B 1 37 ? 20.5 -31.594 -15.023 1 85.06 37 ALA B N 1
ATOM 2581 C CA . ALA B 1 37 ? 21.312 -30.797 -14.117 1 85.06 37 ALA B CA 1
ATOM 2582 C C . ALA B 1 37 ? 20.797 -30.891 -12.688 1 85.06 37 ALA B C 1
ATOM 2584 O O . ALA B 1 37 ? 21.578 -31.031 -11.742 1 85.06 37 ALA B O 1
ATOM 2585 N N . LEU B 1 38 ? 19.578 -30.844 -12.562 1 87.06 38 LEU B N 1
ATOM 2586 C CA . LEU B 1 38 ? 18.969 -30.938 -11.242 1 87.06 38 LEU B CA 1
ATOM 2587 C C . LEU B 1 38 ? 19.25 -32.281 -10.609 1 87.06 38 LEU B C 1
ATOM 2589 O O . LEU B 1 38 ? 19.594 -32.375 -9.43 1 87.06 38 LEU B O 1
ATOM 2593 N N . ALA B 1 39 ? 19.141 -33.344 -11.359 1 86.31 39 ALA B N 1
ATOM 2594 C CA . ALA B 1 39 ? 19.344 -34.688 -10.867 1 86.31 39 ALA B CA 1
ATOM 2595 C C . ALA B 1 39 ? 20.797 -34.938 -10.484 1 86.31 39 ALA B C 1
ATOM 2597 O O . ALA B 1 39 ? 21.094 -35.719 -9.578 1 86.31 39 ALA B O 1
ATOM 2598 N N . ALA B 1 40 ? 21.641 -34.25 -11.125 1 84.69 40 ALA B N 1
ATOM 2599 C CA . ALA B 1 40 ? 23.078 -34.469 -10.945 1 84.69 40 ALA B CA 1
ATOM 2600 C C . ALA B 1 40 ? 23.625 -33.625 -9.789 1 84.69 40 ALA B C 1
ATOM 2602 O O . ALA B 1 40 ? 24.75 -33.812 -9.352 1 84.69 40 ALA B O 1
ATOM 2603 N N . GLU B 1 41 ? 22.75 -32.75 -9.414 1 85.44 41 GLU B N 1
ATOM 2604 C CA . GLU B 1 41 ? 23.203 -31.891 -8.312 1 85.44 41 GLU B CA 1
ATOM 2605 C C . GLU B 1 41 ? 23.5 -32.719 -7.07 1 85.44 41 GLU B C 1
ATOM 2607 O O . GLU B 1 41 ? 22.781 -33.656 -6.762 1 85.44 41 GLU B O 1
ATOM 2612 N N . ASP B 1 42 ? 24.594 -32.406 -6.508 1 77.25 42 ASP B N 1
ATOM 2613 C CA . ASP B 1 42 ? 24.906 -33.031 -5.23 1 77.25 42 ASP B CA 1
ATOM 2614 C C . ASP B 1 42 ? 24.125 -32.375 -4.09 1 77.25 42 ASP B C 1
ATOM 2616 O O . ASP B 1 42 ? 24.625 -31.453 -3.428 1 77.25 42 ASP B O 1
ATOM 2620 N N . PHE B 1 43 ? 23.016 -32.719 -4.023 1 71.38 43 PHE B N 1
ATOM 2621 C CA . PHE B 1 43 ? 22.094 -32.156 -3.045 1 71.38 43 PHE B CA 1
ATOM 2622 C C . PHE B 1 43 ? 21.375 -33.25 -2.281 1 71.38 43 PHE B C 1
ATOM 2624 O O . PHE B 1 43 ? 21.109 -34.312 -2.828 1 71.38 43 PHE B O 1
ATOM 2631 N N . PRO B 1 44 ? 21.266 -33.094 -0.975 1 75.19 44 PRO B N 1
ATOM 2632 C CA . PRO B 1 44 ? 20.547 -34.094 -0.214 1 75.19 44 PRO B CA 1
ATOM 2633 C C . PRO B 1 44 ? 19.188 -34.469 -0.817 1 75.19 44 PRO B C 1
ATOM 2635 O O . PRO B 1 44 ? 18.547 -33.594 -1.423 1 75.19 44 PRO B O 1
ATOM 2638 N N . GLY B 1 45 ? 18.891 -35.688 -0.758 1 75.25 45 GLY B N 1
ATOM 2639 C CA . GLY B 1 45 ? 17.609 -36.156 -1.251 1 75.25 45 GLY B CA 1
ATOM 2640 C C . GLY B 1 45 ? 17.703 -36.812 -2.621 1 75.25 45 GLY B C 1
ATOM 2641 O O . GLY B 1 45 ? 18.781 -36.906 -3.201 1 75.25 45 GLY B O 1
ATOM 2642 N N . SER B 1 46 ? 16.578 -37.344 -3.064 1 80.12 46 SER B N 1
ATOM 2643 C CA . SER B 1 46 ? 16.562 -38.062 -4.328 1 80.12 46 SER B CA 1
ATOM 2644 C C . SER B 1 46 ? 15.805 -37.312 -5.398 1 80.12 46 SER B C 1
ATOM 2646 O O . SER B 1 46 ? 14.734 -36.75 -5.129 1 80.12 46 SER B O 1
ATOM 2648 N N . CYS B 1 47 ? 16.469 -37.062 -6.512 1 84.31 47 CYS B N 1
ATOM 2649 C CA . CYS B 1 47 ? 15.82 -36.469 -7.672 1 84.31 47 CYS B CA 1
ATOM 2650 C C . CYS B 1 47 ? 16.109 -37.281 -8.938 1 84.31 47 CYS B C 1
ATOM 2652 O O . CYS B 1 47 ? 17.266 -37.625 -9.203 1 84.31 47 CYS B O 1
ATOM 2654 N N . LEU B 1 48 ? 15.039 -37.594 -9.586 1 84.88 48 LEU B N 1
ATOM 2655 C CA . LEU B 1 48 ? 15.164 -38.25 -10.867 1 84.88 48 LEU B CA 1
ATOM 2656 C C . LEU B 1 48 ? 14.773 -37.344 -12.016 1 84.88 48 LEU B C 1
ATOM 2658 O O . LEU B 1 48 ? 13.781 -36.625 -11.922 1 84.88 48 LEU B O 1
ATOM 2662 N N . ALA B 1 49 ? 15.625 -37.312 -12.953 1 89.25 49 ALA B N 1
ATOM 2663 C CA . ALA B 1 49 ? 15.289 -36.594 -14.188 1 89.25 49 ALA B CA 1
ATOM 2664 C C . ALA B 1 49 ? 14.539 -37.5 -15.156 1 89.25 49 ALA B C 1
ATOM 2666 O O . ALA B 1 49 ? 15.039 -38.562 -15.523 1 89.25 49 ALA B O 1
ATOM 2667 N N . ALA B 1 50 ? 13.375 -37.094 -15.516 1 91 50 ALA B N 1
ATOM 2668 C CA . ALA B 1 50 ? 12.602 -37.875 -16.453 1 91 50 ALA B CA 1
ATOM 2669 C C . ALA B 1 50 ? 12.781 -37.375 -17.891 1 91 50 ALA B C 1
ATOM 2671 O O . ALA B 1 50 ? 12.828 -36.188 -18.125 1 91 50 ALA B O 1
ATOM 2672 N N . PRO B 1 51 ? 12.898 -38.25 -18.828 1 89.69 51 PRO B N 1
ATOM 2673 C CA . PRO B 1 51 ? 13.117 -37.844 -20.219 1 89.69 51 PRO B CA 1
ATOM 2674 C C . PRO B 1 51 ? 11.844 -37.344 -20.891 1 89.69 51 PRO B C 1
ATOM 2676 O O . PRO B 1 51 ? 11.914 -36.781 -21.984 1 89.69 51 PRO B O 1
ATOM 2679 N N . SER B 1 52 ? 10.727 -37.688 -20.359 1 91.31 52 SER B N 1
ATOM 2680 C CA . SER B 1 52 ? 9.43 -37.219 -20.844 1 91.31 52 SER B CA 1
ATOM 2681 C C . SER B 1 52 ? 8.43 -37.062 -19.703 1 91.31 52 SER B C 1
ATOM 2683 O O . SER B 1 52 ? 8.633 -37.625 -18.625 1 91.31 52 SER B O 1
ATOM 2685 N N . PRO B 1 53 ? 7.344 -36.281 -20 1 91.5 53 PRO B N 1
ATOM 2686 C CA . PRO B 1 53 ? 6.312 -36.188 -18.969 1 91.5 53 PRO B CA 1
ATOM 2687 C C . PRO B 1 53 ? 5.719 -37.531 -18.578 1 91.5 53 PRO B C 1
ATOM 2689 O O . PRO B 1 53 ? 5.504 -37.812 -17.391 1 91.5 53 PRO B O 1
ATOM 2692 N N . ILE B 1 54 ? 5.5 -38.375 -19.531 1 91.56 54 ILE B N 1
ATOM 2693 C CA . ILE B 1 54 ? 4.91 -39.688 -19.281 1 91.56 54 ILE B CA 1
ATOM 2694 C C . ILE B 1 54 ? 5.867 -40.531 -18.453 1 91.56 54 ILE B C 1
ATOM 2696 O O . ILE B 1 54 ? 5.453 -41.219 -17.516 1 91.56 54 ILE B O 1
ATOM 2700 N N . ALA B 1 55 ? 7.082 -40.438 -18.797 1 89.94 55 ALA B N 1
ATOM 2701 C CA . ALA B 1 55 ? 8.094 -41.188 -18.031 1 89.94 55 ALA B CA 1
ATOM 2702 C C . ALA B 1 55 ? 8.133 -40.719 -16.578 1 89.94 55 ALA B C 1
ATOM 2704 O O . ALA B 1 55 ? 8.367 -41.5 -15.664 1 89.94 55 ALA B O 1
ATOM 2705 N N . ALA B 1 56 ? 8.031 -39.406 -16.406 1 90 56 ALA B N 1
ATOM 2706 C CA . ALA B 1 56 ? 8.008 -38.844 -15.062 1 90 56 ALA B CA 1
ATOM 2707 C C . ALA B 1 56 ? 6.848 -39.438 -14.25 1 90 56 ALA B C 1
ATOM 2709 O O . ALA B 1 56 ? 7.023 -39.812 -13.094 1 90 56 ALA B O 1
ATOM 2710 N N . LEU B 1 57 ? 5.695 -39.531 -14.859 1 91.12 57 LEU B N 1
ATOM 2711 C CA . LEU B 1 57 ? 4.504 -40.031 -14.188 1 91.12 57 LEU B CA 1
ATOM 2712 C C . LEU B 1 57 ? 4.637 -41.531 -13.898 1 91.12 57 LEU B C 1
ATOM 2714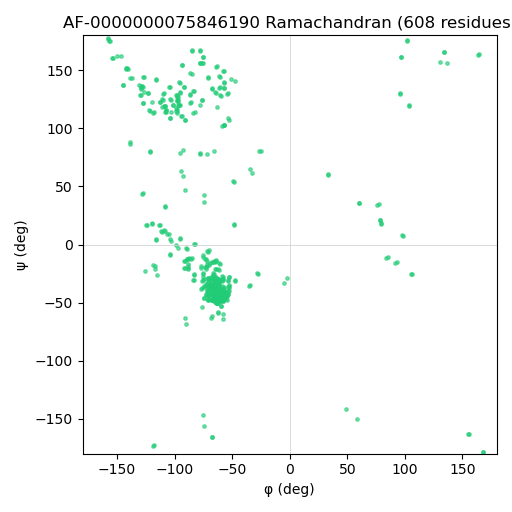 O O . LEU B 1 57 ? 4.199 -42 -12.852 1 91.12 57 LEU B O 1
ATOM 2718 N N . ASP B 1 58 ? 5.254 -42.219 -14.773 1 88.88 58 ASP B N 1
ATOM 2719 C CA . ASP B 1 58 ? 5.484 -43.656 -14.586 1 88.88 58 ASP B CA 1
ATOM 2720 C C . ASP B 1 58 ? 6.426 -43.906 -13.406 1 88.88 58 ASP B C 1
ATOM 2722 O O . ASP B 1 58 ? 6.215 -44.844 -12.625 1 88.88 58 ASP B O 1
ATOM 2726 N N . ALA B 1 59 ? 7.379 -43.094 -13.359 1 85.12 59 ALA B N 1
ATOM 2727 C CA . ALA B 1 59 ? 8.383 -43.25 -12.312 1 85.12 59 ALA B CA 1
ATOM 2728 C C . ALA B 1 59 ? 7.789 -43 -10.938 1 85.12 59 ALA B C 1
ATOM 2730 O O . ALA B 1 59 ? 8.227 -43.562 -9.938 1 85.12 59 ALA B O 1
ATOM 2731 N N . ALA B 1 60 ? 6.891 -42.062 -10.828 1 80.31 60 ALA B N 1
ATOM 2732 C CA . ALA B 1 60 ? 6.277 -41.688 -9.555 1 80.31 60 ALA B CA 1
ATOM 2733 C C . ALA B 1 60 ? 5.348 -42.781 -9.047 1 80.31 60 ALA B C 1
ATOM 2735 O O . ALA B 1 60 ? 5.133 -42.906 -7.844 1 80.31 60 ALA B O 1
ATOM 2736 N N . GLY B 1 61 ? 5.137 -43.844 -9.812 1 68.69 61 GLY B N 1
ATOM 2737 C CA . GLY B 1 61 ? 4.176 -44.875 -9.414 1 68.69 61 GLY B CA 1
ATOM 2738 C C . GLY B 1 61 ? 2.834 -44.281 -8.992 1 68.69 61 GLY B C 1
ATOM 2739 O O . GLY B 1 61 ? 2.312 -43.375 -9.648 1 68.69 61 GLY B O 1
ATOM 2740 N N . SER B 1 62 ? 2.336 -44.969 -7.934 1 55.12 62 SER B N 1
ATOM 2741 C CA . SER B 1 62 ? 1.01 -44.562 -7.484 1 55.12 62 SER B CA 1
ATOM 2742 C C . SER B 1 62 ? 1.06 -43.219 -6.766 1 55.12 62 SER B C 1
ATOM 2744 O O . SER B 1 62 ? 0.02 -42.656 -6.41 1 55.12 62 SER B O 1
ATOM 2746 N N . THR B 1 63 ? 2.424 -42.906 -6.301 1 56.34 63 THR B N 1
ATOM 2747 C CA . THR B 1 63 ? 2.527 -41.906 -5.258 1 56.34 63 THR B CA 1
ATOM 2748 C C . THR B 1 63 ? 2.363 -40.5 -5.844 1 56.34 63 THR B C 1
ATOM 2750 O O . THR B 1 63 ? 3.066 -40.125 -6.785 1 56.34 63 THR B O 1
ATOM 2753 N N . ASP B 1 64 ? 1.401 -39.594 -5.5 1 75.38 64 ASP B N 1
ATOM 2754 C CA . ASP B 1 64 ? 0.061 -39 -5.441 1 75.38 64 ASP B CA 1
ATOM 2755 C C . ASP B 1 64 ? 0.063 -37.562 -5.914 1 75.38 64 ASP B C 1
ATOM 2757 O O . ASP B 1 64 ? -0.831 -37.156 -6.652 1 75.38 64 ASP B O 1
ATOM 2761 N N . LEU B 1 65 ? 1.296 -36.75 -5.887 1 94.38 65 LEU B N 1
ATOM 2762 C CA . LEU B 1 65 ? 1.106 -35.344 -6.184 1 94.38 65 LEU B CA 1
ATOM 2763 C C . LEU B 1 65 ? 1.903 -34.938 -7.422 1 94.38 65 LEU B C 1
ATOM 2765 O O . LEU B 1 65 ? 3.105 -35.188 -7.5 1 94.38 65 LEU B O 1
ATOM 2769 N N . VAL B 1 66 ? 1.305 -34.406 -8.461 1 96 66 VAL B N 1
ATOM 2770 C CA . VAL B 1 66 ? 1.915 -33.844 -9.648 1 96 66 VAL B CA 1
ATOM 2771 C C . VAL B 1 66 ? 1.868 -32.312 -9.57 1 96 66 VAL B C 1
ATOM 2773 O O . VAL B 1 66 ? 0.792 -31.703 -9.641 1 96 66 VAL B O 1
ATOM 2776 N N . ILE B 1 67 ? 3.041 -31.688 -9.477 1 96.44 67 ILE B N 1
ATOM 2777 C CA . ILE B 1 67 ? 3.133 -30.234 -9.422 1 96.44 67 ILE B CA 1
ATOM 2778 C C . ILE B 1 67 ? 3.451 -29.688 -10.812 1 96.44 67 ILE B C 1
ATOM 2780 O O . ILE B 1 67 ? 4.441 -30.078 -11.43 1 96.44 67 ILE B O 1
ATOM 2784 N N . VAL B 1 68 ? 2.607 -28.828 -11.242 1 96.12 68 VAL B N 1
ATOM 2785 C CA . VAL B 1 68 ? 2.793 -28.172 -12.531 1 96.12 68 VAL B CA 1
ATOM 2786 C C . VAL B 1 68 ? 3.121 -26.703 -12.32 1 96.12 68 VAL B C 1
ATOM 2788 O O . VAL B 1 68 ? 2.348 -25.969 -11.695 1 96.12 68 VAL B O 1
ATOM 2791 N N . CYS B 1 69 ? 4.195 -26.234 -12.711 1 94.81 69 CYS B N 1
ATOM 2792 C CA . CYS B 1 69 ? 4.672 -24.859 -12.617 1 94.81 69 CYS B CA 1
ATOM 2793 C C . CYS B 1 69 ? 5.363 -24.438 -13.906 1 94.81 69 CYS B C 1
ATOM 2795 O O . CYS B 1 69 ? 6.582 -24.547 -14.031 1 94.81 69 CYS B O 1
ATOM 2797 N N . LEU B 1 70 ? 4.57 -23.938 -14.82 1 93.81 70 LEU B N 1
ATOM 2798 C CA . LEU B 1 70 ? 5.039 -23.656 -16.172 1 93.81 70 LEU B CA 1
ATOM 2799 C C . LEU B 1 70 ? 4.895 -22.156 -16.484 1 93.81 70 LEU B C 1
ATOM 2801 O O . LEU B 1 70 ? 4.703 -21.344 -15.578 1 93.81 70 LEU B O 1
ATOM 2805 N N . SER B 1 71 ? 5.148 -21.766 -17.719 1 89.31 71 SER B N 1
ATOM 2806 C CA . SER B 1 71 ? 5.227 -20.359 -18.078 1 89.31 71 SER B CA 1
ATOM 2807 C C . SER B 1 71 ? 3.848 -19.719 -18.094 1 89.31 71 SER B C 1
ATOM 2809 O O . SER B 1 71 ? 3.691 -18.562 -17.688 1 89.31 71 SER B O 1
ATOM 2811 N N . ASP B 1 72 ? 2.9 -20.406 -18.625 1 92.12 72 ASP B N 1
ATOM 2812 C CA . ASP B 1 72 ? 1.532 -19.891 -18.641 1 92.12 72 ASP B CA 1
ATOM 2813 C C . ASP B 1 72 ? 0.524 -21.031 -18.797 1 92.12 72 ASP B C 1
ATOM 2815 O O . ASP B 1 72 ? 0.908 -22.188 -18.953 1 92.12 72 ASP B O 1
ATOM 2819 N N . THR B 1 73 ? -0.695 -20.703 -18.766 1 95.75 73 THR B N 1
ATOM 2820 C CA . THR B 1 73 ? -1.775 -21.688 -18.734 1 95.75 73 THR B CA 1
ATOM 2821 C C . THR B 1 73 ? -1.859 -22.438 -20.062 1 95.75 73 THR B C 1
ATOM 2823 O O . THR B 1 73 ? -2.188 -23.625 -20.078 1 95.75 73 THR B O 1
ATOM 2826 N N . SER B 1 74 ? -1.565 -21.75 -21.172 1 95.94 74 SER B N 1
ATOM 2827 C CA . SER B 1 74 ? -1.612 -22.438 -22.469 1 95.94 74 SER B CA 1
ATOM 2828 C C . SER B 1 74 ? -0.608 -23.578 -22.531 1 95.94 74 SER B C 1
ATOM 2830 O O . SER B 1 74 ? -0.891 -24.625 -23.109 1 95.94 74 SER B O 1
ATOM 2832 N N . VAL B 1 75 ? 0.513 -23.391 -21.922 1 95.31 75 VAL B N 1
ATOM 2833 C CA . VAL B 1 75 ? 1.546 -24.422 -21.891 1 95.31 75 VAL B CA 1
ATOM 2834 C C . VAL B 1 75 ? 1.093 -25.578 -20.984 1 95.31 75 VAL B C 1
ATOM 2836 O O . VAL B 1 75 ? 1.322 -26.734 -21.312 1 95.31 75 VAL B O 1
ATOM 2839 N N . VAL B 1 76 ? 0.422 -25.297 -19.922 1 97.25 76 VAL B N 1
ATOM 2840 C CA . VAL B 1 76 ? -0.123 -26.312 -19.031 1 97.25 76 VAL B CA 1
ATOM 2841 C C . VAL B 1 76 ? -1.13 -27.188 -19.781 1 97.25 76 VAL B C 1
ATOM 2843 O O . VAL B 1 76 ? -1.05 -28.406 -19.75 1 97.25 76 VAL B O 1
ATOM 2846 N N . GLU B 1 77 ? -2.012 -26.5 -20.453 1 97.56 77 GLU B N 1
ATOM 2847 C CA . GLU B 1 77 ? -3.064 -27.219 -21.172 1 97.56 77 GLU B CA 1
ATOM 2848 C C . GLU B 1 77 ? -2.482 -28.094 -22.281 1 97.56 77 GLU B C 1
ATOM 2850 O O . GLU B 1 77 ? -2.916 -29.219 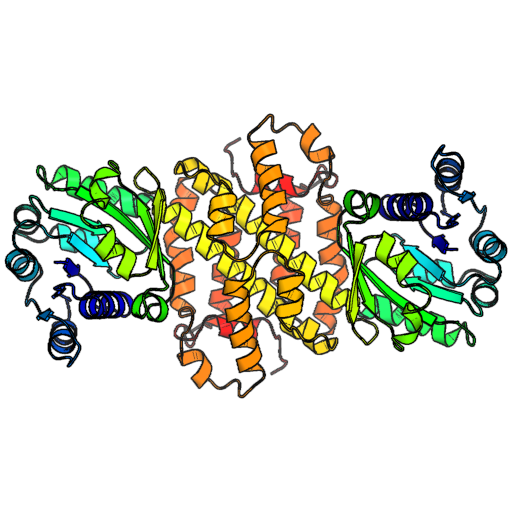-22.469 1 97.56 77 GLU B O 1
ATOM 2855 N N . ARG B 1 78 ? -1.513 -27.547 -22.953 1 96.56 78 ARG B N 1
ATOM 2856 C CA . ARG B 1 78 ? -0.858 -28.328 -24 1 96.56 78 ARG B CA 1
ATOM 2857 C C . ARG B 1 78 ? -0.195 -29.578 -23.422 1 96.56 78 ARG B C 1
ATOM 2859 O O . ARG B 1 78 ? -0.298 -30.672 -23.984 1 96.56 78 ARG B O 1
ATOM 2866 N N . LEU B 1 79 ? 0.47 -29.406 -22.312 1 96 79 LEU B N 1
ATOM 2867 C CA . LEU B 1 79 ? 1.11 -30.531 -21.641 1 96 79 LEU B CA 1
ATOM 2868 C C . LEU B 1 79 ? 0.083 -31.578 -21.25 1 96 79 LEU B C 1
ATOM 2870 O O . LEU B 1 79 ? 0.287 -32.781 -21.5 1 96 79 LEU B O 1
ATOM 2874 N N . LEU B 1 80 ? -1.031 -31.188 -20.703 1 96.25 80 LEU B N 1
ATOM 2875 C CA . LEU B 1 80 ? -2.057 -32.094 -20.203 1 96.25 80 LEU B CA 1
ATOM 2876 C C . LEU B 1 80 ? -2.756 -32.812 -21.359 1 96.25 80 LEU B C 1
ATOM 2878 O O . LEU B 1 80 ? -3.393 -33.844 -21.141 1 96.25 80 LEU B O 1
ATOM 2882 N N . MET B 1 81 ? -2.59 -32.25 -22.531 1 95.75 81 MET B N 1
ATOM 2883 C CA . MET B 1 81 ? -3.27 -32.812 -23.688 1 95.75 81 MET B CA 1
ATOM 2884 C C . MET B 1 81 ? -2.33 -33.75 -24.469 1 95.75 81 MET B C 1
ATOM 2886 O O . MET B 1 81 ? -2.723 -34.312 -25.484 1 95.75 81 MET B O 1
ATOM 2890 N N . GLU B 1 82 ? -1.147 -33.844 -24.062 1 94.62 82 GLU B N 1
ATOM 2891 C CA . GLU B 1 82 ? -0.221 -34.75 -24.719 1 94.62 82 GLU B CA 1
ATOM 2892 C C . GLU B 1 82 ? -0.757 -36.188 -24.719 1 94.62 82 GLU B C 1
ATOM 2894 O O . GLU B 1 82 ? -1.386 -36.625 -23.766 1 94.62 82 GLU B O 1
ATOM 2899 N N . PRO B 1 83 ? -0.379 -36.938 -25.766 1 94.31 83 PRO B N 1
ATOM 2900 C CA . PRO B 1 83 ? -0.857 -38.312 -25.844 1 94.31 83 PRO B CA 1
ATOM 2901 C C . PRO B 1 83 ? -0.413 -39.156 -24.656 1 94.31 83 PRO B C 1
ATOM 2903 O O . PRO B 1 83 ? 0.763 -39.125 -24.281 1 94.31 83 PRO B O 1
ATOM 2906 N N . GLY B 1 84 ? -1.395 -39.812 -24.047 1 94.5 84 GLY B N 1
ATOM 2907 C CA . GLY B 1 84 ? -1.1 -40.719 -22.953 1 94.5 84 GLY B CA 1
ATOM 2908 C C . GLY B 1 84 ? -1.158 -40.062 -21.594 1 94.5 84 GLY B C 1
ATOM 2909 O O . GLY B 1 84 ? -1.223 -40.75 -20.562 1 94.5 84 GLY B O 1
ATOM 2910 N N . MET B 1 85 ? -1.144 -38.812 -21.562 1 94.81 85 MET B N 1
ATOM 2911 C CA . MET B 1 85 ? -1.079 -38.062 -20.312 1 94.81 85 MET B CA 1
ATOM 2912 C C . MET B 1 85 ? -2.264 -38.375 -19.422 1 94.81 85 MET B C 1
ATOM 2914 O O . MET B 1 85 ? -2.086 -38.688 -18.234 1 94.81 85 MET B O 1
ATOM 2918 N N . HIS B 1 86 ? -3.43 -38.438 -19.984 1 95.88 86 HIS B N 1
ATOM 2919 C CA . HIS B 1 86 ? -4.652 -38.625 -19.203 1 95.88 86 HIS B CA 1
ATOM 2920 C C . HIS B 1 86 ? -4.648 -39.938 -18.484 1 95.88 86 HIS B C 1
ATOM 2922 O O . HIS B 1 86 ? -4.957 -40.031 -17.281 1 95.88 86 HIS B O 1
ATOM 2928 N N . ALA B 1 87 ? -4.242 -40.938 -19.156 1 93.31 87 ALA B N 1
ATOM 2929 C CA . ALA B 1 87 ? -4.199 -42.281 -18.562 1 93.31 87 ALA B CA 1
ATOM 2930 C C . ALA B 1 87 ? -3.197 -42.344 -17.406 1 93.31 87 ALA B C 1
ATOM 2932 O O . ALA B 1 87 ? -3.418 -43.062 -16.422 1 93.31 87 ALA B O 1
ATOM 2933 N N . HIS B 1 88 ? -2.17 -41.594 -17.531 1 93.5 88 HIS B N 1
ATOM 2934 C CA . HIS B 1 88 ? -1.104 -41.656 -16.547 1 93.5 88 HIS B CA 1
ATOM 2935 C C . HIS B 1 88 ? -1.401 -40.75 -15.359 1 93.5 88 HIS B C 1
ATOM 2937 O O . HIS B 1 88 ? -0.751 -40.844 -14.312 1 93.5 88 HIS B O 1
ATOM 2943 N N . LEU B 1 89 ? -2.365 -39.906 -15.484 1 94.88 89 LEU B N 1
ATOM 2944 C CA . LEU B 1 89 ? -2.744 -39 -14.406 1 94.88 89 LEU B CA 1
ATOM 2945 C C . LEU B 1 89 ? -3.799 -39.656 -13.508 1 94.88 89 LEU B C 1
ATOM 2947 O O . LEU B 1 89 ? -4.082 -39.156 -12.422 1 94.88 89 LEU B O 1
ATOM 2951 N N . GLU B 1 90 ? -4.391 -40.781 -13.969 1 93.31 90 GLU B N 1
ATOM 2952 C CA . GLU B 1 90 ? -5.414 -41.438 -13.172 1 93.31 90 GLU B CA 1
ATOM 2953 C C . GLU B 1 90 ? -4.91 -41.75 -11.766 1 93.31 90 GLU B C 1
ATOM 2955 O O . GLU B 1 90 ? -3.791 -42.25 -11.594 1 93.31 90 GLU B O 1
ATOM 2960 N N . GLY B 1 91 ? -5.758 -41.312 -10.828 1 91.88 91 GLY B N 1
ATOM 2961 C CA . GLY B 1 91 ? -5.457 -41.594 -9.43 1 91.88 91 GLY B CA 1
ATOM 2962 C C . GLY B 1 91 ? -4.531 -40.594 -8.805 1 91.88 91 GLY B C 1
ATOM 2963 O O . GLY B 1 91 ? -4.355 -40.562 -7.586 1 91.88 91 GLY B O 1
ATOM 2964 N N . LYS B 1 92 ? -3.941 -39.75 -9.57 1 94 92 LYS B N 1
ATOM 2965 C CA . LYS B 1 92 ? -2.975 -38.75 -9.062 1 94 92 LYS B CA 1
ATOM 2966 C C . LYS B 1 92 ? -3.646 -37.438 -8.75 1 94 92 LYS B C 1
ATOM 2968 O O . LYS B 1 92 ? -4.742 -37.156 -9.242 1 94 92 LYS B O 1
ATOM 2973 N N . VAL B 1 93 ? -3.037 -36.688 -7.84 1 95.5 93 VAL B N 1
ATOM 2974 C CA . VAL B 1 93 ? -3.467 -35.344 -7.551 1 95.5 93 VAL B CA 1
ATOM 2975 C C . VAL B 1 93 ? -2.596 -34.344 -8.32 1 95.5 93 VAL B C 1
ATOM 2977 O O . VAL B 1 93 ? -1.366 -34.438 -8.297 1 95.5 93 VAL B O 1
ATOM 2980 N N . VAL B 1 94 ? -3.23 -33.469 -9.062 1 96.75 94 VAL B N 1
ATOM 2981 C CA . VAL B 1 94 ? -2.518 -32.438 -9.812 1 96.75 94 VAL B CA 1
ATOM 2982 C C . VAL B 1 94 ? -2.605 -31.094 -9.07 1 96.75 94 VAL B C 1
ATOM 2984 O O . VAL B 1 94 ? -3.701 -30.625 -8.773 1 96.75 94 VAL B O 1
ATOM 2987 N N . ALA B 1 95 ? -1.478 -30.547 -8.711 1 97.44 95 ALA B N 1
ATOM 2988 C CA . ALA B 1 95 ? -1.382 -29.203 -8.18 1 97.44 95 ALA B CA 1
ATOM 2989 C C . ALA B 1 95 ? -0.837 -28.234 -9.227 1 97.44 95 ALA B C 1
ATOM 2991 O O . ALA B 1 95 ? 0.351 -28.266 -9.555 1 97.44 95 ALA B O 1
ATOM 2992 N N . ASN B 1 96 ? -1.662 -27.391 -9.703 1 98.06 96 ASN B N 1
ATOM 2993 C CA . ASN B 1 96 ? -1.275 -26.375 -10.688 1 98.06 96 ASN B CA 1
ATOM 2994 C C . ASN B 1 96 ? -0.837 -25.078 -10.016 1 98.06 96 ASN B C 1
ATOM 2996 O O . ASN B 1 96 ? -1.671 -24.312 -9.531 1 98.06 96 ASN B O 1
ATOM 3000 N N . LEU B 1 97 ? 0.432 -24.812 -10.031 1 96.44 97 LEU B N 1
ATOM 3001 C CA . LEU B 1 97 ? 0.992 -23.625 -9.391 1 96.44 97 LEU B CA 1
ATOM 3002 C C . LEU B 1 97 ? 1.465 -22.625 -10.438 1 96.44 97 LEU B C 1
ATOM 3004 O O . LEU B 1 97 ? 2.223 -21.703 -10.117 1 96.44 97 LEU B O 1
ATOM 3008 N N . THR B 1 98 ? 1.07 -22.859 -11.664 1 95 98 THR B N 1
ATOM 3009 C CA . THR B 1 98 ? 1.35 -21.906 -12.734 1 95 98 THR B CA 1
ATOM 3010 C C . THR B 1 98 ? 0.564 -20.609 -12.531 1 95 98 THR B C 1
ATOM 3012 O O . THR B 1 98 ? -0.628 -20.641 -12.227 1 95 98 THR B O 1
ATOM 3015 N N . SER B 1 99 ? 1.279 -19.547 -12.703 1 90.38 99 SER B N 1
ATOM 3016 C CA . SER B 1 99 ? 0.652 -18.234 -12.516 1 90.38 99 SER B CA 1
ATOM 3017 C C . SER B 1 99 ? -0.488 -18.031 -13.508 1 90.38 99 SER B C 1
ATOM 3019 O O . SER B 1 99 ? -0.412 -18.484 -14.656 1 90.38 99 SER B O 1
ATOM 3021 N N . GLY B 1 100 ? -1.509 -17.328 -13.008 1 95.19 100 GLY B N 1
ATOM 3022 C CA . GLY B 1 100 ? -2.641 -17.031 -13.867 1 95.19 100 GLY B CA 1
ATOM 3023 C C . GLY B 1 100 ? -3.846 -16.5 -13.109 1 95.19 100 GLY B C 1
ATOM 3024 O O . GLY B 1 100 ? -3.801 -16.359 -11.883 1 95.19 100 GLY B O 1
ATOM 3025 N N . SER B 1 101 ? -4.914 -16.25 -13.859 1 97.44 101 SER B N 1
ATOM 3026 C CA . SER B 1 101 ? -6.168 -15.758 -13.305 1 97.44 101 SER B CA 1
ATOM 3027 C C . SER B 1 101 ? -7.039 -16.891 -12.789 1 97.44 101 SER B C 1
ATOM 3029 O O . SER B 1 101 ? -6.762 -18.062 -13.055 1 97.44 101 SER B O 1
ATOM 3031 N N . PRO B 1 102 ? -8.062 -16.562 -12.031 1 97.56 102 PRO B N 1
ATOM 3032 C CA . PRO B 1 102 ? -9.031 -17.578 -11.609 1 97.56 102 PRO B CA 1
ATOM 3033 C C . PRO B 1 102 ? -9.594 -18.375 -12.781 1 97.56 102 PRO B C 1
ATOM 3035 O O . PRO B 1 102 ? -9.75 -19.594 -12.688 1 97.56 102 PRO B O 1
ATOM 3038 N N . ASP B 1 103 ? -9.805 -17.703 -13.883 1 97.69 103 ASP B N 1
ATOM 3039 C CA . ASP B 1 103 ? -10.328 -18.406 -15.062 1 97.69 103 ASP B CA 1
ATOM 3040 C C . ASP B 1 103 ? -9.312 -19.406 -15.602 1 97.69 103 ASP B C 1
ATOM 3042 O O . ASP B 1 103 ? -9.688 -20.453 -16.125 1 97.69 103 ASP B O 1
ATOM 3046 N N . ASP B 1 104 ? -8.086 -19.047 -15.523 1 97.56 104 ASP B N 1
ATOM 3047 C CA . ASP B 1 104 ? -7.043 -19.969 -15.945 1 97.56 104 ASP B CA 1
ATOM 3048 C C . ASP B 1 104 ? -7.082 -21.25 -15.117 1 97.56 104 ASP B C 1
ATOM 3050 O O . ASP B 1 104 ? -6.984 -22.359 -15.664 1 97.56 104 ASP B O 1
ATOM 3054 N N . GLY B 1 105 ? -7.176 -21.078 -13.828 1 97.75 105 GLY B N 1
ATOM 3055 C CA . GLY B 1 105 ? -7.301 -22.234 -12.961 1 97.75 105 GLY B CA 1
ATOM 3056 C C . GLY B 1 105 ? -8.508 -23.094 -13.281 1 97.75 105 GLY B C 1
ATOM 3057 O O . GLY B 1 105 ? -8.406 -24.312 -13.328 1 97.75 105 GLY B O 1
ATOM 3058 N N . ARG B 1 106 ? -9.609 -22.469 -13.508 1 97.94 106 ARG B N 1
ATOM 3059 C CA . ARG B 1 106 ? -10.844 -23.188 -13.812 1 97.94 106 ARG B CA 1
ATOM 3060 C C . ARG B 1 106 ? -10.734 -23.922 -15.141 1 97.94 106 ARG B C 1
ATOM 3062 O O . ARG B 1 106 ? -11.258 -25.031 -15.281 1 97.94 106 ARG B O 1
ATOM 3069 N N . SER B 1 107 ? -10.094 -23.266 -16.078 1 97.88 107 SER B N 1
ATOM 3070 C CA . SER B 1 107 ? -9.922 -23.906 -17.375 1 97.88 107 SER B CA 1
ATOM 3071 C C . SER B 1 107 ? -9.164 -25.219 -17.25 1 97.88 107 SER B C 1
ATOM 3073 O O . SER B 1 107 ? -9.578 -26.234 -17.812 1 97.88 107 SER B O 1
ATOM 3075 N N . VAL B 1 108 ? -8.125 -25.203 -16.5 1 98.31 108 VAL B N 1
ATOM 3076 C CA . VAL B 1 108 ? -7.332 -26.422 -16.281 1 98.31 108 VAL B CA 1
ATOM 3077 C C . VAL B 1 108 ? -8.164 -27.453 -15.531 1 98.31 108 VAL B C 1
ATOM 3079 O O . VAL B 1 108 ? -8.148 -28.641 -15.867 1 98.31 108 VAL B O 1
ATOM 3082 N N . GLY B 1 109 ? -8.859 -27 -14.5 1 97.81 109 GLY B N 1
ATOM 3083 C CA . GLY B 1 109 ? -9.742 -27.891 -13.766 1 97.81 109 GLY B CA 1
ATOM 3084 C C . GLY B 1 109 ? -10.773 -28.578 -14.641 1 97.81 109 GLY B C 1
ATOM 3085 O O . GLY B 1 109 ? -10.992 -29.781 -14.523 1 97.81 109 GLY B O 1
ATOM 3086 N N . ARG B 1 110 ? -11.375 -27.844 -15.516 1 97.62 110 ARG B N 1
ATOM 3087 C CA . ARG B 1 110 ? -12.367 -28.391 -16.422 1 97.62 110 ARG B CA 1
ATOM 3088 C C . ARG B 1 110 ? -11.75 -29.406 -17.375 1 97.62 110 ARG B C 1
ATOM 3090 O O . ARG B 1 110 ? -12.344 -30.453 -17.641 1 97.62 110 ARG B O 1
ATOM 3097 N N . LEU B 1 111 ? -10.594 -29.047 -17.844 1 98.12 111 LEU B N 1
ATOM 3098 C CA . LEU B 1 111 ? -9.883 -29.938 -18.75 1 98.12 111 LEU B CA 1
ATOM 3099 C C . LEU B 1 111 ? -9.609 -31.281 -18.062 1 98.12 111 LEU B C 1
ATOM 3101 O O . LEU B 1 111 ? -9.859 -32.344 -18.641 1 98.12 111 LEU B O 1
ATOM 3105 N N . LEU B 1 112 ? -9.156 -31.25 -16.875 1 97.94 112 LEU B N 1
ATOM 3106 C CA . LEU B 1 112 ? -8.836 -32.469 -16.125 1 97.94 112 LEU B CA 1
ATOM 3107 C C . LEU B 1 112 ? -10.094 -33.25 -15.812 1 97.94 112 LEU B C 1
ATOM 3109 O O . LEU B 1 112 ? -10.117 -34.469 -15.969 1 97.94 112 LEU B O 1
ATOM 3113 N N . LYS B 1 113 ? -11.117 -32.562 -15.414 1 96.69 113 LYS B N 1
ATOM 3114 C CA . LYS B 1 113 ? -12.383 -33.219 -15.086 1 96.69 113 LYS B CA 1
ATOM 3115 C C . LYS B 1 113 ? -12.961 -33.938 -16.297 1 96.69 113 LYS B C 1
ATOM 3117 O O . LYS B 1 113 ? -13.492 -35.062 -16.172 1 96.69 113 LYS B O 1
ATOM 3122 N N . ALA B 1 114 ? -12.836 -33.375 -17.422 1 97.5 114 ALA B N 1
ATOM 3123 C CA . ALA B 1 114 ? -13.422 -33.875 -18.656 1 97.5 114 ALA B CA 1
ATOM 3124 C C . ALA B 1 114 ? -12.641 -35.094 -19.156 1 97.5 114 ALA B C 1
ATOM 3126 O O . ALA B 1 114 ? -13.203 -36 -19.797 1 97.5 114 ALA B O 1
ATOM 3127 N N . ASN B 1 115 ? -11.336 -35.156 -18.859 1 97.75 115 ASN B N 1
ATOM 3128 C CA . ASN B 1 115 ? -10.492 -36.094 -19.594 1 97.75 115 ASN B CA 1
ATOM 3129 C C . ASN B 1 115 ? -9.883 -37.156 -18.672 1 97.75 115 ASN B C 1
ATOM 3131 O O . ASN B 1 115 ? -9.367 -38.156 -19.141 1 97.75 115 ASN B O 1
ATOM 3135 N N . VAL B 1 116 ? -9.898 -36.844 -17.391 1 96.75 116 VAL B N 1
ATOM 3136 C CA . VAL B 1 116 ? -9.328 -37.781 -16.422 1 96.75 116 VAL B CA 1
ATOM 3137 C C . VAL B 1 116 ? -10.391 -38.188 -15.391 1 96.75 116 VAL B C 1
ATOM 3139 O O . VAL B 1 116 ? -10.359 -37.719 -14.25 1 96.75 116 VAL B O 1
ATOM 3142 N N . PRO B 1 117 ? -11.234 -39.062 -15.688 1 94.56 117 PRO B N 1
ATOM 3143 C CA . PRO B 1 117 ? -12.398 -39.375 -14.867 1 94.56 117 PRO B CA 1
ATOM 3144 C C . PRO B 1 117 ? -12.016 -39.875 -13.469 1 94.56 117 PRO B C 1
ATOM 3146 O O . PRO B 1 117 ? -12.75 -39.625 -12.5 1 94.56 117 PRO B O 1
ATOM 3149 N N . SER B 1 118 ? -10.922 -40.531 -13.305 1 94.06 118 SER B N 1
ATOM 3150 C CA . SER B 1 118 ? -10.523 -41.031 -12.008 1 94.06 118 SER B CA 1
ATOM 3151 C C . SER B 1 118 ? -9.336 -40.25 -11.438 1 94.06 118 SER B C 1
ATOM 3153 O O . SER B 1 118 ? -8.445 -40.844 -10.82 1 94.06 118 SER B O 1
ATOM 3155 N N . LEU B 1 119 ? -9.328 -39.031 -11.766 1 94.62 119 LEU B N 1
ATOM 3156 C CA . LEU B 1 119 ? -8.32 -38.156 -11.156 1 94.62 119 LEU B CA 1
ATOM 3157 C C . LEU B 1 119 ? -8.43 -38.188 -9.633 1 94.62 119 LEU B C 1
ATOM 3159 O O . LEU B 1 119 ? -9.531 -38.156 -9.086 1 94.62 119 LEU B O 1
ATOM 3163 N N . GLY B 1 120 ? -7.293 -38.219 -8.961 1 92.88 120 GLY B N 1
ATOM 3164 C CA . GLY B 1 120 ? -7.293 -38.219 -7.508 1 92.88 120 GLY B CA 1
ATOM 3165 C C . GLY B 1 120 ? -7.723 -36.875 -6.918 1 92.88 120 GLY B C 1
ATOM 3166 O O . GLY B 1 120 ? -8.211 -36.812 -5.789 1 92.88 120 GLY B O 1
ATOM 3167 N N . GLY B 1 121 ? -7.457 -35.844 -7.664 1 95.25 121 GLY B N 1
ATOM 3168 C CA . GLY B 1 121 ? -7.844 -34.5 -7.234 1 95.25 121 GLY B CA 1
ATOM 3169 C C . GLY B 1 121 ? -7.125 -33.406 -7.984 1 95.25 121 GLY B C 1
ATOM 3170 O O . GLY B 1 121 ? -6.121 -33.656 -8.656 1 95.25 121 GLY B O 1
ATOM 3171 N N . TYR B 1 122 ? -7.668 -32.25 -7.879 1 97.12 122 TYR B N 1
ATOM 3172 C CA . TYR B 1 122 ? -7.086 -31.047 -8.484 1 97.12 122 TYR B CA 1
ATOM 3173 C C . TYR B 1 122 ? -6.926 -29.938 -7.453 1 97.12 122 TYR B C 1
ATOM 3175 O O . TYR B 1 122 ? -7.891 -29.547 -6.785 1 97.12 122 TYR B O 1
ATOM 3183 N N . ILE B 1 123 ? -5.691 -29.5 -7.309 1 97.44 123 ILE B N 1
ATOM 3184 C CA . ILE B 1 123 ? -5.363 -28.344 -6.484 1 97.44 123 ILE B CA 1
ATOM 3185 C C . ILE B 1 123 ? -4.984 -27.156 -7.379 1 97.44 123 ILE B C 1
ATOM 3187 O O . ILE B 1 123 ? -3.998 -27.219 -8.117 1 97.44 123 ILE B O 1
ATOM 3191 N N . ASP B 1 124 ? -5.84 -26.141 -7.324 1 98 124 ASP B N 1
ATOM 3192 C CA . ASP B 1 124 ? -5.535 -24.859 -7.965 1 98 124 ASP B CA 1
ATOM 3193 C C . ASP B 1 124 ? -4.734 -23.953 -7.035 1 98 124 ASP B C 1
ATOM 3195 O O . ASP B 1 124 ? -5.113 -23.75 -5.879 1 98 124 ASP B O 1
ATOM 3199 N N . GLY B 1 125 ? -3.613 -23.438 -7.574 1 96.19 125 GLY B N 1
ATOM 3200 C CA . GLY B 1 125 ? -2.811 -22.688 -6.617 1 96.19 125 GLY B CA 1
ATOM 3201 C C . GLY B 1 125 ? -1.905 -21.672 -7.273 1 96.19 125 GLY B C 1
ATOM 3202 O O . GLY B 1 125 ? -1.915 -21.516 -8.492 1 96.19 125 GLY B O 1
ATOM 3203 N N . ALA B 1 126 ? -1.274 -20.938 -6.418 1 92.44 126 ALA B N 1
ATOM 3204 C CA . ALA B 1 126 ? -0.267 -19.938 -6.762 1 92.44 126 ALA B CA 1
ATOM 3205 C C . ALA B 1 126 ? 0.836 -19.875 -5.711 1 92.44 126 ALA B C 1
ATOM 3207 O O . ALA B 1 126 ? 0.569 -20.016 -4.516 1 92.44 126 ALA B O 1
ATOM 3208 N N . ILE B 1 127 ? 2.008 -19.781 -6.207 1 88.69 127 ILE B N 1
ATOM 3209 C CA . ILE B 1 127 ? 3.139 -19.531 -5.324 1 88.69 127 ILE B CA 1
ATOM 3210 C C . ILE B 1 127 ? 3.49 -18.047 -5.359 1 88.69 127 ILE B C 1
ATOM 3212 O O . ILE B 1 127 ? 3.859 -17.516 -6.406 1 88.69 127 ILE B O 1
ATOM 3216 N N . CYS B 1 128 ? 3.305 -17.438 -4.238 1 83.38 128 CYS B N 1
ATOM 3217 C CA . CYS B 1 128 ? 3.568 -16.016 -4.098 1 83.38 128 CYS B CA 1
ATOM 3218 C C . CYS B 1 128 ? 4.938 -15.773 -3.473 1 83.38 128 CYS B C 1
ATOM 3220 O O . CYS B 1 128 ? 5.172 -16.141 -2.322 1 83.38 128 CYS B O 1
ATOM 3222 N N . GLY B 1 129 ? 5.758 -15.141 -4.25 1 75.5 129 GLY B N 1
ATOM 3223 C CA . GLY B 1 129 ? 7.125 -14.898 -3.814 1 75.5 129 GLY B CA 1
ATOM 3224 C C . GLY B 1 129 ? 8.156 -15.227 -4.875 1 75.5 129 GLY B C 1
ATOM 3225 O O . GLY B 1 129 ? 7.871 -15.977 -5.816 1 75.5 129 GLY B O 1
ATOM 3226 N N . ALA B 1 130 ? 9.352 -14.758 -4.656 1 74.31 130 ALA B N 1
ATOM 3227 C CA . ALA B 1 130 ? 10.461 -15.047 -5.566 1 74.31 130 ALA B CA 1
ATOM 3228 C C . ALA B 1 130 ? 10.961 -16.484 -5.379 1 74.31 130 ALA B C 1
ATOM 3230 O O . ALA B 1 130 ? 10.781 -17.078 -4.312 1 74.31 130 ALA B O 1
ATOM 3231 N N . PRO B 1 131 ? 11.586 -17.047 -6.406 1 84.62 131 PRO B N 1
ATOM 3232 C CA . PRO B 1 131 ? 12.133 -18.406 -6.309 1 84.62 131 PRO B CA 1
ATOM 3233 C C . PRO B 1 131 ? 13.07 -18.578 -5.113 1 84.62 131 PRO B C 1
ATOM 3235 O O . PRO B 1 131 ? 13.07 -19.625 -4.477 1 84.62 131 PRO B O 1
ATOM 3238 N N . ALA B 1 132 ? 13.734 -17.547 -4.746 1 79.62 132 ALA B N 1
ATOM 3239 C CA . ALA B 1 132 ? 14.656 -17.625 -3.615 1 79.62 132 ALA B CA 1
ATOM 3240 C C . ALA B 1 132 ? 13.906 -17.906 -2.314 1 79.62 132 ALA B C 1
ATOM 3242 O O . ALA B 1 132 ? 14.422 -18.594 -1.437 1 79.62 132 ALA B O 1
ATOM 3243 N N . LYS B 1 133 ? 12.75 -17.375 -2.197 1 81.19 133 LYS B N 1
ATOM 3244 C CA . LYS B 1 133 ? 11.945 -17.609 -1.006 1 81.19 133 LYS B CA 1
ATOM 3245 C C . LYS B 1 133 ? 11.398 -19.031 -0.987 1 81.19 133 LYS B C 1
ATOM 3247 O O . LYS B 1 133 ? 11.352 -19.672 0.066 1 81.19 133 LYS B O 1
ATOM 3252 N N . ALA B 1 134 ? 10.992 -19.531 -2.117 1 86 134 ALA B N 1
ATOM 3253 C CA . ALA B 1 134 ? 10.523 -20.906 -2.217 1 86 134 ALA B CA 1
ATOM 3254 C C . ALA B 1 134 ? 11.641 -21.891 -1.902 1 86 134 ALA B C 1
ATOM 3256 O O . ALA B 1 134 ? 11.414 -22.922 -1.254 1 86 134 ALA B O 1
ATOM 3257 N N . ARG B 1 135 ? 12.836 -21.516 -2.256 1 90.19 135 ARG B N 1
ATOM 3258 C CA . ARG B 1 135 ? 14 -22.375 -2.086 1 90.19 135 ARG B CA 1
ATOM 3259 C C . ARG B 1 135 ? 14.281 -22.625 -0.61 1 90.19 135 ARG B C 1
ATOM 3261 O O . ARG B 1 135 ? 14.758 -23.703 -0.242 1 90.19 135 ARG B O 1
ATOM 3268 N N . VAL B 1 136 ? 13.883 -21.656 0.152 1 88.69 136 VAL B N 1
ATOM 3269 C CA . VAL B 1 136 ? 14.211 -21.797 1.567 1 88.69 136 VAL B CA 1
ATOM 3270 C C . VAL B 1 136 ? 12.93 -22.016 2.371 1 88.69 136 VAL B C 1
ATOM 3272 O O . VAL B 1 136 ? 12.93 -21.875 3.596 1 88.69 136 VAL B O 1
ATOM 3275 N N . GLY B 1 137 ? 11.906 -22.266 1.696 1 90 137 GLY B N 1
ATOM 3276 C CA . GLY B 1 137 ? 10.664 -22.609 2.369 1 90 137 GLY B CA 1
ATOM 3277 C C . GLY B 1 137 ? 9.961 -21.422 2.98 1 90 137 GLY B C 1
ATOM 3278 O O . GLY B 1 137 ? 9.328 -21.531 4.031 1 90 137 GLY B O 1
ATOM 3279 N N . GLN B 1 138 ? 10.047 -20.25 2.35 1 82.25 138 GLN B N 1
ATOM 3280 C CA . GLN B 1 138 ? 9.477 -19.047 2.912 1 82.25 138 GLN B CA 1
ATOM 3281 C C . GLN B 1 138 ? 8.5 -18.391 1.934 1 82.25 138 GLN B C 1
ATOM 3283 O O . GLN B 1 138 ? 8.156 -17.219 2.082 1 82.25 138 GLN B O 1
ATOM 3288 N N . ALA B 1 139 ? 8.109 -19.141 0.984 1 83.56 139 ALA B N 1
ATOM 3289 C CA . ALA B 1 139 ? 7.105 -18.609 0.058 1 83.56 139 ALA B CA 1
ATOM 3290 C C . ALA B 1 139 ? 5.711 -18.656 0.674 1 83.56 139 ALA B C 1
ATOM 3292 O O . ALA B 1 139 ? 5.535 -19.141 1.791 1 83.56 139 ALA B O 1
ATOM 3293 N N . GLN B 1 140 ? 4.836 -17.984 0.053 1 84.44 140 GLN B N 1
ATOM 3294 C CA . GLN B 1 140 ? 3.416 -18.141 0.35 1 84.44 140 GLN B CA 1
ATOM 3295 C C . GLN B 1 140 ? 2.719 -18.984 -0.72 1 84.44 140 GLN B C 1
ATOM 3297 O O . GLN B 1 140 ? 2.83 -18.688 -1.912 1 84.44 140 GLN B O 1
ATOM 3302 N N . LEU B 1 141 ? 2.09 -20.016 -0.264 1 90.44 141 LEU B N 1
ATOM 3303 C CA . LEU B 1 141 ? 1.32 -20.859 -1.175 1 90.44 141 LEU B CA 1
ATOM 3304 C C . LEU B 1 141 ? -0.177 -20.656 -0.963 1 90.44 141 LEU B C 1
ATOM 3306 O O . LEU B 1 141 ? -0.695 -20.922 0.123 1 90.44 141 LEU B O 1
ATOM 3310 N N . PHE B 1 142 ? -0.823 -20.141 -1.968 1 90.81 142 PHE B N 1
ATOM 3311 C CA . PHE B 1 142 ? -2.279 -20.078 -1.978 1 90.81 142 PHE B CA 1
ATOM 3312 C C . PHE B 1 142 ? -2.867 -21.266 -2.746 1 90.81 142 PHE B C 1
ATOM 3314 O O . PHE B 1 142 ? -2.564 -21.453 -3.926 1 90.81 142 PHE B O 1
ATOM 3321 N N . LEU B 1 143 ? -3.664 -22.031 -2.029 1 94.38 143 LEU B N 1
ATOM 3322 C CA . LEU B 1 143 ? -4.195 -23.234 -2.637 1 94.38 143 LEU B CA 1
ATOM 3323 C C . LEU B 1 143 ? -5.715 -23.281 -2.512 1 94.38 143 LEU B C 1
ATOM 3325 O O . LEU B 1 143 ? -6.277 -22.812 -1.523 1 94.38 143 LEU B O 1
ATOM 3329 N N . SER B 1 144 ? -6.332 -23.812 -3.549 1 95.56 144 SER B N 1
ATOM 3330 C CA . SER B 1 144 ? -7.773 -24.047 -3.559 1 95.56 144 SER B CA 1
ATOM 3331 C C . SER B 1 144 ? -8.117 -25.359 -4.242 1 95.56 144 SER B C 1
ATOM 3333 O O . SER B 1 144 ? -7.34 -25.875 -5.047 1 95.56 144 SER B O 1
ATOM 3335 N N . SER B 1 145 ? -9.18 -25.938 -3.859 1 96.06 145 SER B N 1
ATOM 3336 C CA . SER B 1 145 ? -9.734 -27.156 -4.441 1 96.06 145 SER B CA 1
ATOM 3337 C C . SER B 1 145 ? -11.242 -27.234 -4.23 1 96.06 145 SER B C 1
ATOM 3339 O O . SER B 1 145 ? -11.805 -26.484 -3.436 1 96.06 145 SER B O 1
ATOM 3341 N N . GLU B 1 146 ? -11.844 -28.047 -5.027 1 91.81 146 GLU B N 1
ATOM 3342 C CA . GLU B 1 146 ? -13.266 -28.312 -4.793 1 91.81 146 GLU B CA 1
ATOM 3343 C C . GLU B 1 146 ? -13.477 -29.047 -3.475 1 91.81 146 GLU B C 1
ATOM 3345 O O . GLU B 1 146 ? -14.445 -28.781 -2.758 1 91.81 146 GLU B O 1
ATOM 3350 N N . ASP B 1 147 ? -12.57 -29.953 -3.125 1 90.56 147 ASP B N 1
ATOM 3351 C CA . ASP B 1 147 ? -12.594 -30.719 -1.889 1 90.56 147 ASP B CA 1
ATOM 3352 C C . ASP B 1 147 ? -11.32 -30.516 -1.078 1 90.56 147 ASP B C 1
ATOM 3354 O O . ASP B 1 147 ? -10.234 -30.922 -1.505 1 90.56 147 ASP B O 1
ATOM 3358 N N . GLU B 1 148 ? -11.508 -29.922 0.088 1 86.88 148 GLU B N 1
ATOM 3359 C CA . GLU B 1 148 ? -10.344 -29.641 0.933 1 86.88 148 GLU B CA 1
ATOM 3360 C C . GLU B 1 148 ? -9.586 -30.922 1.265 1 86.88 148 GLU B C 1
ATOM 3362 O O . GLU B 1 148 ? -8.375 -30.875 1.493 1 86.88 148 GLU B O 1
ATOM 3367 N N . ARG B 1 149 ? -10.273 -32.062 1.333 1 90.5 149 ARG B N 1
ATOM 3368 C CA . ARG B 1 149 ? -9.664 -33.344 1.687 1 90.5 149 ARG B CA 1
ATOM 3369 C C . ARG B 1 149 ? -8.578 -33.719 0.686 1 90.5 149 ARG B C 1
ATOM 3371 O O . ARG B 1 149 ? -7.719 -34.531 0.981 1 90.5 149 ARG B O 1
ATOM 3378 N N . THR B 1 150 ? -8.586 -33.031 -0.523 1 91.62 150 THR B N 1
ATOM 3379 C CA . THR B 1 150 ? -7.602 -33.281 -1.567 1 91.62 150 THR B CA 1
ATOM 3380 C C . THR B 1 150 ? -6.207 -32.875 -1.109 1 91.62 150 THR B C 1
ATOM 3382 O O . THR B 1 150 ? -5.207 -33.469 -1.517 1 91.62 150 THR B O 1
ATOM 3385 N N . LEU B 1 151 ? -6.152 -31.906 -0.286 1 92.12 151 LEU B N 1
ATOM 3386 C CA . LEU B 1 151 ? -4.879 -31.312 0.122 1 92.12 151 LEU B CA 1
ATOM 3387 C C . LEU B 1 151 ? -4.25 -32.125 1.255 1 92.12 151 LEU B C 1
ATOM 3389 O O . LEU B 1 151 ? -3.033 -32.062 1.458 1 92.12 151 LEU B O 1
ATOM 3393 N N . GLU B 1 152 ? -4.98 -32.812 2.043 1 91.5 152 GLU B N 1
ATOM 3394 C CA . GLU B 1 152 ? -4.582 -33.375 3.326 1 91.5 152 GLU B CA 1
ATOM 3395 C C . GLU B 1 152 ? -3.371 -34.312 3.17 1 91.5 152 GLU B C 1
ATOM 3397 O O . GLU B 1 152 ? -2.377 -34.156 3.883 1 91.5 152 GLU B O 1
ATOM 3402 N N . PRO B 1 153 ? -3.402 -35.188 2.195 1 91.69 153 PRO B N 1
ATOM 3403 C CA . PRO B 1 153 ? -2.262 -36.094 2.068 1 91.69 153 PRO B CA 1
ATOM 3404 C C . PRO B 1 153 ? -0.979 -35.375 1.652 1 91.69 153 PRO B C 1
ATOM 3406 O O . PRO B 1 153 ? 0.113 -35.938 1.779 1 91.69 153 PRO B O 1
ATOM 3409 N N . HIS B 1 154 ? -1.124 -34.188 1.182 1 93.44 154 HIS B N 1
ATOM 3410 C CA . HIS B 1 154 ? 0.019 -33.5 0.584 1 93.44 154 HIS B CA 1
ATOM 3411 C C . HIS B 1 154 ? 0.394 -32.25 1.376 1 93.44 154 HIS B C 1
ATOM 3413 O O . HIS B 1 154 ? 1.262 -31.5 0.957 1 93.44 154 HIS B O 1
ATOM 3419 N N . ARG B 1 155 ? -0.242 -32.062 2.428 1 92.12 155 ARG B N 1
ATOM 3420 C CA . ARG B 1 155 ? -0.067 -30.828 3.213 1 92.12 155 ARG B CA 1
ATOM 3421 C C . ARG B 1 155 ? 1.376 -30.688 3.682 1 92.12 155 ARG B C 1
ATOM 3423 O O . ARG B 1 155 ? 1.942 -29.594 3.635 1 92.12 155 ARG B O 1
ATOM 3430 N N . GLU B 1 156 ? 1.926 -31.734 4.188 1 92.62 156 GLU B N 1
ATOM 3431 C CA . GLU B 1 156 ? 3.301 -31.688 4.676 1 92.62 156 GLU B CA 1
ATOM 3432 C C . GLU B 1 156 ? 4.27 -31.312 3.559 1 92.62 156 GLU B C 1
ATOM 3434 O O . GLU B 1 156 ? 5.129 -30.438 3.742 1 92.62 156 GLU B O 1
ATOM 3439 N N . LEU B 1 157 ? 4.133 -31.984 2.414 1 93.94 157 LEU B N 1
ATOM 3440 C CA . LEU B 1 157 ? 4.992 -31.703 1.268 1 93.94 157 LEU B CA 1
ATOM 3441 C C . LEU B 1 157 ? 4.832 -30.266 0.811 1 93.94 157 LEU B C 1
ATOM 3443 O O . LEU B 1 157 ? 5.824 -29.547 0.632 1 93.94 157 LEU B O 1
ATOM 3447 N N . LEU B 1 158 ? 3.668 -29.781 0.698 1 95 158 LEU B N 1
ATOM 3448 C CA . LEU B 1 158 ? 3.406 -28.422 0.202 1 95 158 LEU B CA 1
ATOM 3449 C C . LEU B 1 158 ? 3.842 -27.375 1.221 1 95 158 LEU B C 1
ATOM 3451 O O . LEU B 1 158 ? 4.316 -26.312 0.847 1 95 158 LEU B O 1
ATOM 3455 N N . SER B 1 159 ? 3.75 -27.703 2.49 1 93.81 159 SER B N 1
ATOM 3456 C CA . SER B 1 159 ? 4.152 -26.781 3.551 1 93.81 159 SER B CA 1
ATOM 3457 C C . SER B 1 159 ? 5.668 -26.625 3.609 1 93.81 159 SER B C 1
ATOM 3459 O O . SER B 1 159 ? 6.184 -25.719 4.254 1 93.81 159 SER B O 1
ATOM 3461 N N . SER B 1 160 ? 6.352 -27.578 3.002 1 94.19 160 SER B N 1
ATOM 3462 C CA . SER B 1 160 ? 7.805 -27.453 2.926 1 94.19 160 SER B CA 1
ATOM 3463 C C . SER B 1 160 ? 8.211 -26.25 2.09 1 94.19 160 SER B C 1
ATOM 3465 O O . SER B 1 160 ? 9.328 -25.734 2.219 1 94.19 160 SER B O 1
ATOM 3467 N N . LEU B 1 161 ? 7.32 -25.781 1.252 1 92.56 161 LEU B N 1
ATOM 3468 C CA . LEU B 1 161 ? 7.617 -24.688 0.332 1 92.56 161 LEU B CA 1
ATOM 3469 C C . LEU B 1 161 ? 7.336 -23.344 0.98 1 92.56 161 LEU B C 1
ATOM 3471 O O . LEU B 1 161 ? 7.789 -22.312 0.491 1 92.56 161 LEU B O 1
ATOM 3475 N N . GLY B 1 162 ? 6.543 -23.375 1.979 1 89.06 162 GLY B N 1
ATOM 3476 C CA . GLY B 1 162 ? 6.176 -22.141 2.652 1 89.06 162 GLY B CA 1
ATOM 3477 C C . GLY B 1 162 ? 4.844 -22.219 3.377 1 89.06 162 GLY B C 1
ATOM 3478 O O . GLY B 1 162 ? 4.367 -23.328 3.678 1 89.06 162 GLY B O 1
ATOM 3479 N N . ARG B 1 163 ? 4.348 -21.047 3.686 1 85.56 163 ARG B N 1
ATOM 3480 C CA . ARG B 1 163 ? 3.068 -20.984 4.383 1 85.56 163 ARG B CA 1
ATOM 3481 C C . ARG B 1 163 ? 1.91 -21.266 3.434 1 85.56 163 ARG B C 1
ATOM 3483 O O . ARG B 1 163 ? 1.752 -20.578 2.42 1 85.56 163 ARG B O 1
ATOM 3490 N N . VAL B 1 164 ? 1.115 -22.25 3.801 1 88.56 164 VAL B N 1
ATOM 3491 C CA . VAL B 1 164 ? 0 -22.656 2.953 1 88.56 164 VAL B CA 1
ATOM 3492 C C . VAL B 1 164 ? -1.287 -22 3.439 1 88.56 164 VAL B C 1
ATOM 3494 O O . VAL B 1 164 ? -1.613 -22.062 4.629 1 88.56 164 VAL B O 1
ATOM 3497 N N . THR B 1 165 ? -1.949 -21.297 2.594 1 84.81 165 THR B N 1
ATOM 3498 C CA . THR B 1 165 ? -3.295 -20.766 2.812 1 84.81 165 THR B CA 1
ATOM 3499 C C . THR B 1 165 ? -4.297 -21.453 1.883 1 84.81 165 THR B C 1
ATOM 3501 O O . THR B 1 165 ? -4.129 -21.438 0.661 1 84.81 165 THR B O 1
ATOM 3504 N N . PHE B 1 166 ? -5.293 -22.047 2.492 1 89.75 166 PHE B N 1
ATOM 3505 C CA . PHE B 1 166 ? -6.293 -22.75 1.698 1 89.75 166 PHE B CA 1
ATOM 3506 C C . PHE B 1 166 ? -7.59 -21.953 1.622 1 89.75 166 PHE B C 1
ATOM 3508 O O . PHE B 1 166 ? -8.023 -21.375 2.617 1 89.75 166 PHE B O 1
ATOM 3515 N N . SER B 1 167 ? -8.141 -21.875 0.467 1 86.56 167 SER B N 1
ATOM 3516 C CA . SER B 1 167 ? -9.469 -21.312 0.225 1 86.56 167 SER B CA 1
ATOM 3517 C C . SER B 1 167 ? -10.328 -22.266 -0.603 1 86.56 167 SER B C 1
ATOM 3519 O O . SER B 1 167 ? -9.875 -22.797 -1.62 1 86.56 167 SER B O 1
ATOM 3521 N N . PRO B 1 168 ? -11.508 -22.422 -0.162 1 90.19 168 PRO B N 1
ATOM 3522 C CA . PRO B 1 168 ? -12.375 -23.312 -0.939 1 90.19 168 PRO B CA 1
ATOM 3523 C C . PRO B 1 168 ? -12.781 -22.703 -2.285 1 90.19 168 PRO B C 1
ATOM 3525 O O . PRO B 1 168 ? -12.984 -21.5 -2.391 1 90.19 168 PRO B O 1
ATOM 3528 N N . GLY B 1 169 ? -12.875 -23.625 -3.309 1 93.31 169 GLY B N 1
ATOM 3529 C CA . GLY B 1 169 ? -13.352 -23.203 -4.621 1 93.31 169 GLY B CA 1
ATOM 3530 C C . GLY B 1 169 ? -12.227 -22.875 -5.582 1 93.31 169 GLY B C 1
ATOM 3531 O O . GLY B 1 169 ? -11.344 -22.062 -5.262 1 93.31 169 GLY B O 1
ATOM 3532 N N . ILE B 1 170 ? -12.289 -23.438 -6.746 1 96.56 170 ILE B N 1
ATOM 3533 C CA . ILE B 1 170 ? -11.281 -23.188 -7.77 1 96.56 170 ILE B CA 1
ATOM 3534 C C . ILE B 1 170 ? -11.32 -21.719 -8.18 1 96.56 170 ILE B C 1
ATOM 3536 O O . ILE B 1 170 ? -12.391 -21.156 -8.414 1 96.56 170 ILE B O 1
ATOM 3540 N N . GLY B 1 171 ? -10.164 -21.094 -8.195 1 96.31 171 GLY B N 1
ATOM 3541 C CA . GLY B 1 171 ? -10.055 -19.688 -8.523 1 96.31 171 GLY B CA 1
ATOM 3542 C C . GLY B 1 171 ? -9.781 -18.812 -7.32 1 96.31 171 GLY B C 1
ATOM 3543 O O . GLY B 1 171 ? -9.18 -17.75 -7.449 1 96.31 171 GLY B O 1
ATOM 3544 N N . ALA B 1 172 ? -10.148 -19.234 -6.133 1 93.62 172 ALA B N 1
ATOM 3545 C CA . ALA B 1 172 ? -9.992 -18.453 -4.91 1 93.62 172 ALA B CA 1
ATOM 3546 C C . ALA B 1 172 ? -8.516 -18.203 -4.609 1 93.62 172 ALA B C 1
ATOM 3548 O O . ALA B 1 172 ? -8.133 -17.094 -4.227 1 93.62 172 ALA B O 1
ATOM 3549 N N . SER B 1 173 ? -7.703 -19.172 -4.781 1 92.5 173 SER B N 1
ATOM 3550 C CA . SER B 1 173 ? -6.27 -19.062 -4.523 1 92.5 173 SER B CA 1
ATOM 3551 C C . SER B 1 173 ? -5.629 -18.016 -5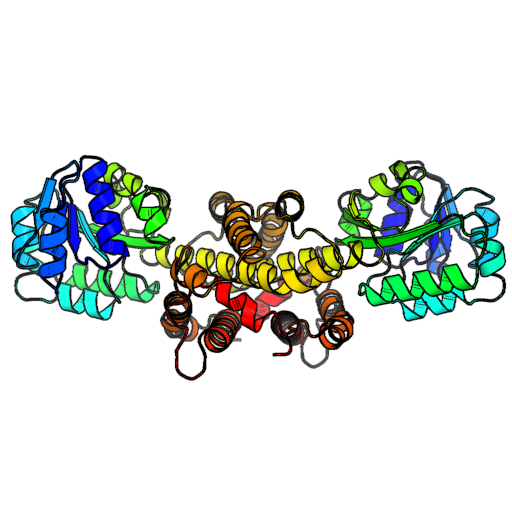.43 1 92.5 173 SER B C 1
ATOM 3553 O O . SER B 1 173 ? -4.793 -17.234 -4.984 1 92.5 173 SER B O 1
ATOM 3555 N N . ARG B 1 174 ? -6.07 -17.984 -6.609 1 95.12 174 ARG B N 1
ATOM 3556 C CA . ARG B 1 174 ? -5.508 -17.062 -7.586 1 95.12 174 ARG B CA 1
ATOM 3557 C C . ARG B 1 174 ? -5.977 -15.641 -7.32 1 95.12 174 ARG B C 1
ATOM 3559 O O . ARG B 1 174 ? -5.223 -14.688 -7.523 1 95.12 174 ARG B O 1
ATOM 3566 N N . ALA B 1 175 ? -7.195 -15.523 -6.887 1 92.12 175 ALA B N 1
ATOM 3567 C CA . ALA B 1 175 ? -7.695 -14.211 -6.492 1 92.12 175 ALA B CA 1
ATOM 3568 C C . ALA B 1 175 ? -6.902 -13.656 -5.312 1 92.12 175 ALA B C 1
ATOM 3570 O O . ALA B 1 175 ? -6.535 -12.477 -5.301 1 92.12 175 ALA B O 1
ATOM 3571 N N . LEU B 1 176 ? -6.656 -14.531 -4.414 1 86.5 176 LEU B N 1
ATOM 3572 C CA . LEU B 1 176 ? -5.883 -14.125 -3.246 1 86.5 176 LEU B CA 1
ATOM 3573 C C . LEU B 1 176 ? -4.457 -13.758 -3.639 1 86.5 176 LEU B C 1
ATOM 3575 O O . LEU B 1 176 ? -3.914 -12.766 -3.156 1 86.5 176 LEU B O 1
ATOM 3579 N N . ASP B 1 177 ? -3.885 -14.523 -4.457 1 86.81 177 ASP B N 1
ATOM 3580 C CA . ASP B 1 177 ? -2.545 -14.219 -4.949 1 86.81 177 ASP B CA 1
ATOM 3581 C C . ASP B 1 177 ? -2.502 -12.844 -5.617 1 86.81 177 ASP B C 1
ATOM 3583 O O . ASP B 1 177 ? -1.59 -12.055 -5.363 1 86.81 177 ASP B O 1
ATOM 3587 N N . TYR B 1 178 ? -3.467 -12.594 -6.418 1 91.19 178 TYR B N 1
ATOM 3588 C CA . TYR B 1 178 ? -3.539 -11.312 -7.117 1 91.19 178 TYR B CA 1
ATOM 3589 C C . TYR B 1 178 ? -3.607 -10.156 -6.129 1 91.19 178 TYR B C 1
ATOM 3591 O O . TYR B 1 178 ? -2.875 -9.172 -6.262 1 91.19 178 TYR B O 1
ATOM 3599 N N . ALA B 1 179 ? -4.465 -10.289 -5.172 1 85.56 179 ALA B N 1
ATOM 3600 C CA . ALA B 1 179 ? -4.672 -9.227 -4.195 1 85.56 179 ALA B CA 1
ATOM 3601 C C . ALA B 1 179 ? -3.398 -8.961 -3.393 1 85.56 179 ALA B C 1
ATOM 3603 O O . ALA B 1 179 ? -3.051 -7.809 -3.127 1 85.56 179 ALA B O 1
ATOM 3604 N N . VAL B 1 180 ? -2.75 -10.016 -3.062 1 82.75 180 VAL B N 1
ATOM 3605 C CA . VAL B 1 180 ? -1.547 -9.891 -2.246 1 82.75 180 VAL B CA 1
ATOM 3606 C C . VAL B 1 180 ? -0.428 -9.258 -3.068 1 82.75 180 VAL B C 1
ATOM 3608 O O . VAL B 1 180 ? 0.277 -8.367 -2.584 1 82.75 180 VAL B O 1
ATOM 3611 N N . VAL B 1 181 ? -0.282 -9.68 -4.25 1 84.62 181 VAL B N 1
ATOM 3612 C CA . VAL B 1 181 ? 0.754 -9.133 -5.117 1 84.62 181 VAL B CA 1
ATOM 3613 C C . VAL B 1 181 ? 0.445 -7.668 -5.426 1 84.62 181 VAL B C 1
ATOM 3615 O O . VAL B 1 181 ? 1.351 -6.832 -5.477 1 84.62 181 VAL B O 1
ATOM 3618 N N . ASP B 1 182 ? -0.78 -7.387 -5.637 1 87 182 ASP B N 1
ATOM 3619 C CA . ASP B 1 182 ? -1.212 -6.008 -5.859 1 87 182 ASP B CA 1
ATOM 3620 C C . ASP B 1 182 ? -0.834 -5.117 -4.68 1 87 182 ASP B C 1
ATOM 3622 O O . ASP B 1 182 ? -0.247 -4.051 -4.863 1 87 182 ASP B O 1
ATOM 3626 N N . LEU B 1 183 ? -1.149 -5.602 -3.598 1 82.88 183 LEU B N 1
ATOM 3627 C CA . LEU B 1 183 ? -0.843 -4.859 -2.381 1 82.88 183 LEU B CA 1
ATOM 3628 C C . LEU B 1 183 ? 0.662 -4.668 -2.223 1 82.88 183 LEU B C 1
ATOM 3630 O O . LEU B 1 183 ? 1.121 -3.582 -1.866 1 82.88 183 LEU B O 1
ATOM 3634 N N . ALA B 1 184 ? 1.393 -5.676 -2.488 1 78 184 ALA B N 1
ATOM 3635 C CA . ALA B 1 184 ? 2.848 -5.594 -2.395 1 78 184 ALA B CA 1
ATOM 3636 C C . ALA B 1 184 ? 3.402 -4.555 -3.365 1 78 184 ALA B C 1
ATOM 3638 O O . ALA B 1 184 ? 4.277 -3.764 -3.004 1 78 184 ALA B O 1
ATOM 3639 N N . PHE B 1 185 ? 2.898 -4.566 -4.453 1 84.44 185 PHE B N 1
ATOM 3640 C CA . PHE B 1 185 ? 3.424 -3.684 -5.484 1 84.44 185 PHE B CA 1
ATOM 3641 C C . PHE B 1 185 ? 3.141 -2.225 -5.148 1 84.44 185 PHE B C 1
ATOM 3643 O O . PHE B 1 185 ? 4.023 -1.372 -5.266 1 84.44 185 PHE B O 1
ATOM 3650 N N . VAL B 1 186 ? 1.925 -1.958 -4.785 1 86.31 186 VAL B N 1
ATOM 3651 C CA . VAL B 1 186 ? 1.573 -0.563 -4.539 1 86.31 186 VAL B CA 1
ATOM 3652 C C . VAL B 1 186 ? 2.344 -0.042 -3.33 1 86.31 186 VAL B C 1
ATOM 3654 O O . VAL B 1 186 ? 2.705 1.137 -3.275 1 86.31 186 VAL B O 1
ATOM 3657 N N . ASN B 1 187 ? 2.562 -0.858 -2.447 1 79.69 187 ASN B N 1
ATOM 3658 C CA . ASN B 1 187 ? 3.398 -0.452 -1.323 1 79.69 187 ASN B CA 1
ATOM 3659 C C . ASN B 1 187 ? 4.828 -0.154 -1.766 1 79.69 187 ASN B C 1
ATOM 3661 O O . ASN B 1 187 ? 5.418 0.842 -1.344 1 79.69 187 ASN B O 1
ATOM 3665 N N . ALA B 1 188 ? 5.352 -1.021 -2.561 1 77.44 188 ALA B N 1
ATOM 3666 C CA . ALA B 1 188 ? 6.691 -0.784 -3.096 1 77.44 188 ALA B CA 1
ATOM 3667 C C . ALA B 1 188 ? 6.742 0.521 -3.885 1 77.44 188 ALA B C 1
ATOM 3669 O O . ALA B 1 188 ? 7.691 1.299 -3.746 1 77.44 188 ALA B O 1
ATOM 3670 N N . LEU B 1 189 ? 5.73 0.647 -4.633 1 84.88 189 LEU B N 1
ATOM 3671 C CA . LEU B 1 189 ? 5.656 1.853 -5.449 1 84.88 189 LEU B CA 1
ATOM 3672 C C . LEU B 1 189 ? 5.629 3.102 -4.578 1 84.88 189 LEU B C 1
ATOM 3674 O O . LEU B 1 189 ? 6.336 4.074 -4.852 1 84.88 189 LEU B O 1
ATOM 3678 N N . SER B 1 190 ? 4.801 3.059 -3.584 1 84.88 190 SER B N 1
ATOM 3679 C CA . SER B 1 190 ? 4.711 4.18 -2.652 1 84.88 190 SER B CA 1
ATOM 3680 C C . SER B 1 190 ? 6.055 4.449 -1.983 1 84.88 190 SER B C 1
ATOM 3682 O O . SER B 1 190 ? 6.527 5.59 -1.962 1 84.88 190 SER B O 1
ATOM 3684 N N . PHE B 1 191 ? 6.66 3.508 -1.553 1 76.69 191 PHE B N 1
ATOM 3685 C CA . PHE B 1 191 ? 7.93 3.641 -0.848 1 76.69 191 PHE B CA 1
ATOM 3686 C C . PHE B 1 191 ? 9 4.234 -1.761 1 76.69 191 PHE B C 1
ATOM 3688 O O . PHE B 1 191 ? 9.688 5.18 -1.38 1 76.69 191 PHE B O 1
ATOM 3695 N N . LEU B 1 192 ? 9.078 3.631 -2.883 1 77.19 192 LEU B N 1
ATOM 3696 C CA . LEU B 1 192 ? 10.102 4.082 -3.82 1 77.19 192 LEU B CA 1
ATOM 3697 C C . LEU B 1 192 ? 9.844 5.516 -4.262 1 77.19 192 LEU B C 1
ATOM 3699 O O . LEU B 1 192 ? 10.781 6.289 -4.469 1 77.19 192 LEU B O 1
ATOM 3703 N N . SER B 1 193 ? 8.578 5.816 -4.414 1 84.94 193 SER B N 1
ATOM 3704 C CA . SER B 1 193 ? 8.203 7.156 -4.867 1 84.94 193 SER B CA 1
ATOM 3705 C C . SER B 1 193 ? 8.516 8.203 -3.805 1 84.94 193 SER B C 1
ATOM 3707 O O . SER B 1 193 ? 8.828 9.352 -4.133 1 84.94 193 SER B O 1
ATOM 3709 N N . ASN B 1 194 ? 8.453 7.816 -2.555 1 86.38 194 ASN B N 1
ATOM 3710 C CA . ASN B 1 194 ? 8.586 8.781 -1.466 1 86.38 194 ASN B CA 1
ATOM 3711 C C . ASN B 1 194 ? 10.039 8.906 -1.01 1 86.38 194 ASN B C 1
ATOM 3713 O O . ASN B 1 194 ? 10.398 9.875 -0.339 1 86.38 194 ASN B O 1
ATOM 3717 N N . ALA B 1 195 ? 10.867 7.988 -1.418 1 79 195 ALA B N 1
ATOM 3718 C CA . ALA B 1 195 ? 12.242 7.934 -0.929 1 79 195 ALA B CA 1
ATOM 3719 C C . ALA B 1 195 ? 12.992 9.219 -1.251 1 79 195 ALA B C 1
ATOM 3721 O O . ALA B 1 195 ? 13.633 9.812 -0.376 1 79 195 ALA B O 1
ATOM 3722 N N . PRO B 1 196 ? 12.883 9.734 -2.467 1 83.38 196 PRO B N 1
ATOM 3723 C CA . PRO B 1 196 ? 13.609 10.977 -2.764 1 83.38 196 PRO B CA 1
ATOM 3724 C C . PRO B 1 196 ? 13.141 12.148 -1.904 1 83.38 196 PRO B C 1
ATOM 3726 O O . PRO B 1 196 ? 13.961 12.969 -1.478 1 83.38 196 PRO B O 1
ATOM 3729 N N . LEU B 1 197 ? 11.922 12.234 -1.676 1 88.81 197 LEU B N 1
ATOM 3730 C CA . LEU B 1 197 ? 11.359 13.305 -0.849 1 88.81 197 LEU B CA 1
ATOM 3731 C C . LEU B 1 197 ? 11.867 13.195 0.586 1 88.81 197 LEU B C 1
ATOM 3733 O O . LEU B 1 197 ? 12.258 14.203 1.186 1 88.81 197 LEU B O 1
ATOM 3737 N N . LEU B 1 198 ? 11.812 12.016 1.12 1 85.88 198 LEU B N 1
ATOM 3738 C CA . LEU B 1 198 ? 12.266 11.797 2.486 1 85.88 198 LEU B CA 1
ATOM 3739 C C . LEU B 1 198 ? 13.758 12.086 2.613 1 85.88 198 LEU B C 1
ATOM 3741 O O . LEU B 1 198 ? 14.195 12.734 3.572 1 85.88 198 LEU B O 1
ATOM 3745 N N . GLU B 1 199 ? 14.484 11.641 1.638 1 81.62 199 GLU B N 1
ATOM 3746 C CA . GLU B 1 199 ? 15.922 11.906 1.629 1 81.62 199 GLU B CA 1
ATOM 3747 C C . GLU B 1 199 ? 16.203 13.406 1.567 1 81.62 199 GLU B C 1
ATOM 3749 O O . GLU B 1 199 ? 17.047 13.914 2.312 1 81.62 199 GLU B O 1
ATOM 3754 N N . ARG B 1 200 ? 15.539 14.062 0.739 1 87.94 200 ARG B N 1
ATOM 3755 C CA . ARG B 1 200 ? 15.734 15.5 0.577 1 87.94 200 ARG B CA 1
ATOM 3756 C C . ARG B 1 200 ? 15.484 16.234 1.889 1 87.94 200 ARG B C 1
ATOM 3758 O O . ARG B 1 200 ? 16.188 17.203 2.211 1 87.94 200 ARG B O 1
ATOM 3765 N N . GLU B 1 201 ? 14.539 15.758 2.641 1 92.06 201 GLU B N 1
ATOM 3766 C CA . GLU B 1 201 ? 14.133 16.453 3.857 1 92.06 201 GLU B CA 1
ATOM 3767 C C . GLU B 1 201 ? 14.852 15.891 5.082 1 92.06 201 GLU B C 1
ATOM 3769 O O . GLU B 1 201 ? 14.5 16.219 6.215 1 92.06 201 GLU B O 1
ATOM 3774 N N . GLY B 1 202 ? 15.758 14.977 4.844 1 84.88 202 GLY B N 1
ATOM 3775 C CA . GLY B 1 202 ? 16.609 14.461 5.91 1 84.88 202 GLY B CA 1
ATOM 3776 C C . GLY B 1 202 ? 15.914 13.43 6.777 1 84.88 202 GLY B C 1
ATOM 3777 O O . GLY B 1 202 ? 16.266 13.266 7.949 1 84.88 202 GLY B O 1
ATOM 3778 N N . VAL B 1 203 ? 14.93 12.953 6.262 1 81.88 203 VAL B N 1
ATOM 3779 C CA . VAL B 1 203 ? 14.211 11.914 6.996 1 81.88 203 VAL B CA 1
ATOM 3780 C C . VAL B 1 203 ? 14.711 10.539 6.57 1 81.88 203 VAL B C 1
ATOM 3782 O O . VAL B 1 203 ? 14.75 10.227 5.379 1 81.88 203 VAL B O 1
ATOM 3785 N N . ASP B 1 204 ? 15.422 9.914 7.547 1 65.12 204 ASP B N 1
ATOM 3786 C CA . ASP B 1 204 ? 15.836 8.555 7.215 1 65.12 204 ASP B CA 1
ATOM 3787 C C . ASP B 1 204 ? 14.633 7.684 6.859 1 65.12 204 ASP B C 1
ATOM 3789 O O . ASP B 1 204 ? 13.68 7.594 7.633 1 65.12 204 ASP B O 1
ATOM 3793 N N . PRO B 1 205 ? 14.633 7.59 5.668 1 53.25 205 PRO B N 1
ATOM 3794 C CA . PRO B 1 205 ? 13.5 6.746 5.277 1 53.25 205 PRO B CA 1
ATOM 3795 C C . PRO B 1 205 ? 13.43 5.449 6.082 1 53.25 205 PRO B C 1
ATOM 3797 O O . PRO B 1 205 ? 12.734 4.512 5.684 1 53.25 205 PRO B O 1
ATOM 3800 N N . VAL B 1 206 ? 14.234 5.531 7.328 1 44.97 206 VAL B N 1
ATOM 3801 C CA . VAL B 1 206 ? 14.352 4.25 8.008 1 44.97 206 VAL B CA 1
ATOM 3802 C C . VAL B 1 206 ? 12.961 3.654 8.234 1 44.97 206 VAL B C 1
ATOM 3804 O O . VAL B 1 206 ? 12.102 4.289 8.852 1 44.97 206 VAL B O 1
ATOM 3807 N N . LEU B 1 207 ? 12.672 2.652 7.477 1 47 207 LEU B N 1
ATOM 3808 C CA . LEU B 1 207 ? 11.523 1.757 7.473 1 47 207 LEU B CA 1
ATOM 3809 C C . LEU B 1 207 ? 11.039 1.495 8.898 1 47 207 LEU B C 1
ATOM 3811 O O . LEU B 1 207 ? 9.828 1.416 9.141 1 47 207 LEU B O 1
ATOM 3815 N N . GLU B 1 208 ? 12.047 1.444 9.719 1 45.22 208 GLU B N 1
ATOM 3816 C CA . GLU B 1 208 ? 11.602 1.067 11.055 1 45.22 208 GLU B CA 1
ATOM 3817 C C . GLU B 1 208 ? 10.57 2.061 11.594 1 45.22 208 GLU B C 1
ATOM 3819 O O . GLU B 1 208 ? 9.586 1.664 12.211 1 45.22 208 GLU B O 1
ATOM 3824 N N . GLN B 1 209 ? 10.922 3.266 11.312 1 45.78 209 GLN B N 1
ATOM 3825 C CA . GLN B 1 209 ? 9.969 4.262 11.789 1 45.78 209 GLN B CA 1
ATOM 3826 C C . GLN B 1 209 ? 8.68 4.234 10.977 1 45.78 209 GLN B C 1
ATOM 3828 O O . GLN B 1 209 ? 7.586 4.383 11.531 1 45.78 209 GLN B O 1
ATOM 3833 N N . MET B 1 210 ? 8.945 4.062 9.688 1 47.5 210 MET B N 1
ATOM 3834 C CA . MET B 1 210 ? 7.762 3.951 8.844 1 47.5 210 MET B CA 1
ATOM 3835 C C . MET B 1 210 ? 6.961 2.701 9.195 1 47.5 210 MET B C 1
ATOM 3837 O O . MET B 1 210 ? 5.73 2.727 9.195 1 47.5 210 MET B O 1
ATOM 3841 N N . LYS B 1 211 ? 7.852 1.672 9.555 1 45.97 211 LYS B N 1
ATOM 3842 C CA . LYS B 1 211 ? 7.246 0.406 9.961 1 45.97 211 LYS B CA 1
ATOM 3843 C C . LYS B 1 211 ? 6.395 0.583 11.211 1 45.97 211 LYS B C 1
ATOM 3845 O O . LYS B 1 211 ? 5.293 0.035 11.305 1 45.97 211 LYS B O 1
ATOM 3850 N N . GLN B 1 212 ? 7.172 1.061 12.219 1 41.81 212 GLN B N 1
ATOM 3851 C CA . GLN B 1 212 ? 6.477 1.246 13.484 1 41.81 212 GLN B CA 1
ATOM 3852 C C . GLN B 1 212 ? 5.25 2.141 13.312 1 41.81 212 GLN B C 1
ATOM 3854 O O . GLN B 1 212 ? 4.266 1.997 14.039 1 41.81 212 GLN B O 1
ATOM 3859 N N . ARG B 1 213 ? 5.621 3.053 12.586 1 38.38 213 ARG B N 1
ATOM 3860 C CA . ARG B 1 213 ? 4.582 4.066 12.461 1 38.38 213 ARG B CA 1
ATOM 3861 C C . ARG B 1 213 ? 3.471 3.602 11.523 1 38.38 213 ARG B C 1
ATOM 3863 O O . ARG B 1 213 ? 2.322 4.031 11.656 1 38.38 213 ARG B O 1
ATOM 3870 N N . LEU B 1 214 ? 4.195 2.898 10.508 1 40.5 214 LEU B N 1
ATOM 3871 C CA . LEU B 1 214 ? 3.203 2.189 9.703 1 40.5 214 LEU B CA 1
ATOM 3872 C C . LEU B 1 214 ? 2.664 0.977 10.453 1 40.5 214 LEU B C 1
ATOM 3874 O O . LEU B 1 214 ? 3.332 -0.056 10.539 1 40.5 214 LEU B O 1
ATOM 3878 N N . GLU B 1 215 ? 2.521 1.134 11.672 1 34.19 215 GLU B N 1
ATOM 3879 C CA . GLU B 1 215 ? 1.969 -0.03 12.359 1 34.19 215 GLU B CA 1
ATOM 3880 C C . GLU B 1 215 ? 1.644 -1.149 11.375 1 34.19 215 GLU B C 1
ATOM 3882 O O . GLU B 1 215 ? 1.328 -2.27 11.781 1 34.19 215 GLU B O 1
ATOM 3887 N N . THR B 1 216 ? 1.355 -0.86 10.258 1 31.77 216 THR B N 1
ATOM 3888 C CA . THR B 1 216 ? 0.696 -1.863 9.43 1 31.77 216 THR B CA 1
ATOM 3889 C C . THR B 1 216 ? 1.724 -2.691 8.664 1 31.77 216 THR B C 1
ATOM 3891 O O . THR B 1 216 ? 1.606 -3.914 8.586 1 31.77 216 THR B O 1
ATOM 3894 N N . VAL B 1 217 ? 2.604 -2.275 7.582 1 32.44 217 VAL B N 1
ATOM 3895 C CA . VAL B 1 217 ? 3.086 -3.143 6.516 1 32.44 217 VAL B CA 1
ATOM 3896 C C . VAL B 1 217 ? 4.457 -3.703 6.883 1 32.44 217 VAL B C 1
ATOM 3898 O O . VAL B 1 217 ? 5.48 -3.055 6.66 1 32.44 217 VAL B O 1
ATOM 3901 N N . PRO B 1 218 ? 4.688 -4.461 7.879 1 30.67 218 PRO B N 1
ATOM 3902 C CA . PRO B 1 218 ? 6.074 -4.746 8.266 1 30.67 218 PRO B CA 1
ATOM 3903 C C . PRO B 1 218 ? 6.883 -5.379 7.141 1 30.67 218 PRO B C 1
ATOM 3905 O O . PRO B 1 218 ? 8.016 -4.965 6.883 1 30.67 218 PRO B O 1
ATOM 3908 N N . GLY B 1 219 ? 6.453 -6.605 6.594 1 33.47 219 GLY B N 1
ATOM 3909 C CA . GLY B 1 219 ? 7.43 -7.457 5.934 1 33.47 219 GLY B CA 1
ATOM 3910 C C . GLY B 1 219 ? 7.945 -6.879 4.629 1 33.47 219 GLY B C 1
ATOM 3911 O O . GLY B 1 219 ? 9.148 -6.895 4.371 1 33.47 219 GLY B O 1
ATOM 3912 N N . PHE B 1 220 ? 7.078 -6.691 3.625 1 34.22 220 PHE B N 1
ATOM 3913 C CA . PHE B 1 220 ? 7.527 -6.207 2.322 1 34.22 220 PHE B CA 1
ATOM 3914 C C . PHE B 1 220 ? 8.336 -4.926 2.469 1 34.22 220 PHE B C 1
ATOM 3916 O O . PHE B 1 220 ? 9.328 -4.73 1.764 1 34.22 220 PHE B O 1
ATOM 3923 N N . LEU B 1 221 ? 7.883 -4.152 3.465 1 39.03 221 LEU B N 1
ATOM 3924 C CA . LEU B 1 221 ? 8.602 -2.906 3.703 1 39.03 221 LEU B CA 1
ATOM 3925 C C . LEU B 1 221 ? 10.047 -3.186 4.098 1 39.03 221 LEU B C 1
ATOM 3927 O O . LEU B 1 221 ? 10.945 -2.389 3.801 1 39.03 221 LEU B O 1
ATOM 3931 N N . GLU B 1 222 ? 10.094 -4.324 4.699 1 39.59 222 GLU B N 1
ATOM 3932 C CA . GLU B 1 222 ? 11.477 -4.664 5.012 1 39.59 222 GLU B CA 1
ATOM 3933 C C . GLU B 1 222 ? 12.305 -4.848 3.74 1 39.59 222 GLU B C 1
ATOM 3935 O O . GLU B 1 222 ? 13.453 -4.406 3.67 1 39.59 222 GLU B O 1
ATOM 3940 N N . HIS B 1 223 ? 11.656 -5.566 2.828 1 37.59 223 HIS B N 1
ATOM 3941 C CA . HIS B 1 223 ? 12.398 -5.789 1.594 1 37.59 223 HIS B CA 1
ATOM 3942 C C . HIS B 1 223 ? 12.625 -4.48 0.845 1 37.59 223 HIS B C 1
ATOM 3944 O O . HIS B 1 223 ? 13.727 -4.23 0.339 1 37.59 223 HIS B O 1
ATOM 3950 N N . CYS B 1 224 ? 11.609 -3.717 0.684 1 37.69 224 CYS B N 1
ATOM 3951 C CA . CYS B 1 224 ? 11.82 -2.416 0.058 1 37.69 224 CYS B CA 1
ATOM 3952 C C . CYS B 1 224 ? 12.914 -1.636 0.775 1 37.69 224 CYS B C 1
ATOM 3954 O O . CYS B 1 224 ? 13.75 -1.002 0.133 1 37.69 224 CYS B O 1
ATOM 3956 N N . GLN B 1 225 ? 12.859 -1.767 2.049 1 39.88 225 GLN B N 1
ATOM 3957 C CA . GLN B 1 225 ? 13.891 -1.112 2.85 1 39.88 225 GLN B CA 1
ATOM 3958 C C . GLN B 1 225 ? 15.281 -1.618 2.477 1 39.88 225 GLN B C 1
ATOM 3960 O O . GLN B 1 225 ? 16.203 -0.826 2.307 1 39.88 225 GLN B O 1
ATOM 3965 N N . ALA B 1 226 ? 15.305 -2.922 2.543 1 39.94 226 ALA B N 1
ATOM 3966 C CA . ALA B 1 226 ? 16.609 -3.496 2.215 1 39.94 226 ALA B CA 1
ATOM 3967 C C . ALA B 1 226 ? 17.078 -3.035 0.837 1 39.94 226 ALA B C 1
ATOM 3969 O O . ALA B 1 226 ? 18.266 -2.762 0.638 1 39.94 226 ALA B O 1
ATOM 3970 N N . SER B 1 227 ? 16.188 -2.996 -0.027 1 37.16 227 SER B N 1
ATOM 3971 C CA . SER B 1 227 ? 16.578 -2.602 -1.377 1 37.16 227 SER B CA 1
ATOM 3972 C C . SER B 1 227 ? 17 -1.137 -1.423 1 37.16 227 SER B C 1
ATOM 3974 O O . SER B 1 227 ? 17.969 -0.786 -2.109 1 37.16 227 SER B O 1
ATOM 3976 N N . ILE B 1 228 ? 16.234 -0.323 -0.747 1 38.38 228 ILE B N 1
ATOM 3977 C CA . ILE B 1 228 ? 16.609 1.089 -0.696 1 38.38 228 ILE B CA 1
ATOM 3978 C C . ILE B 1 228 ? 17.953 1.25 0.003 1 38.38 228 ILE B C 1
ATOM 3980 O O . ILE B 1 228 ? 18.797 2.023 -0.444 1 38.38 228 ILE B O 1
ATOM 3984 N N . GLU B 1 229 ? 18.016 0.642 1.131 1 40.47 229 GLU B N 1
ATOM 3985 C CA . GLU B 1 229 ? 19.297 0.691 1.829 1 40.47 229 GLU B CA 1
ATOM 3986 C C . GLU B 1 229 ? 20.422 0.193 0.938 1 40.47 229 GLU B C 1
ATOM 3988 O O . GLU B 1 229 ? 21.531 0.734 0.972 1 40.47 229 GLU B O 1
ATOM 3993 N N . ALA B 1 230 ? 20.109 -0.858 0.308 1 37.09 230 ALA B N 1
ATOM 3994 C CA . ALA B 1 230 ? 21.125 -1.365 -0.605 1 37.09 230 ALA B CA 1
ATOM 3995 C C . ALA B 1 230 ? 21.406 -0.363 -1.72 1 37.09 230 ALA B C 1
ATOM 3997 O O . ALA B 1 230 ? 22.531 -0.281 -2.217 1 37.09 230 ALA B O 1
ATOM 3998 N N . GLN B 1 231 ? 20.422 0.288 -2.092 1 36.31 231 GLN B N 1
ATOM 3999 C CA . GLN B 1 231 ? 20.625 1.266 -3.156 1 36.31 231 GLN B CA 1
ATOM 4000 C C . GLN B 1 231 ? 21.422 2.467 -2.658 1 36.31 231 GLN B C 1
ATOM 4002 O O . GLN B 1 231 ? 22.094 3.145 -3.441 1 36.31 231 GLN B O 1
ATOM 4007 N N . HIS B 1 232 ? 21.031 2.959 -1.53 1 38.78 232 HIS B N 1
ATOM 4008 C CA . HIS B 1 232 ? 21.922 4.008 -1.047 1 38.78 232 HIS B CA 1
ATOM 4009 C C . HIS B 1 232 ? 23.391 3.566 -1.122 1 38.78 232 HIS B C 1
ATOM 4011 O O . HIS B 1 232 ? 24.297 4.398 -1.057 1 38.78 232 HIS B O 1
ATOM 4017 N N . SER B 1 233 ? 23.547 2.361 -0.98 1 38.03 233 SER B N 1
ATOM 4018 C CA . SER B 1 233 ? 24.922 2.043 -1.343 1 38.03 233 SER B CA 1
ATOM 4019 C C . SER B 1 233 ? 25.125 2.088 -2.854 1 38.03 233 SER B C 1
ATOM 4021 O O . SER B 1 233 ? 24.172 2.33 -3.604 1 38.03 233 SER B O 1
ATOM 4023 N N . GLU B 1 234 ? 26.172 1.387 -3.596 1 38.53 234 GLU B N 1
ATOM 4024 C CA . GLU B 1 234 ? 26.594 1.472 -4.988 1 38.53 234 GLU B CA 1
ATOM 4025 C C . GLU B 1 234 ? 25.516 0.989 -5.938 1 38.53 234 GLU B C 1
ATOM 4027 O O . GLU B 1 234 ? 25.203 -0.204 -5.98 1 38.53 234 GLU B O 1
ATOM 4032 N N . ARG B 1 235 ? 24.531 1.866 -6.223 1 46.84 235 ARG B N 1
ATOM 4033 C CA . ARG B 1 235 ? 23.547 1.698 -7.301 1 46.84 235 ARG B CA 1
ATOM 4034 C C . ARG B 1 235 ? 24.188 0.994 -8.5 1 46.84 235 ARG B C 1
ATOM 4036 O O . ARG B 1 235 ? 24.875 1.622 -9.297 1 46.84 235 ARG B O 1
ATOM 4043 N N . SER B 1 236 ? 24.594 -0.224 -8.359 1 49.09 236 SER B N 1
ATOM 4044 C CA . SER B 1 236 ? 25.234 -0.844 -9.516 1 49.09 236 SER B CA 1
ATOM 4045 C C . SER B 1 236 ? 24.25 -1.734 -10.273 1 49.09 236 SER B C 1
ATOM 4047 O O . SER B 1 236 ? 23.297 -2.254 -9.688 1 49.09 236 SER B O 1
ATOM 4049 N N . GLU B 1 237 ? 24.125 -1.539 -11.609 1 54.84 237 GLU B N 1
ATOM 4050 C CA . GLU B 1 237 ? 23.438 -2.455 -12.516 1 54.84 237 GLU B CA 1
ATOM 4051 C C . GLU B 1 237 ? 23.484 -3.889 -12 1 54.84 237 GLU B C 1
ATOM 4053 O O . GLU B 1 237 ? 22.547 -4.66 -12.203 1 54.84 237 GLU B O 1
ATOM 4058 N N . ASP B 1 238 ? 24.484 -4.086 -11.203 1 56.53 238 ASP B N 1
ATOM 4059 C CA . ASP B 1 238 ? 24.688 -5.434 -10.68 1 56.53 238 ASP B CA 1
ATOM 4060 C C . ASP B 1 238 ? 23.672 -5.746 -9.578 1 56.53 238 ASP B C 1
ATOM 4062 O O . ASP B 1 238 ? 23.234 -6.887 -9.438 1 56.53 238 ASP B O 1
ATOM 4066 N N . GLN B 1 239 ? 23.234 -4.691 -9.023 1 55.97 239 GLN B N 1
ATOM 4067 C CA . GLN B 1 239 ? 22.266 -4.91 -7.949 1 55.97 239 GLN B CA 1
ATOM 4068 C C . GLN B 1 239 ? 20.891 -5.262 -8.508 1 55.97 239 GLN B C 1
ATOM 4070 O O . GLN B 1 239 ? 20.172 -6.078 -7.93 1 55.97 239 GLN B O 1
ATOM 4075 N N . TYR B 1 240 ? 20.641 -4.723 -9.641 1 52.59 240 TYR B N 1
ATOM 4076 C CA . TYR B 1 240 ? 19.344 -4.977 -10.242 1 52.59 240 TYR B CA 1
ATOM 4077 C C . TYR B 1 240 ? 19.281 -6.383 -10.828 1 52.59 240 TYR B C 1
ATOM 4079 O O . TYR B 1 240 ? 18.188 -6.914 -11.07 1 52.59 240 TYR B O 1
ATOM 4087 N N . ARG B 1 241 ? 20.344 -6.996 -10.867 1 51.47 241 ARG B N 1
ATOM 4088 C CA . ARG B 1 241 ? 20.375 -8.32 -11.484 1 51.47 241 ARG B CA 1
ATOM 4089 C C . ARG B 1 241 ? 20.047 -9.406 -10.461 1 51.47 241 ARG B C 1
ATOM 4091 O O . ARG B 1 241 ? 19.688 -10.523 -10.836 1 51.47 241 ARG B O 1
ATOM 4098 N N . LYS B 1 242 ? 20.188 -8.984 -9.188 1 53.53 242 LYS B N 1
ATOM 4099 C CA . LYS B 1 242 ? 19.984 -10 -8.156 1 53.53 242 LYS B CA 1
ATOM 4100 C C . LYS B 1 242 ? 18.516 -10.398 -8.055 1 53.53 242 LYS B C 1
ATOM 4102 O O . LYS B 1 242 ? 18.188 -11.461 -7.512 1 53.53 242 LYS B O 1
ATOM 4107 N N . ASN B 1 243 ? 17.688 -9.742 -8.742 1 46.66 243 ASN B N 1
ATOM 4108 C CA . ASN B 1 243 ? 16.266 -10.023 -8.867 1 46.66 243 ASN B CA 1
ATOM 4109 C C . ASN B 1 243 ? 15.688 -10.602 -7.578 1 46.66 243 ASN B C 1
ATOM 4111 O O . ASN B 1 243 ? 15.078 -11.672 -7.594 1 46.66 243 ASN B O 1
ATOM 4115 N N . VAL B 1 244 ? 15.727 -9.945 -6.523 1 52.16 244 VAL B N 1
ATOM 4116 C CA . VAL B 1 244 ? 15.336 -10.414 -5.195 1 52.16 244 VAL B CA 1
ATOM 4117 C C . VAL B 1 244 ? 13.82 -10.57 -5.125 1 52.16 244 VAL B C 1
ATOM 4119 O O . VAL B 1 244 ? 13.32 -11.508 -4.496 1 52.16 244 VAL B O 1
ATOM 4122 N N . THR B 1 245 ? 13.062 -9.883 -5.797 1 58.12 245 THR B N 1
ATOM 4123 C CA . THR B 1 245 ? 11.609 -9.914 -5.688 1 58.12 245 THR B CA 1
ATOM 4124 C C . THR B 1 245 ? 10.977 -10.391 -6.992 1 58.12 245 THR B C 1
ATOM 4126 O O . THR B 1 245 ? 9.867 -10.922 -6.992 1 58.12 245 THR B O 1
ATOM 4129 N N . ALA B 1 246 ? 11.656 -10.305 -8.07 1 74.31 246 ALA B N 1
ATOM 4130 C CA . ALA B 1 246 ? 11.258 -10.633 -9.438 1 74.31 246 ALA B CA 1
ATOM 4131 C C . ALA B 1 246 ? 11.594 -9.5 -10.398 1 74.31 246 ALA B C 1
ATOM 4133 O O . ALA B 1 246 ? 11.766 -8.352 -9.984 1 74.31 246 ALA B O 1
ATOM 4134 N N . SER B 1 247 ? 11.711 -9.859 -11.578 1 83.56 247 SER B N 1
ATOM 4135 C CA . SER B 1 247 ? 12.109 -8.875 -12.578 1 83.56 247 SER B CA 1
ATOM 4136 C C . SER B 1 247 ? 10.961 -7.945 -12.938 1 83.56 247 SER B C 1
ATOM 4138 O O . SER B 1 247 ? 9.789 -8.273 -12.703 1 83.56 247 SER B O 1
ATOM 4140 N N . LEU B 1 248 ? 11.344 -6.82 -13.531 1 89.31 248 LEU B N 1
ATOM 4141 C CA . LEU B 1 248 ? 10.344 -5.887 -14.047 1 89.31 248 LEU B CA 1
ATOM 4142 C C . LEU B 1 248 ? 9.414 -6.574 -15.039 1 89.31 248 LEU B C 1
ATOM 4144 O O . LEU B 1 248 ? 8.203 -6.371 -15.008 1 89.31 248 LEU B O 1
ATOM 4148 N N . GLY B 1 249 ? 10.047 -7.379 -15.82 1 90.19 249 GLY B N 1
ATOM 4149 C CA . GLY B 1 249 ? 9.25 -8.109 -16.797 1 90.19 249 GLY B CA 1
ATOM 4150 C C . GLY B 1 249 ? 8.25 -9.055 -16.156 1 90.19 249 GLY B C 1
ATOM 4151 O O . GLY B 1 249 ? 7.109 -9.156 -16.609 1 90.19 249 GLY B O 1
ATOM 4152 N N . THR B 1 250 ? 8.664 -9.719 -15.133 1 86.12 250 THR B N 1
ATOM 4153 C CA . THR B 1 250 ? 7.793 -10.656 -14.43 1 86.12 250 THR B CA 1
ATOM 4154 C C . THR B 1 250 ? 6.617 -9.922 -13.789 1 86.12 250 THR B C 1
ATOM 4156 O O . THR B 1 250 ? 5.473 -10.367 -13.891 1 86.12 250 THR B O 1
ATOM 4159 N N . TRP B 1 251 ? 6.879 -8.812 -13.211 1 89.56 251 TRP B N 1
ATOM 4160 C CA . TRP B 1 251 ? 5.824 -8.008 -12.609 1 89.56 251 TRP B CA 1
ATOM 4161 C C . TRP B 1 251 ? 4.848 -7.508 -13.664 1 89.56 251 TRP B C 1
ATOM 4163 O O . TRP B 1 251 ? 3.631 -7.57 -13.477 1 89.56 251 TRP B O 1
ATOM 4173 N N . ARG B 1 252 ? 5.414 -7.027 -14.711 1 94.38 252 ARG B N 1
ATOM 4174 C CA . ARG B 1 252 ? 4.586 -6.504 -15.789 1 94.38 252 ARG B CA 1
ATOM 4175 C C . ARG B 1 252 ? 3.658 -7.582 -16.344 1 94.38 252 ARG B C 1
ATOM 4177 O O . ARG B 1 252 ? 2.469 -7.336 -16.562 1 94.38 252 ARG B O 1
ATOM 4184 N N . ASN B 1 253 ? 4.242 -8.734 -16.531 1 92.12 253 ASN B N 1
ATOM 4185 C CA . ASN B 1 253 ? 3.459 -9.852 -17.047 1 92.12 253 ASN B CA 1
ATOM 4186 C C . ASN B 1 253 ? 2.365 -10.273 -16.078 1 92.12 253 ASN B C 1
ATOM 4188 O O . ASN B 1 253 ? 1.278 -10.68 -16.484 1 92.12 253 ASN B O 1
ATOM 4192 N N . PHE B 1 254 ? 2.66 -10.195 -14.852 1 91.75 254 PHE B N 1
ATOM 4193 C CA . PHE B 1 254 ? 1.679 -10.531 -13.828 1 91.75 254 PHE B CA 1
ATOM 4194 C C . PHE B 1 254 ? 0.406 -9.711 -14.008 1 91.75 254 PHE B C 1
ATOM 4196 O O . PHE B 1 254 ? -0.693 -10.266 -14.062 1 91.75 254 PHE B O 1
ATOM 4203 N N . TRP B 1 255 ? 0.519 -8.484 -14.195 1 95.62 255 TRP B N 1
ATOM 4204 C CA . TRP B 1 255 ? -0.638 -7.609 -14.336 1 95.62 255 TRP B CA 1
ATOM 4205 C C . TRP B 1 255 ? -1.296 -7.793 -15.703 1 95.62 255 TRP B C 1
ATOM 4207 O O . TRP B 1 255 ? -2.516 -7.945 -15.789 1 95.62 255 TRP B O 1
ATOM 4217 N N . ALA B 1 256 ? -0.457 -7.816 -16.703 1 96.06 256 ALA B N 1
ATOM 4218 C CA . ALA B 1 256 ? -0.978 -7.879 -18.078 1 96.06 256 ALA B CA 1
ATOM 4219 C C . ALA B 1 256 ? -1.795 -9.148 -18.297 1 96.06 256 ALA B C 1
ATOM 4221 O O . ALA B 1 256 ? -2.848 -9.117 -18.938 1 96.06 256 ALA B O 1
ATOM 4222 N N . SER B 1 257 ? -1.351 -10.18 -17.734 1 95 257 SER B N 1
ATOM 4223 C CA . SER B 1 257 ? -1.985 -11.477 -17.953 1 95 257 SER B CA 1
ATOM 4224 C C . SER B 1 257 ? -3.324 -11.57 -17.219 1 95 257 SER B C 1
ATOM 4226 O O . SER B 1 257 ? -4.125 -12.469 -17.5 1 95 257 SER B O 1
ATOM 4228 N N . ARG B 1 258 ? -3.633 -10.68 -16.344 1 96.38 258 ARG B N 1
ATOM 4229 C CA . ARG B 1 258 ? -4.867 -10.742 -15.562 1 96.38 258 ARG B CA 1
ATOM 4230 C C . ARG B 1 258 ? -5.895 -9.742 -16.094 1 96.38 258 ARG B C 1
ATOM 4232 O O . ARG B 1 258 ? -7.066 -9.789 -15.703 1 96.38 258 ARG B O 1
ATOM 4239 N N . LEU B 1 259 ? -5.488 -8.867 -17.016 1 96.69 259 LEU B N 1
ATOM 4240 C CA . LEU B 1 259 ? -6.379 -7.836 -17.516 1 96.69 259 LEU B CA 1
ATOM 4241 C C . LEU B 1 259 ? -7.605 -8.453 -18.188 1 96.69 259 LEU B C 1
ATOM 4243 O O . LEU B 1 259 ? -8.734 -8.016 -17.953 1 96.69 259 LEU B O 1
ATOM 4247 N N . PRO B 1 260 ? -7.426 -9.508 -18.984 1 96.19 260 PRO B N 1
ATOM 4248 C CA . PRO B 1 260 ? -8.609 -10.094 -19.609 1 96.19 260 PRO B CA 1
ATOM 4249 C C . PRO B 1 260 ? -9.641 -10.586 -18.609 1 96.19 260 PRO B C 1
ATOM 4251 O O . PRO B 1 260 ? -10.844 -10.391 -18.797 1 96.19 260 PRO B O 1
ATOM 4254 N N . TYR B 1 261 ? -9.172 -11.18 -17.562 1 96.69 261 TYR B N 1
ATOM 4255 C CA . TYR B 1 261 ? -10.07 -11.641 -16.516 1 96.69 261 TYR B CA 1
ATOM 4256 C C . TYR B 1 261 ? -10.805 -10.469 -15.867 1 96.69 261 TYR B C 1
ATOM 4258 O O . TYR B 1 261 ? -12.016 -10.531 -15.641 1 96.69 261 TYR B O 1
ATOM 4266 N N . LEU B 1 262 ? -10.062 -9.43 -15.539 1 95.06 262 LEU B N 1
ATOM 4267 C CA . LEU B 1 262 ? -10.68 -8.258 -14.922 1 95.06 262 LEU B CA 1
ATOM 4268 C C . LEU B 1 262 ? -11.719 -7.637 -15.852 1 95.06 262 LEU B C 1
ATOM 4270 O O . LEU B 1 262 ? -12.828 -7.324 -15.422 1 95.06 262 LEU B O 1
ATOM 4274 N N . GLU B 1 263 ? -11.406 -7.543 -17.094 1 93.62 263 GLU B N 1
ATOM 4275 C CA . GLU B 1 263 ? -12.297 -6.953 -18.078 1 93.62 263 GLU B CA 1
ATOM 4276 C C . GLU B 1 263 ? -13.555 -7.801 -18.266 1 93.62 263 GLU B C 1
ATOM 4278 O O . GLU B 1 263 ? -14.672 -7.277 -18.266 1 93.62 263 GLU B O 1
ATOM 4283 N N . GLN B 1 264 ? -13.375 -9.055 -18.344 1 94.25 264 GLN B N 1
ATOM 4284 C CA . GLN B 1 264 ? -14.484 -9.969 -18.531 1 94.25 264 GLN B CA 1
ATOM 4285 C C . GLN B 1 264 ? -15.469 -9.906 -17.375 1 94.25 264 GLN B C 1
ATOM 4287 O O . GLN B 1 264 ? -16.672 -10.07 -17.562 1 94.25 264 GLN B O 1
ATOM 4292 N N . ASN B 1 265 ? -14.977 -9.625 -16.266 1 92.56 265 ASN B N 1
ATOM 4293 C CA . ASN B 1 265 ? -15.82 -9.641 -15.078 1 92.56 265 ASN B CA 1
ATOM 4294 C C . ASN B 1 265 ? -16.156 -8.227 -14.609 1 92.56 265 ASN B C 1
ATOM 4296 O O . ASN B 1 265 ? -16.625 -8.031 -13.484 1 92.56 265 ASN B O 1
ATOM 4300 N N . LYS B 1 266 ? -15.797 -7.23 -15.43 1 90.69 266 LYS B N 1
ATOM 4301 C CA . LYS B 1 266 ? -16.125 -5.828 -15.211 1 90.69 266 LYS B CA 1
ATOM 4302 C C . LYS B 1 266 ? -15.539 -5.32 -13.891 1 90.69 266 LYS B C 1
ATOM 4304 O O . LYS B 1 266 ? -16.203 -4.621 -13.133 1 90.69 266 LYS B O 1
ATOM 4309 N N . ILE B 1 267 ? -14.422 -5.828 -13.633 1 89.88 267 ILE B N 1
ATOM 4310 C CA . ILE B 1 267 ? -13.656 -5.34 -12.492 1 89.88 267 ILE B CA 1
ATOM 4311 C C . ILE B 1 267 ? -12.711 -4.223 -12.945 1 89.88 267 ILE B C 1
ATOM 4313 O O . ILE B 1 267 ? -12.07 -4.332 -13.992 1 89.88 267 ILE B O 1
ATOM 4317 N N . ASN B 1 268 ? -12.664 -3.18 -12.188 1 90.69 268 ASN B N 1
ATOM 4318 C CA . ASN B 1 268 ? -11.859 -2.014 -12.539 1 90.69 268 ASN B CA 1
ATOM 4319 C C . ASN B 1 268 ? -10.391 -2.383 -12.742 1 90.69 268 ASN B C 1
ATOM 4321 O O . ASN B 1 268 ? -9.82 -3.113 -11.93 1 90.69 268 ASN B O 1
ATOM 4325 N N . SER B 1 269 ? -9.828 -1.849 -13.82 1 94.06 269 SER B N 1
ATOM 4326 C CA . SER B 1 269 ? -8.453 -2.203 -14.141 1 94.06 269 SER B CA 1
ATOM 4327 C C . SER B 1 269 ? -7.551 -0.971 -14.156 1 94.06 269 SER B C 1
ATOM 4329 O O . SER B 1 269 ? -6.461 -0.996 -14.734 1 94.06 269 SER B O 1
ATOM 4331 N N . ASP B 1 270 ? -7.984 0.151 -13.531 1 94.69 270 ASP B N 1
ATOM 4332 C CA . ASP B 1 270 ? -7.188 1.373 -13.523 1 94.69 270 ASP B CA 1
ATOM 4333 C C . ASP B 1 270 ? -5.844 1.149 -12.836 1 94.69 270 ASP B C 1
ATOM 4335 O O . ASP B 1 270 ? -4.797 1.523 -13.367 1 94.69 270 ASP B O 1
ATOM 4339 N N . LEU B 1 271 ? -5.934 0.518 -11.68 1 94.19 271 LEU B N 1
ATOM 4340 C CA . LEU B 1 271 ? -4.715 0.325 -10.898 1 94.19 271 LEU B CA 1
ATOM 4341 C C . LEU B 1 271 ? -3.754 -0.618 -11.617 1 94.19 271 LEU B C 1
ATOM 4343 O O . LEU B 1 271 ? -2.578 -0.293 -11.797 1 94.19 271 LEU B O 1
ATOM 4347 N N . PRO B 1 272 ? -4.215 -1.778 -12.125 1 96.25 272 PRO B N 1
ATOM 4348 C CA . PRO B 1 272 ? -3.293 -2.641 -12.875 1 96.25 272 PRO B CA 1
ATOM 4349 C C . PRO B 1 272 ? -2.738 -1.969 -14.125 1 96.25 272 PRO B C 1
ATOM 4351 O O . PRO B 1 272 ? -1.578 -2.186 -14.484 1 96.25 272 PRO B O 1
ATOM 4354 N N . ARG B 1 273 ? -3.502 -1.178 -14.789 1 96.88 273 ARG B N 1
ATOM 4355 C CA . ARG B 1 273 ? -3.012 -0.474 -15.969 1 96.88 273 ARG B CA 1
ATOM 4356 C C . ARG B 1 273 ? -1.976 0.578 -15.594 1 96.88 273 ARG B C 1
ATOM 4358 O O . ARG B 1 273 ? -0.996 0.781 -16.312 1 96.88 273 ARG B O 1
ATOM 4365 N N . PHE B 1 274 ? -2.201 1.229 -14.484 1 96.62 274 PHE B N 1
ATOM 4366 C CA . PHE B 1 274 ? -1.202 2.158 -13.977 1 96.62 274 PHE B CA 1
ATOM 4367 C C . PHE B 1 274 ? 0.089 1.427 -13.625 1 96.62 274 PHE B C 1
ATOM 4369 O O . PHE B 1 274 ? 1.181 1.894 -13.961 1 96.62 274 PHE B O 1
ATOM 4376 N N . ALA B 1 275 ? -0.043 0.309 -12.961 1 95.56 275 ALA B N 1
ATOM 4377 C CA . ALA B 1 275 ? 1.123 -0.501 -12.617 1 95.56 275 ALA B CA 1
ATOM 4378 C C . ALA B 1 275 ? 1.915 -0.879 -13.867 1 95.56 275 ALA B C 1
ATOM 4380 O O . ALA B 1 275 ? 3.139 -0.722 -13.906 1 95.56 275 ALA B O 1
ATOM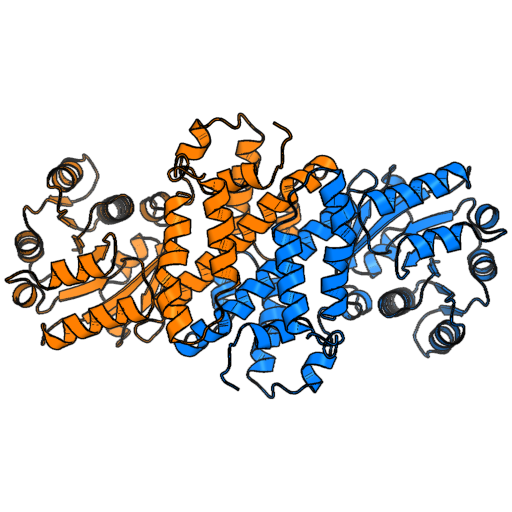 4381 N N . ILE B 1 276 ? 1.192 -1.301 -14.875 1 97 276 ILE B N 1
ATOM 4382 C CA . ILE B 1 276 ? 1.828 -1.688 -16.125 1 97 276 ILE B CA 1
ATOM 4383 C C . ILE B 1 276 ? 2.559 -0.489 -16.734 1 97 276 ILE B C 1
ATOM 4385 O O . ILE B 1 276 ? 3.697 -0.612 -17.188 1 97 276 ILE B O 1
ATOM 4389 N N . ALA B 1 277 ? 1.95 0.666 -16.672 1 96.31 277 ALA B N 1
ATOM 4390 C CA . ALA B 1 277 ? 2.562 1.869 -17.234 1 96.31 277 ALA B CA 1
ATOM 4391 C C . ALA B 1 277 ? 3.857 2.215 -16.5 1 96.31 277 ALA B C 1
ATOM 4393 O O . ALA B 1 277 ? 4.855 2.576 -17.125 1 96.31 277 ALA B O 1
ATOM 4394 N N . MET B 1 278 ? 3.82 2.127 -15.18 1 94.75 278 MET B N 1
ATOM 4395 C CA . MET B 1 278 ? 5.012 2.414 -14.391 1 94.75 278 MET B CA 1
ATOM 4396 C C . MET B 1 278 ? 6.121 1.41 -14.688 1 94.75 278 MET B C 1
ATOM 4398 O O . MET B 1 278 ? 7.285 1.786 -14.82 1 94.75 278 MET B O 1
ATOM 4402 N N . LEU B 1 279 ? 5.77 0.188 -14.82 1 94.75 279 LEU B N 1
ATOM 4403 C CA . LEU B 1 279 ? 6.742 -0.86 -15.109 1 94.75 279 LEU B CA 1
ATOM 4404 C C . LEU B 1 279 ? 7.316 -0.697 -16.516 1 94.75 279 LEU B C 1
ATOM 4406 O O . LEU B 1 279 ? 8.516 -0.878 -16.719 1 94.75 279 LEU B O 1
ATOM 4410 N N . ASP B 1 280 ? 6.434 -0.312 -17.422 1 96.56 280 ASP B N 1
ATOM 4411 C CA . ASP B 1 280 ? 6.902 -0.068 -18.781 1 96.56 280 ASP B CA 1
ATOM 4412 C C . ASP B 1 280 ? 7.93 1.06 -18.812 1 96.56 280 ASP B C 1
ATOM 4414 O O . ASP B 1 280 ? 8.938 0.965 -19.516 1 96.56 280 ASP B O 1
ATOM 4418 N N . LYS B 1 281 ? 7.688 2.051 -18.062 1 93.94 281 LYS B N 1
ATOM 4419 C CA . LYS B 1 281 ? 8.641 3.156 -17.969 1 93.94 281 LYS B CA 1
ATOM 4420 C C . LYS B 1 281 ? 9.992 2.676 -17.453 1 93.94 281 LYS B C 1
ATOM 4422 O O . LYS B 1 281 ? 11.039 3.076 -17.969 1 93.94 281 LYS B O 1
ATOM 4427 N N . ALA B 1 282 ? 9.969 1.85 -16.469 1 90.06 282 ALA B N 1
ATOM 4428 C CA . ALA B 1 282 ? 11.203 1.364 -15.844 1 90.06 282 ALA B CA 1
ATOM 4429 C C . ALA B 1 282 ? 11.914 0.374 -16.766 1 90.06 282 ALA B C 1
ATOM 4431 O O . ALA B 1 282 ? 13.148 0.305 -16.766 1 90.06 282 ALA B O 1
ATOM 4432 N N . ILE B 1 283 ? 11.148 -0.385 -17.484 1 93.56 283 ILE B N 1
ATOM 4433 C CA . ILE B 1 283 ? 11.695 -1.383 -18.406 1 93.56 283 ILE B CA 1
ATOM 4434 C C . ILE B 1 283 ? 12.375 -0.688 -19.578 1 93.56 283 ILE B C 1
ATOM 4436 O O . ILE B 1 283 ? 13.422 -1.145 -20.062 1 93.56 283 ILE B O 1
ATOM 4440 N N . GLY B 1 284 ? 11.844 0.366 -20.031 1 92.62 284 GLY B N 1
ATOM 4441 C CA . GLY B 1 284 ? 12.375 1.094 -21.172 1 92.62 284 GLY B CA 1
ATOM 4442 C C . GLY B 1 284 ? 11.695 0.734 -22.484 1 92.62 284 GLY B C 1
ATOM 4443 O O . GLY B 1 284 ? 11.148 -0.359 -22.625 1 92.62 284 GLY B O 1
ATOM 4444 N N . ASP B 1 285 ? 11.805 1.507 -23.422 1 91 285 ASP B N 1
ATOM 4445 C CA . ASP B 1 285 ? 11.094 1.405 -24.703 1 91 285 ASP B CA 1
ATOM 4446 C C . ASP B 1 285 ? 11.523 0.162 -25.469 1 91 285 ASP B C 1
ATOM 4448 O O . ASP B 1 285 ? 10.719 -0.434 -26.188 1 91 285 ASP B O 1
ATOM 4452 N N . GLN B 1 286 ? 12.742 -0.222 -25.234 1 92.19 286 GLN B N 1
ATOM 4453 C CA . GLN B 1 286 ? 13.242 -1.371 -25.984 1 92.19 286 GLN B CA 1
ATOM 4454 C C . GLN B 1 286 ? 13.258 -2.627 -25.125 1 92.19 286 GLN B C 1
ATOM 4456 O O . GLN B 1 286 ? 13.828 -3.648 -25.516 1 92.19 286 GLN B O 1
ATOM 4461 N N . GLY B 1 287 ? 12.789 -2.492 -23.969 1 90.81 287 GLY B N 1
ATOM 4462 C CA . GLY B 1 287 ? 12.75 -3.639 -23.078 1 90.81 287 GLY B CA 1
ATOM 4463 C C . GLY B 1 287 ? 14.094 -3.953 -22.453 1 90.81 287 GLY B C 1
ATOM 4464 O O . GLY B 1 287 ? 14.297 -5.055 -21.938 1 90.81 287 GLY B O 1
ATOM 4465 N N . GLN B 1 288 ? 14.961 -3.041 -22.406 1 89.25 288 GLN B N 1
ATOM 4466 C CA . GLN B 1 288 ? 16.359 -3.289 -22.078 1 89.25 288 GLN B CA 1
ATOM 4467 C C . GLN B 1 288 ? 16.516 -3.596 -20.578 1 89.25 288 GLN B C 1
ATOM 4469 O O . GLN B 1 288 ? 17.5 -4.223 -20.172 1 89.25 288 GLN B O 1
ATOM 4474 N N . HIS B 1 289 ? 15.555 -3.184 -19.859 1 89.31 289 HIS B N 1
ATOM 4475 C CA . HIS B 1 289 ? 15.719 -3.398 -18.422 1 89.31 289 HIS B CA 1
ATOM 4476 C C . HIS B 1 289 ? 14.703 -4.414 -17.891 1 89.31 289 HIS B C 1
ATOM 4478 O O . HIS B 1 289 ? 14.484 -4.512 -16.688 1 89.31 289 HIS B O 1
ATOM 4484 N N . ALA B 1 290 ? 14.125 -5.145 -18.719 1 90.06 290 ALA B N 1
ATOM 4485 C CA . ALA B 1 290 ? 13.07 -6.078 -18.344 1 90.06 290 ALA B CA 1
ATOM 4486 C C . ALA B 1 290 ? 13.562 -7.09 -17.312 1 90.06 290 ALA B C 1
ATOM 4488 O O . ALA B 1 290 ? 12.805 -7.535 -16.453 1 90.06 290 ALA B O 1
ATOM 4489 N N . ALA B 1 291 ? 14.844 -7.379 -17.312 1 84.94 291 ALA B N 1
ATOM 4490 C CA . ALA B 1 291 ? 15.398 -8.414 -16.453 1 84.94 291 ALA B CA 1
ATOM 4491 C C . ALA B 1 291 ? 15.828 -7.844 -15.109 1 84.94 291 ALA B C 1
ATOM 4493 O O . ALA B 1 291 ? 16.172 -8.586 -14.188 1 84.94 291 ALA B O 1
ATOM 4494 N N . ALA B 1 292 ? 15.664 -6.535 -15.016 1 81.88 292 ALA B N 1
ATOM 4495 C CA . ALA B 1 292 ? 16.109 -5.883 -13.781 1 81.88 292 ALA B CA 1
ATOM 4496 C C . ALA B 1 292 ? 15.094 -6.102 -12.656 1 81.88 292 ALA B C 1
ATOM 4498 O O . ALA B 1 292 ? 13.906 -6.32 -12.922 1 81.88 292 ALA B O 1
ATOM 4499 N N . ASP B 1 293 ? 15.617 -5.996 -11.461 1 76.31 293 ASP B N 1
ATOM 4500 C CA . ASP B 1 293 ? 14.758 -6.074 -10.289 1 76.31 293 ASP B CA 1
ATOM 4501 C C . ASP B 1 293 ? 13.758 -4.922 -10.266 1 76.31 293 ASP B C 1
ATOM 4503 O O . ASP B 1 293 ? 14.039 -3.834 -10.766 1 76.31 293 ASP B O 1
ATOM 4507 N N . VAL B 1 294 ? 12.672 -5.148 -9.641 1 76.88 294 VAL B N 1
ATOM 4508 C CA . VAL B 1 294 ? 11.578 -4.184 -9.609 1 76.88 294 VAL B CA 1
ATOM 4509 C C . VAL B 1 294 ? 12.039 -2.898 -8.93 1 76.88 294 VAL B C 1
ATOM 4511 O O . VAL B 1 294 ? 11.5 -1.82 -9.195 1 76.88 294 VAL B O 1
ATOM 4514 N N . THR B 1 295 ? 13.086 -2.922 -8.117 1 71.94 295 THR B N 1
ATOM 4515 C CA . THR B 1 295 ? 13.578 -1.738 -7.414 1 71.94 295 THR B CA 1
ATOM 4516 C C . THR B 1 295 ? 14.117 -0.71 -8.406 1 71.94 295 THR B C 1
ATOM 4518 O O . THR B 1 295 ? 14.297 0.459 -8.055 1 71.94 295 THR B O 1
ATOM 4521 N N . ARG B 1 296 ? 14.336 -1.157 -9.672 1 80.19 296 ARG B N 1
ATOM 4522 C CA . ARG B 1 296 ? 14.742 -0.211 -10.711 1 80.19 296 ARG B CA 1
ATOM 4523 C C . ARG B 1 296 ? 13.648 0.819 -10.969 1 80.19 296 ARG B C 1
ATOM 4525 O O . ARG B 1 296 ? 13.898 1.862 -11.57 1 80.19 296 ARG B O 1
ATOM 4532 N N . LEU B 1 297 ? 12.5 0.56 -10.477 1 82.38 297 LEU B N 1
ATOM 4533 C CA . LEU B 1 297 ? 11.43 1.553 -10.539 1 82.38 297 LEU B CA 1
ATOM 4534 C C . LEU B 1 297 ? 11.898 2.887 -9.961 1 82.38 297 LEU B C 1
ATOM 4536 O O . LEU B 1 297 ? 11.398 3.943 -10.352 1 82.38 297 LEU B O 1
ATOM 4540 N N . GLN B 1 298 ? 12.82 2.852 -9.07 1 75.62 298 GLN B N 1
ATOM 4541 C CA . GLN B 1 298 ? 13.328 4.062 -8.438 1 75.62 298 GLN B CA 1
ATOM 4542 C C . GLN B 1 298 ? 13.914 5.023 -9.469 1 75.62 298 GLN B C 1
ATOM 4544 O O . GLN B 1 298 ? 13.891 6.238 -9.281 1 75.62 298 GLN B O 1
ATOM 4549 N N . GLU B 1 299 ? 14.445 4.461 -10.539 1 78.25 299 GLU B N 1
ATOM 4550 C CA . GLU B 1 299 ? 15.062 5.293 -11.57 1 78.25 299 GLU B CA 1
ATOM 4551 C C . GLU B 1 299 ? 14.016 6.148 -12.281 1 78.25 299 GLU B C 1
ATOM 4553 O O . GLU B 1 299 ? 14.344 7.195 -12.844 1 78.25 299 GLU B O 1
ATOM 4558 N N . VAL B 1 300 ? 12.844 5.645 -12.227 1 80.12 300 VAL B N 1
ATOM 4559 C CA . VAL B 1 300 ? 11.773 6.402 -12.867 1 80.12 300 VAL B CA 1
ATOM 4560 C C . VAL B 1 300 ? 11.133 7.355 -11.852 1 80.12 300 VAL B C 1
ATOM 4562 O O . VAL B 1 300 ? 10.484 8.328 -12.234 1 80.12 300 VAL B O 1
ATOM 4565 N N . MET B 1 301 ? 11.359 6.992 -10.641 1 74.69 301 MET B N 1
ATOM 4566 C CA . MET B 1 301 ? 10.75 7.793 -9.578 1 74.69 301 MET B CA 1
ATOM 4567 C C . MET B 1 301 ? 11.609 9.016 -9.258 1 74.69 301 MET B C 1
ATOM 4569 O O . MET B 1 301 ? 11.117 10 -8.711 1 74.69 301 MET B O 1
ATOM 4573 N N . PHE B 1 302 ? 12.898 8.805 -9.453 1 65.75 302 PHE B N 1
ATOM 4574 C CA . PHE B 1 302 ? 13.828 9.898 -9.219 1 65.75 302 PHE B CA 1
ATOM 4575 C C . PHE B 1 302 ? 14.133 10.6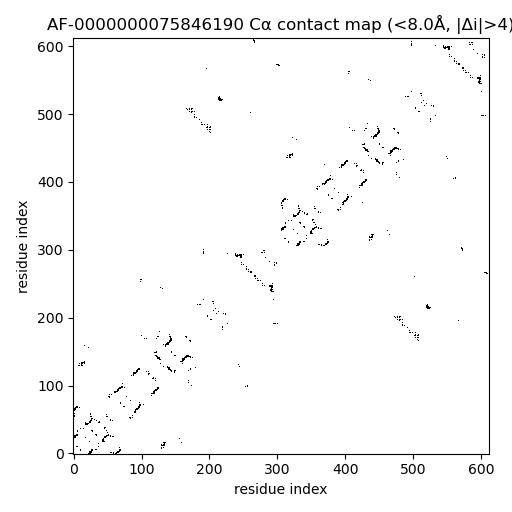41 -10.508 1 65.75 302 PHE B C 1
ATOM 4577 O O . PHE B 1 302 ? 14.492 10.031 -11.516 1 65.75 302 PHE B O 1
ATOM 4584 N N . ASP B 1 303 ? 13.258 11.5 -10.961 1 57.59 303 ASP B N 1
ATOM 4585 C CA . ASP B 1 303 ? 13.68 12.25 -12.141 1 57.59 303 ASP B CA 1
ATOM 4586 C C . ASP B 1 303 ? 15.086 12.82 -11.953 1 57.59 303 ASP B C 1
ATOM 4588 O O . ASP B 1 303 ? 15.25 13.945 -11.484 1 57.59 303 ASP B O 1
ATOM 4592 N N . ARG B 1 304 ? 16.031 11.977 -11.625 1 45.88 304 ARG B N 1
ATOM 4593 C CA . ARG B 1 304 ? 17.344 12.617 -11.523 1 45.88 304 ARG B CA 1
ATOM 4594 C C . ARG B 1 304 ? 17.719 13.305 -12.828 1 45.88 304 ARG B C 1
ATOM 4596 O O . ARG B 1 304 ? 17.438 12.797 -13.914 1 45.88 304 ARG B O 1
ATOM 4603 N N . ALA B 1 305 ? 17.594 14.516 -12.852 1 35.72 305 ALA B N 1
ATOM 4604 C CA . ALA B 1 305 ? 18.25 15.234 -13.945 1 35.72 305 ALA B CA 1
ATOM 4605 C C . ALA B 1 305 ? 19.438 14.461 -14.492 1 35.72 305 ALA B C 1
ATOM 4607 O O . ALA B 1 305 ? 20.359 14.125 -13.742 1 35.72 305 ALA B O 1
ATOM 4608 N N . GLN B 1 306 ? 19.297 13.477 -15.344 1 28.08 306 GLN B N 1
ATOM 4609 C CA . GLN B 1 306 ? 20.484 13.242 -16.156 1 28.08 306 GLN B CA 1
ATOM 4610 C C . GLN B 1 306 ? 21.125 14.555 -16.594 1 28.08 306 GLN B C 1
ATOM 4612 O O . GLN B 1 306 ? 20.422 15.508 -16.938 1 28.08 306 GLN B O 1
#

InterPro domains:
  IPR006115 6-phosphogluconate dehydrogenase, NADP-binding [PF03446] (5-165)
  IPR013328 6-phosphogluconate dehydrogenase, domain 2 [G3DSA:1.10.1040.10] (170-303)
  IPR036291 NAD(P)-binding domain superfamily [SSF51735] (5-165)
  IPR051265 HIBADH-related NP60 subfamily [PTHR43580] (5-204)

Sequence (612 aa):
MAVCFGLGSMGMAISRRLRECGHRVVAWNRSEAKSAALAAEDFPGSCLAAPSPIAALDAAGSTDLVIVCLSDTSVVERLLMEPGMHAHLEGKVVANLTSGSPDDGRSVGRLLKANVPSLGGYIDGAICGAPAKARVGQAQLFLSSEDERTLEPHRELLSSLGRVTFSPGIGASRALDYAVVDLAFVNALSFLSNAPLLEREGVDPVLEQMKQRLETVPGFLEHCQASIEAQHSERSEDQYRKNVTASLGTWRNFWASRLPYLEQNKINSDLPRFAIAMLDKAIGDQGQHAAADVTRLQEVMFDRAQMAVCFGLGSMGMAISRRLRECGHRVVAWNRSEAKSAALAAEDFPGSCLAAPSPIAALDAAGSTDLVIVCLSDTSVVERLLMEPGMHAHLEGKVVANLTSGSPDDGRSVGRLLKANVPSLGGYIDGAICGAPAKARVGQAQLFLSSEDERTLEPHRELLSSLGRVTFSPGIGASRALDYAVVDLAFVNALSFLSNAPLLEREGVDPVLEQMKQRLETVPGFLEHCQASIEAQHSERSEDQYRKNVTASLGTWRNFWASRLPYLEQNKINSDLPRFAIAMLDKAIGDQGQHAAADVTRLQEVMFDRAQ

Secondary structure (DSSP, 8-state):
-EEEE--SHHHHHHHHHHHHTT--EEEE-SSHHHHHHHHHS--SS-EEE-SSHHHHHHHH-SS-EEEE--S-HHHHHHHHTSTTHHHHHBTPEEEE-----HHHHHHHHHHHHHH-TTB-EEEEEEEES-HHHHHTT-EEEEEEES-GGGTGGGHHHHHTSEEEEEEESTTHHHHHHHHHHHHHHHHHHHHHHHHHHHHHTT----HHHHHHHSSS--HHHHHHHHHHHHHHS---HHHHHT-SS-BHHHHHHHHHTTHHHHHHTTB--HHHHHHHHHHHHHH-TT-TTTTSBGGGHHHHHB----/-EEEE--SHHHHHHHHHHHHTT--EEEE-SSHHHHHHHHHS--SS-EEE-SSHHHHHHHHTT--EEEE--S-HHHHHHHHTSTTHHHHHBTPEEEE-----HHHHHHHHHHHHHH-TTB-EEEEEEEES-HHHHHTT-EEEEEEES-GGGTGGGHHHHHTSEEEEEEESTTHHHHHHHHHHHHHHHHHHHHHHHHHHHHHTT----HHHHHHHSSS--HHHHHHHHHHHHHHS---HHHHHT-SS-BHHHHHHHHHTTHHHHHHTTB--HHHHHHHHHHHHHH-TT-TTTTSBGGGHHHHHB----

pLDDT: mean 82.72, std 18.06, range [28.08, 98.31]

Nearest PDB structures (foldseek):
  2uyy-assembly1_D  TM=8.538E-01  e=3.410E-16  Homo sapiens
  3w6u-assembly1_A  TM=8.214E-01  e=1.165E-16  Pyrobaculum calidifontis JCM 11548
  3doj-assembly1_A  TM=8.174E-01  e=1.165E-16  Arabidopsis thaliana
  3pdu-assembly1_A  TM=8.490E-01  e=5.442E-15  Geobacter sulfurreducens
  6sgb-assembly1_FN  TM=7.427E-01  e=1.170E-12  Trypanosoma brucei brucei